Protein AF-F3MJB5-F1 (afdb_monomer)

Secondary structure (DSSP, 8-state):
---EEEEEEE---SS-EEEEEHHHHHHHT-TT-SEEEEEETTEEEEEEEEEE--SSSEEEE-HHHHHHHT---SEEEEEE-SSTTEEEEE-EEEEE----S-TTSTTGGGHHHHHHHHHHHTTTSEEEEE-GGGEETTTTEEEEEEE-TTS-EEEEEEEPPSEEEE----TTTTTSHHHHHHHHHHHTTT-EEES-SPPPHHHHHHHHTT-TTTGGGSPPEEES--HHHHHHHHHHHSEEEEEETT--TTTT-EEEEEETTTEEEEEEEETTEEEEEEESSHHHHHHHHHHHHGGGGGGEEEEEPP---EETTEEEEEEEEEEE-TTS-EEEEEEEEEEPPPPPHHHHHHHHHHHGGG-------S-----

Mean predicted aligned error: 9.73 Å

Sequence (371 aa):
MSLNFGNIHFSQQPEKVVFLSGSLLKSLGLSSKKSIKLRIGTNTVSAALKPIERSGKHIYLSSGVRNSVNVPRQGPVYIHSPREGELELGPVVGVLSDGPPNPSSPFGARTSYIRQLLREGNKKMFVYAFAPRDINWQRETVHAYMLGSGGGFIRKTVPLPDVVYNRLPSRKTDFSPFTNQLRDRFGKRNIKFFNWAFFNKSDVYSQLDGDLQAGKYLPETYNNPSPERIKDMMERHHFVYYKPSAGSLGLGIYRLTYLPKKGYYARYHGNGGNTLLKFPNFNSLMRMLHAKHGAKLKSYVIQQGIRLIEIDGCPIDFRFHMHKNSRNRWAVVGIGAKKSRTRQRHHAYQERRLADDTGTGALPRFWNQIA

Foldseek 3Di:
DDWDKEWEAEDAAQAFEKEWEPVQCVVAVNPPPQWAWEDAFLFIDIGGYHYDHDPDTYMYGYPNRCVRQVPQDTTIFIWHAPDHRYIYTFQAEEEEECADPDQQQRRPPCSVVVLVVLVVCRNYGHYWYAYPVQADLVVQWGQTWHQDPVSGTDTGIGHHGLEYEYDYPDQVCLPPPVVVVSVVSCVVSNRHYPPSHDDFPVVVCVVQCVPPVSNVVFFDKDAQDDLVRVVVLCVVQQWKWKAFRPDDPQPPIWIWGQAVPQAIWTWGQDPVGIDIDGDRYSVRVVVVVCVVQPPSSNRIMITRDDDADDDVNWGKDKDFDWDQDPVRDTDTPDIDIDTDDDDPPPVSVVVVVRVVVVPDDDDDDDDDDDD

Solvent-accessible surface area (backbone atoms only — not comparable to full-atom values): 20726 Å² total; per-residue (Å²): 133,78,80,38,72,33,35,39,43,80,43,79,50,67,57,42,37,38,34,30,9,57,62,40,26,59,75,56,74,44,75,89,47,61,48,34,41,40,32,33,39,73,29,64,46,75,25,40,41,41,79,40,100,47,90,59,43,41,36,35,36,12,37,33,39,34,68,69,32,28,62,84,73,70,43,42,26,28,39,42,50,94,46,92,57,34,39,37,50,28,64,22,38,30,37,35,30,62,51,56,96,43,82,93,38,48,30,51,93,48,32,67,60,51,51,52,52,39,59,60,35,46,68,51,22,47,46,35,33,36,38,83,86,33,53,39,80,89,78,51,28,26,56,22,41,34,72,44,95,87,68,46,78,39,80,46,68,23,37,35,38,42,30,37,44,54,55,62,88,50,74,83,45,48,80,30,72,66,43,48,52,52,50,51,59,34,49,78,66,70,26,44,74,44,67,75,61,74,85,44,56,63,59,54,45,62,70,35,55,84,37,86,80,54,33,83,74,55,63,62,68,42,72,48,60,52,74,66,56,52,50,51,48,24,67,76,57,31,26,26,37,40,29,48,42,86,55,61,97,71,53,70,38,31,43,36,36,40,41,91,99,76,30,31,34,46,34,34,66,55,98,92,42,82,43,79,48,81,25,88,41,68,66,60,48,49,51,51,53,41,75,74,47,48,80,60,52,64,49,22,28,41,30,51,53,77,88,56,59,62,62,98,83,17,46,44,50,78,42,78,40,69,44,67,47,101,83,72,43,80,40,82,76,45,76,47,75,47,70,51,77,78,69,64,70,78,66,53,53,65,53,49,68,58,51,66,77,66,74,78,90,75,89,79,80,81,87,80,90,81,136

Structure (mmCIF, N/CA/C/O backbone):
data_AF-F3MJB5-F1
#
_entry.id   AF-F3MJB5-F1
#
loop_
_atom_site.group_PDB
_atom_site.id
_atom_site.type_symbol
_atom_site.label_atom_id
_atom_site.label_alt_id
_atom_site.label_comp_id
_atom_site.label_asym_id
_atom_site.label_entity_id
_atom_site.label_seq_id
_atom_site.pdbx_PDB_ins_code
_atom_site.Cartn_x
_atom_site.Cartn_y
_atom_site.Cartn_z
_atom_site.occupancy
_atom_site.B_iso_or_equiv
_atom_site.auth_seq_id
_atom_site.auth_comp_id
_atom_site.auth_asym_id
_atom_site.auth_atom_id
_atom_site.pdbx_PDB_model_num
ATOM 1 N N . MET A 1 1 ? -19.263 -16.862 8.964 1.00 52.31 1 MET A N 1
ATOM 2 C CA . MET A 1 1 ? -19.292 -15.730 9.918 1.00 52.31 1 MET A CA 1
ATOM 3 C C . MET A 1 1 ? -19.972 -14.546 9.253 1.00 52.31 1 MET A C 1
ATOM 5 O O . MET A 1 1 ? -19.530 -14.135 8.186 1.00 52.31 1 MET A O 1
ATOM 9 N N . SER A 1 2 ? -21.056 -14.025 9.826 1.00 60.91 2 SER A N 1
ATOM 10 C CA . SER A 1 2 ? -21.720 -12.823 9.311 1.00 60.91 2 SER A CA 1
ATOM 11 C C . SER A 1 2 ? -20.933 -11.575 9.718 1.00 60.91 2 SER A C 1
ATOM 13 O O . SER A 1 2 ? -20.880 -11.229 10.898 1.00 60.91 2 SER A O 1
ATOM 15 N N . LEU A 1 3 ? -20.317 -10.896 8.749 1.00 78.00 3 LEU A N 1
ATOM 16 C CA . LEU A 1 3 ? -19.744 -9.565 8.950 1.00 78.00 3 LEU A CA 1
ATOM 17 C C . LEU A 1 3 ? -20.886 -8.575 9.191 1.00 78.00 3 LEU A C 1
ATOM 19 O O . LEU A 1 3 ? -21.714 -8.346 8.310 1.00 78.00 3 LEU A O 1
ATOM 23 N N . ASN A 1 4 ? -20.945 -7.992 10.387 1.00 90.94 4 ASN A N 1
ATOM 24 C CA . ASN A 1 4 ? -21.907 -6.944 10.690 1.00 90.94 4 ASN A CA 1
ATOM 25 C C . ASN A 1 4 ? -21.316 -5.591 10.308 1.00 90.94 4 ASN A C 1
ATOM 27 O O . ASN A 1 4 ? -20.142 -5.336 10.539 1.00 90.94 4 ASN A O 1
ATOM 31 N N . PHE A 1 5 ? -22.132 -4.713 9.737 1.00 94.50 5 PHE A N 1
ATOM 32 C CA . PHE A 1 5 ? -21.764 -3.326 9.484 1.00 94.50 5 PHE A CA 1
ATOM 33 C C . PHE A 1 5 ? -22.589 -2.433 10.407 1.00 94.50 5 PHE A C 1
ATOM 35 O O . PHE A 1 5 ? -23.813 -2.568 10.455 1.00 94.50 5 PHE A O 1
ATOM 42 N N . GLY A 1 6 ? -21.924 -1.585 11.186 1.00 94.94 6 GLY A N 1
ATOM 43 C CA . GLY A 1 6 ? -22.569 -0.795 12.230 1.00 94.94 6 GLY A CA 1
ATOM 44 C C . GLY A 1 6 ? -21.849 0.516 12.499 1.00 94.94 6 GLY A C 1
ATOM 45 O O . GLY A 1 6 ? -20.816 0.810 11.901 1.00 94.94 6 GLY A O 1
ATOM 46 N N . ASN A 1 7 ? -22.413 1.312 13.406 1.00 96.31 7 ASN A N 1
ATOM 47 C CA . ASN A 1 7 ? -21.886 2.629 13.754 1.00 96.31 7 ASN A CA 1
ATOM 48 C C . ASN A 1 7 ? -21.377 2.666 15.194 1.00 96.31 7 ASN A C 1
ATOM 50 O O . ASN A 1 7 ? -22.111 2.317 16.123 1.00 96.31 7 ASN A O 1
ATOM 54 N N . ILE A 1 8 ? -20.144 3.146 15.354 1.00 96.94 8 ILE A N 1
ATOM 55 C CA . ILE A 1 8 ? -19.527 3.439 16.645 1.00 96.94 8 ILE A CA 1
ATOM 56 C C . ILE A 1 8 ? -19.878 4.846 17.092 1.00 96.94 8 ILE A C 1
ATOM 58 O O . ILE A 1 8 ? -19.713 5.804 16.336 1.00 96.94 8 ILE A O 1
ATOM 62 N N . HIS A 1 9 ? -20.246 4.947 18.360 1.00 97.38 9 HIS A N 1
ATOM 63 C CA . HIS A 1 9 ? -20.489 6.177 19.096 1.00 97.38 9 HIS A CA 1
ATOM 64 C C . HIS A 1 9 ? -19.625 6.217 20.347 1.00 97.38 9 HIS A C 1
ATOM 66 O O . HIS A 1 9 ? -19.189 5.180 20.857 1.00 97.38 9 HIS A O 1
ATOM 72 N N . PHE A 1 10 ? -19.383 7.415 20.862 1.00 97.00 10 PHE A N 1
ATOM 73 C CA . PHE A 1 10 ? -18.589 7.612 22.067 1.00 97.00 10 PHE A CA 1
ATOM 74 C C . PHE A 1 10 ? -19.478 8.029 23.239 1.00 97.00 10 PHE A C 1
ATOM 76 O O . PHE A 1 10 ? -20.381 8.843 23.085 1.00 97.00 10 PHE A O 1
ATOM 83 N N . SER A 1 11 ? -19.195 7.462 24.410 1.00 94.50 11 SER A N 1
ATOM 84 C CA . SER A 1 11 ? -19.746 7.870 25.706 1.00 94.50 11 SER A CA 1
ATOM 85 C C . SER A 1 11 ? -18.617 8.411 26.591 1.00 94.50 11 SER A C 1
ATOM 87 O O . SER A 1 11 ? -17.438 8.099 26.368 1.00 94.50 11 SER A O 1
ATOM 89 N N . GLN A 1 12 ? -18.957 9.244 27.575 1.00 93.50 12 GLN A N 1
ATOM 90 C CA . GLN A 1 12 ? -17.983 9.871 28.476 1.00 93.50 12 GLN A CA 1
ATOM 91 C C . GLN A 1 12 ? -17.655 9.041 29.721 1.00 93.50 12 GLN A C 1
ATOM 93 O O . GLN A 1 12 ? -16.643 9.313 30.360 1.00 93.50 12 GLN A O 1
ATOM 98 N N . GLN A 1 13 ? -18.436 7.997 30.012 1.00 92.88 13 GLN A N 1
ATOM 99 C CA . GLN A 1 13 ? -18.263 7.148 31.199 1.00 92.88 13 GLN A CA 1
ATOM 100 C C . GLN A 1 13 ? -16.809 6.658 31.361 1.00 92.88 13 GLN A C 1
ATOM 102 O O . GLN A 1 13 ? -16.259 6.116 30.393 1.00 92.88 13 GLN A O 1
ATOM 107 N N . PRO A 1 14 ? -16.174 6.864 32.531 1.00 94.38 14 PRO A N 1
ATOM 108 C CA . PRO A 1 14 ? -14.777 6.497 32.761 1.00 94.38 14 PRO A CA 1
ATOM 109 C C . PRO A 1 14 ? -14.569 4.984 32.880 1.00 94.38 14 PRO A C 1
ATOM 111 O O . PRO A 1 14 ? -13.483 4.487 32.582 1.00 94.38 14 PRO A O 1
ATOM 114 N N . GLU A 1 15 ? -15.597 4.228 33.264 1.00 96.50 15 GLU A N 1
ATOM 115 C CA . GLU A 1 15 ? -15.528 2.775 33.388 1.00 96.50 15 GLU A CA 1
ATOM 116 C C . GLU A 1 15 ? -15.389 2.112 32.019 1.00 96.50 15 GLU A C 1
ATOM 118 O O . GLU A 1 15 ? -15.784 2.657 30.989 1.00 96.50 15 GLU A O 1
ATOM 123 N N . LYS A 1 16 ? -14.857 0.889 31.974 1.00 98.12 16 LYS A N 1
ATOM 124 C CA . LYS A 1 16 ? -14.733 0.118 30.730 1.00 98.12 16 LYS A CA 1
ATOM 125 C C . LYS A 1 16 ? -16.056 -0.570 30.398 1.00 98.12 16 LYS A C 1
ATOM 127 O O . LYS A 1 16 ? -16.288 -1.705 30.813 1.00 98.12 16 LYS A O 1
ATOM 132 N N . VAL A 1 17 ? -16.911 0.111 29.636 1.00 98.06 17 VAL A N 1
ATOM 133 C CA . VAL A 1 17 ? -18.232 -0.386 29.236 1.00 98.06 17 VAL A CA 1
ATOM 134 C C . VAL A 1 17 ? -18.413 -0.267 27.726 1.00 98.06 17 VAL A C 1
ATOM 136 O O . VAL A 1 17 ? -18.111 0.763 27.117 1.00 98.06 17 VAL A O 1
ATOM 139 N N . VAL A 1 18 ? -18.931 -1.335 27.129 1.00 98.12 18 VAL A N 1
ATOM 140 C CA . VAL A 1 18 ? -19.389 -1.382 25.744 1.00 98.12 18 VAL A CA 1
ATOM 141 C C . VAL A 1 18 ? -20.899 -1.554 25.754 1.00 98.12 18 VAL A C 1
ATOM 143 O O . VAL A 1 18 ? -21.410 -2.515 26.329 1.00 98.12 18 VAL A O 1
ATOM 146 N N . PHE A 1 19 ? -21.612 -0.641 25.096 1.00 97.94 19 PHE A N 1
ATOM 147 C CA . PHE A 1 19 ? -23.050 -0.788 24.889 1.00 97.94 19 PHE A CA 1
ATOM 148 C C . PHE A 1 19 ? -23.331 -1.273 23.480 1.00 97.94 19 PHE A C 1
ATOM 150 O O . PHE A 1 19 ? -22.797 -0.699 22.532 1.00 97.94 19 PHE A O 1
ATOM 157 N N . LEU A 1 20 ? -24.187 -2.280 23.328 1.00 97.62 20 LEU A N 1
ATOM 158 C CA . LEU A 1 20 ? -24.614 -2.791 22.025 1.00 97.62 20 LEU A CA 1
ATOM 159 C C . LEU A 1 20 ? -26.134 -2.717 21.892 1.00 97.62 20 LEU A C 1
ATOM 161 O O . LEU A 1 20 ? -26.870 -3.105 22.797 1.00 97.62 20 LEU A O 1
ATOM 165 N N . SER A 1 21 ? -26.612 -2.250 20.739 1.00 97.62 21 SER A N 1
ATOM 166 C CA . SER A 1 21 ? -28.034 -2.341 20.381 1.00 97.62 21 SER A CA 1
ATOM 167 C C . SER A 1 21 ? -28.504 -3.799 20.402 1.00 97.62 21 SER A C 1
ATOM 169 O O . SER A 1 21 ? -27.757 -4.677 19.956 1.00 97.62 21 SER A O 1
ATOM 171 N N . GLY A 1 22 ? -29.752 -4.057 20.806 1.00 96.19 22 GLY A N 1
ATOM 172 C CA . GLY A 1 22 ? -30.311 -5.417 20.879 1.00 96.19 22 GLY A CA 1
ATOM 173 C C . GLY A 1 22 ? -30.177 -6.227 19.580 1.00 96.19 22 GLY A C 1
ATOM 174 O O . GLY A 1 22 ? -29.806 -7.401 19.611 1.00 96.19 22 GLY A O 1
ATOM 175 N N . SER A 1 23 ? -30.369 -5.584 18.419 1.00 95.00 23 SER A N 1
ATOM 176 C CA . SER A 1 23 ? -30.203 -6.238 17.110 1.00 95.00 23 SER A CA 1
ATOM 177 C C . SER A 1 23 ? -28.767 -6.736 16.873 1.00 95.00 23 SER A C 1
ATOM 179 O O . SER A 1 23 ? -28.555 -7.828 16.342 1.00 95.00 23 SER A O 1
ATOM 181 N N . LEU A 1 24 ? -27.775 -5.958 17.319 1.00 95.56 24 LEU A N 1
ATOM 182 C CA . LEU A 1 24 ? -26.358 -6.273 17.177 1.00 95.56 24 LEU A CA 1
ATOM 183 C C . LEU A 1 24 ? -25.944 -7.381 18.153 1.00 95.56 24 LEU A C 1
ATOM 185 O O . LEU A 1 24 ? -25.275 -8.315 17.719 1.00 95.56 24 LEU A O 1
ATOM 189 N N . LEU A 1 25 ? -26.410 -7.337 19.410 1.00 95.19 25 LEU A N 1
ATOM 190 C CA . LEU A 1 25 ? -26.204 -8.409 20.399 1.00 95.19 25 LEU A CA 1
ATOM 191 C C . LEU A 1 25 ? -26.651 -9.768 19.864 1.00 95.19 25 LEU A C 1
ATOM 193 O O . LEU A 1 25 ? -25.865 -10.716 19.866 1.00 95.19 25 LEU A O 1
ATOM 197 N N . LYS A 1 26 ? -27.882 -9.833 19.338 1.00 93.44 26 LYS A N 1
ATOM 198 C CA . LYS A 1 26 ? -28.446 -11.059 18.764 1.00 93.44 26 LYS A CA 1
ATOM 199 C C . LYS A 1 26 ? -27.625 -11.542 17.568 1.00 93.44 26 LYS A C 1
ATOM 201 O O . LYS A 1 26 ? -27.268 -12.712 17.506 1.00 93.44 26 LYS A O 1
ATOM 206 N N . SER A 1 27 ? -27.267 -10.637 16.651 1.00 93.31 27 SER A N 1
ATOM 207 C CA . SER A 1 27 ? -26.486 -10.983 15.451 1.00 93.31 27 SER A CA 1
ATOM 208 C C . SER A 1 27 ? -25.054 -11.448 15.736 1.00 93.31 27 SER A C 1
ATOM 210 O O . SER A 1 27 ? -24.437 -12.075 14.879 1.00 93.31 27 SER A O 1
ATOM 212 N N . LEU A 1 28 ? -24.512 -11.107 16.908 1.00 93.44 28 LEU A N 1
ATOM 213 C CA . LEU A 1 28 ? -23.171 -11.490 17.345 1.00 93.44 28 LEU A CA 1
ATOM 214 C C . LEU A 1 28 ? -23.182 -12.677 18.319 1.00 93.44 28 LEU A C 1
ATOM 216 O O . LEU A 1 28 ? -22.111 -13.122 18.710 1.00 93.44 28 LEU A O 1
ATOM 220 N N . GLY A 1 29 ? -24.355 -13.173 18.734 1.00 93.06 29 GLY A N 1
ATOM 221 C CA . GLY A 1 29 ? -24.456 -14.240 19.736 1.00 93.06 29 GLY A CA 1
ATOM 222 C C . GLY A 1 29 ? -23.996 -13.815 21.136 1.00 93.06 29 GLY A C 1
ATOM 223 O O . GLY A 1 29 ? -23.507 -14.639 21.900 1.00 93.06 29 GLY A O 1
ATOM 224 N N . LEU A 1 30 ? -24.122 -12.528 21.480 1.00 93.75 30 LEU A N 1
ATOM 225 C CA . LEU A 1 30 ? -23.608 -11.961 22.737 1.00 93.75 30 LEU A CA 1
ATOM 226 C C . LEU A 1 30 ? -24.704 -11.649 23.771 1.00 93.75 30 LEU A C 1
ATOM 228 O O . LEU A 1 30 ? -24.411 -11.064 24.809 1.00 93.75 30 LEU A O 1
ATOM 232 N N . SER A 1 31 ? -25.959 -12.032 23.517 1.00 92.25 31 SER A N 1
ATOM 233 C CA . SER A 1 31 ? -27.108 -11.655 24.357 1.00 92.25 31 SER A CA 1
ATOM 234 C C . SER A 1 31 ? -27.029 -12.130 25.814 1.00 92.25 31 SER A C 1
ATOM 236 O O . SER A 1 31 ? -27.577 -11.467 26.685 1.00 92.25 31 SER A O 1
ATOM 238 N N . SER A 1 32 ? -26.353 -13.247 26.096 1.00 91.50 32 SER A N 1
ATOM 239 C CA . SER A 1 32 ? -26.192 -13.792 27.454 1.00 91.50 32 SER A CA 1
ATOM 240 C C . SER A 1 32 ? -24.918 -13.317 28.166 1.00 91.50 32 SER A C 1
ATOM 242 O O . SER A 1 32 ? -24.684 -13.668 29.324 1.00 91.50 32 SER A O 1
ATOM 244 N N . LYS A 1 33 ? -24.060 -12.537 27.495 1.00 94.25 33 LYS A N 1
ATOM 245 C CA . LYS A 1 33 ? -22.754 -12.138 28.030 1.00 94.25 33 LYS A CA 1
ATOM 246 C C . LYS A 1 33 ? -22.856 -10.851 28.844 1.00 94.25 33 LYS A C 1
ATOM 248 O O . LYS A 1 33 ? -23.454 -9.870 28.416 1.00 94.25 33 LYS A O 1
ATOM 253 N N . LYS A 1 34 ? -22.199 -10.843 30.007 1.00 96.44 34 LYS A N 1
ATOM 254 C CA . LYS A 1 34 ? -22.053 -9.656 30.873 1.00 96.44 34 LYS A CA 1
ATOM 255 C C . LYS A 1 34 ? -20.755 -8.885 30.618 1.00 96.44 34 LYS A C 1
ATOM 257 O O . LYS A 1 34 ? -20.622 -7.737 31.032 1.00 96.44 34 LYS A O 1
ATOM 262 N N . SER A 1 35 ? -19.792 -9.504 29.944 1.00 97.25 35 SER A N 1
ATOM 263 C CA . SER A 1 35 ? -18.502 -8.913 29.597 1.00 97.25 35 SER A CA 1
ATOM 264 C C . SER A 1 35 ? -17.985 -9.477 28.279 1.00 97.25 35 SER A C 1
ATOM 266 O O . SER A 1 35 ? -18.398 -10.553 27.842 1.00 97.25 35 SER A O 1
ATOM 268 N N . ILE A 1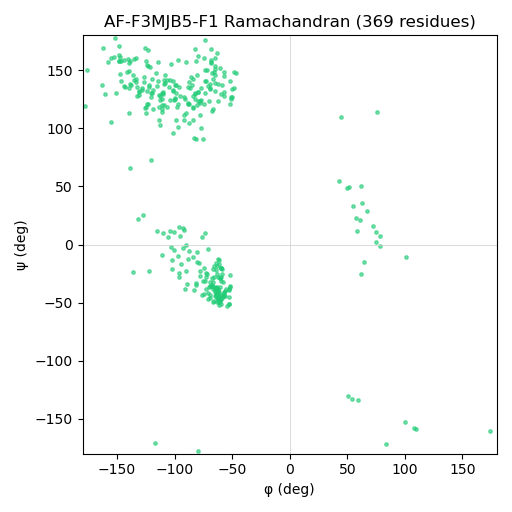 36 ? -17.096 -8.720 27.639 1.00 97.62 36 ILE A N 1
ATOM 269 C CA . ILE A 1 36 ? -16.439 -9.092 26.387 1.00 97.62 36 ILE A CA 1
ATOM 270 C C . ILE A 1 36 ? -14.973 -8.678 26.393 1.00 97.62 36 ILE A C 1
ATOM 272 O O . ILE A 1 36 ? -14.567 -7.752 27.102 1.00 97.62 36 ILE A O 1
ATOM 276 N N . LYS A 1 37 ? -14.198 -9.324 25.527 1.00 98.00 37 LYS A N 1
ATOM 277 C CA . LYS A 1 37 ? -12.858 -8.901 25.132 1.00 98.00 37 LYS A CA 1
ATOM 278 C C . LYS A 1 37 ? -12.952 -8.170 23.792 1.00 98.00 37 LYS A C 1
ATOM 280 O O . LYS A 1 37 ? -13.200 -8.785 22.758 1.00 98.00 37 LYS A O 1
ATOM 285 N N . LEU A 1 38 ? -12.796 -6.848 23.818 1.00 97.75 38 LEU A N 1
ATOM 286 C CA . LEU A 1 38 ? -12.862 -5.984 22.639 1.00 97.75 38 LEU A CA 1
ATOM 287 C C . LEU A 1 38 ? -11.474 -5.804 22.023 1.00 97.75 38 LEU A C 1
ATOM 289 O O . LEU A 1 38 ? -10.574 -5.319 22.707 1.00 97.75 38 LEU A O 1
ATOM 293 N N . ARG A 1 39 ? -11.323 -6.097 20.729 1.00 96.50 39 ARG A N 1
ATOM 294 C CA . ARG A 1 39 ? -10.091 -5.895 19.956 1.00 96.50 39 ARG A CA 1
ATOM 295 C C . ARG A 1 39 ? -10.274 -4.850 18.853 1.00 96.50 39 ARG A C 1
ATOM 297 O O . ARG A 1 39 ? -11.279 -4.850 18.140 1.00 96.50 39 ARG A O 1
ATOM 304 N N . ILE A 1 40 ? -9.284 -3.969 18.706 1.00 96.44 40 ILE A N 1
ATOM 305 C CA . ILE A 1 40 ? -9.180 -2.985 17.618 1.00 96.44 40 ILE A CA 1
ATOM 306 C C . ILE A 1 40 ? -7.719 -2.922 17.178 1.00 96.44 40 ILE A C 1
ATOM 308 O O . ILE A 1 40 ? -6.861 -2.482 17.947 1.00 96.44 40 ILE A O 1
ATOM 312 N N . GLY A 1 41 ? -7.426 -3.355 15.949 1.00 94.50 41 GLY A N 1
ATOM 313 C CA . GLY A 1 41 ? -6.041 -3.563 15.535 1.00 94.50 41 GLY A CA 1
ATOM 314 C C . GLY A 1 41 ? -5.375 -4.588 16.453 1.00 94.50 41 GLY A C 1
ATOM 315 O O . GLY A 1 41 ? -5.978 -5.604 16.800 1.00 94.50 41 GLY A O 1
ATOM 316 N N . THR A 1 42 ? -4.165 -4.318 16.928 1.00 93.56 42 THR A N 1
ATOM 317 C CA . THR A 1 42 ? -3.497 -5.218 17.888 1.00 93.56 42 THR A CA 1
ATOM 318 C C . THR A 1 42 ? -3.951 -5.040 19.337 1.00 93.56 42 THR A C 1
ATOM 320 O O . THR A 1 42 ? -3.693 -5.909 20.168 1.00 93.56 42 THR A O 1
ATOM 323 N N . ASN A 1 43 ? -4.631 -3.940 19.669 1.00 95.06 43 ASN A N 1
ATOM 324 C CA . ASN A 1 43 ? -4.945 -3.611 21.057 1.00 95.06 43 ASN A CA 1
ATOM 325 C C . ASN A 1 43 ? -6.228 -4.305 21.505 1.00 95.06 43 ASN A C 1
ATOM 327 O O . ASN A 1 43 ? -7.192 -4.420 20.747 1.00 95.06 43 ASN A O 1
ATOM 331 N N . THR A 1 44 ? -6.249 -4.723 22.770 1.00 96.06 44 THR A N 1
ATOM 332 C CA . THR A 1 44 ? -7.380 -5.438 23.357 1.00 96.06 44 THR A CA 1
ATOM 333 C C . THR A 1 44 ? -7.724 -4.911 24.746 1.00 96.06 44 THR A C 1
ATOM 335 O O . THR A 1 44 ? -6.836 -4.529 25.504 1.00 96.06 44 THR A O 1
ATOM 338 N N . VAL A 1 45 ? -9.011 -4.910 25.098 1.00 97.56 45 VAL A N 1
ATOM 339 C CA . VAL A 1 45 ? -9.497 -4.536 26.431 1.00 97.56 45 VAL A CA 1
ATOM 340 C C . VAL A 1 45 ? -10.690 -5.389 26.850 1.00 97.56 45 VAL A C 1
ATOM 342 O O . VAL A 1 45 ? -11.611 -5.611 26.067 1.00 97.56 45 VAL A O 1
ATOM 345 N N . SER A 1 46 ? -10.696 -5.840 28.103 1.00 98.19 46 SER A N 1
ATOM 346 C CA . SER A 1 46 ? -11.887 -6.424 28.724 1.00 98.19 46 SER A CA 1
ATOM 347 C C . SER A 1 46 ? -12.830 -5.312 29.180 1.00 98.19 46 SER A C 1
ATOM 349 O O . SER A 1 46 ? -12.398 -4.359 29.833 1.00 98.19 46 SER A O 1
ATOM 351 N N . ALA A 1 47 ? -14.109 -5.427 28.837 1.00 98.00 47 ALA A N 1
ATOM 352 C CA . ALA A 1 47 ? -15.128 -4.437 29.166 1.00 98.00 47 ALA A CA 1
ATOM 353 C C . ALA A 1 47 ? -16.443 -5.107 29.573 1.00 98.00 47 ALA A C 1
ATOM 355 O O . ALA A 1 47 ? -16.785 -6.183 29.077 1.00 98.00 47 ALA A O 1
ATOM 356 N N . ALA A 1 48 ? -17.195 -4.446 30.453 1.00 98.19 48 ALA A N 1
ATOM 357 C CA . ALA A 1 48 ? -18.571 -4.827 30.736 1.00 98.19 48 ALA A CA 1
ATOM 358 C C . ALA A 1 48 ? -19.425 -4.624 29.478 1.00 98.19 48 ALA A C 1
ATOM 360 O O . ALA A 1 48 ? -19.271 -3.627 28.769 1.00 98.19 48 ALA A O 1
ATOM 361 N N . LEU A 1 49 ? -20.325 -5.565 29.211 1.00 98.06 49 LEU A N 1
ATOM 362 C CA . LEU A 1 49 ? -21.255 -5.510 28.094 1.00 98.06 49 LEU A CA 1
ATOM 363 C C . LEU A 1 49 ? -22.639 -5.137 28.619 1.00 98.06 49 LEU A C 1
ATOM 365 O O . LEU A 1 49 ? -23.166 -5.809 29.504 1.00 98.06 49 LEU A O 1
ATOM 369 N N . LYS A 1 50 ? -23.226 -4.073 28.071 1.00 97.38 50 LYS A N 1
ATOM 370 C CA . LYS A 1 50 ? -24.587 -3.646 28.411 1.00 97.38 50 LYS A CA 1
ATOM 371 C C . LYS A 1 50 ? -25.445 -3.510 27.147 1.00 97.38 50 LYS A C 1
ATOM 373 O O . LYS A 1 50 ? -24.955 -3.020 26.128 1.00 97.38 50 LYS A O 1
ATOM 378 N N . PRO A 1 51 ? -26.717 -3.931 27.166 1.00 97.00 51 PRO A N 1
ATOM 379 C CA . PRO A 1 51 ? -27.637 -3.600 26.089 1.00 97.00 51 PRO A CA 1
ATOM 380 C C . PRO A 1 51 ? -27.958 -2.099 26.097 1.00 97.00 51 PRO A C 1
ATOM 382 O O . PRO A 1 51 ? -27.856 -1.432 27.126 1.00 97.00 51 PRO A O 1
ATOM 385 N N . ILE A 1 52 ? -28.354 -1.571 24.942 1.00 96.00 52 ILE A N 1
ATOM 386 C CA . ILE A 1 52 ? -28.970 -0.247 24.818 1.00 96.00 52 ILE A CA 1
ATOM 387 C C . ILE A 1 52 ? -30.206 -0.335 23.926 1.00 96.00 52 ILE A C 1
ATOM 389 O O . ILE A 1 52 ? -30.200 -1.017 22.893 1.00 96.00 52 ILE A O 1
ATOM 393 N N . GLU A 1 53 ? -31.257 0.378 24.314 1.00 94.62 53 GLU A N 1
ATOM 394 C CA . GLU A 1 53 ? -32.478 0.521 23.528 1.00 94.62 53 GLU A CA 1
ATOM 395 C C . GLU A 1 53 ? -32.234 1.481 22.364 1.00 94.62 53 GLU A C 1
ATOM 397 O O . GLU A 1 53 ? -32.342 2.700 22.471 1.00 94.62 53 GLU A O 1
ATOM 402 N N . ARG A 1 54 ? -31.812 0.920 21.229 1.00 94.62 54 ARG A N 1
ATOM 403 C CA . ARG A 1 54 ? -31.613 1.664 19.987 1.00 94.62 54 ARG A CA 1
ATOM 404 C C . ARG A 1 54 ? -31.847 0.756 18.789 1.00 94.62 54 ARG A C 1
ATOM 406 O O . ARG A 1 54 ? -31.263 -0.326 18.704 1.00 94.62 54 ARG A O 1
ATOM 413 N N . SER A 1 55 ? -32.659 1.216 17.844 1.00 94.38 55 SER A N 1
ATOM 414 C CA . SER A 1 55 ? -32.880 0.532 16.568 1.00 94.38 55 SER A CA 1
ATOM 415 C C . SER A 1 55 ? -31.618 0.545 15.702 1.00 94.38 55 SER A C 1
ATOM 417 O O . SER A 1 55 ? -30.864 1.516 15.705 1.00 94.38 55 SER A O 1
ATOM 419 N N . GLY A 1 56 ? -31.409 -0.503 14.905 1.00 95.00 56 GLY A N 1
ATOM 420 C CA . GLY A 1 56 ? -30.229 -0.635 14.043 1.00 95.00 56 GLY A CA 1
ATOM 421 C C . GLY A 1 56 ? -29.008 -1.209 14.768 1.00 95.00 56 GLY A C 1
ATOM 422 O O . GLY A 1 56 ? -29.121 -1.699 15.890 1.00 95.00 56 GLY A O 1
ATOM 423 N N . LYS A 1 57 ? -27.845 -1.194 14.100 1.00 96.25 57 LYS A N 1
ATOM 424 C CA . LYS A 1 57 ? -26.584 -1.785 14.586 1.00 96.25 57 LYS A CA 1
ATOM 425 C C . LYS A 1 57 ? -25.661 -0.704 15.139 1.00 96.25 57 LYS A C 1
ATOM 427 O O . LYS A 1 57 ? -24.929 -0.048 14.391 1.00 96.25 57 LYS A O 1
ATOM 432 N N . HIS A 1 58 ? -25.703 -0.525 16.453 1.00 97.38 58 HIS A N 1
ATOM 433 C CA . HIS A 1 58 ? -24.959 0.515 17.152 1.00 97.38 58 HIS A CA 1
ATOM 434 C C . HIS A 1 58 ? -24.116 -0.043 18.286 1.00 97.38 58 HIS A C 1
ATOM 436 O O . HIS A 1 58 ? -24.535 -0.954 19.002 1.00 97.38 58 HIS A O 1
ATOM 442 N N . ILE A 1 59 ? -22.949 0.567 18.460 1.00 97.50 59 ILE A N 1
ATOM 443 C CA . ILE A 1 59 ? -22.040 0.309 19.566 1.00 97.50 59 ILE A CA 1
ATOM 444 C C . ILE A 1 59 ? -21.622 1.636 20.200 1.00 97.50 59 ILE A C 1
ATOM 446 O O . ILE A 1 59 ? -21.226 2.559 19.491 1.00 97.50 59 ILE A O 1
ATOM 450 N N . TYR A 1 60 ? -21.697 1.736 21.525 1.00 97.94 60 TYR A N 1
ATOM 451 C CA . TYR A 1 60 ? -21.157 2.871 22.274 1.00 97.94 60 TYR A CA 1
ATOM 452 C C . TYR A 1 60 ? -19.944 2.427 23.071 1.00 97.94 60 TYR A C 1
ATOM 454 O O . TYR A 1 60 ? -20.002 1.445 23.810 1.00 97.94 60 TYR A O 1
ATOM 462 N N . LEU A 1 61 ? -18.856 3.175 22.926 1.00 98.19 61 LEU A N 1
ATOM 463 C CA . LEU A 1 61 ? -17.606 2.944 23.633 1.00 98.19 61 LEU A CA 1
ATOM 464 C C . LEU A 1 61 ? -17.406 4.048 24.669 1.00 98.19 61 LEU A C 1
ATOM 466 O O . LEU A 1 61 ? -17.332 5.234 24.324 1.00 98.19 61 LEU A O 1
ATOM 470 N N . SER A 1 62 ? -17.319 3.654 25.935 1.00 98.12 62 SER A N 1
ATOM 471 C CA . SER A 1 62 ? -17.014 4.550 27.050 1.00 98.12 62 SER A CA 1
ATOM 472 C C . SER A 1 62 ? -15.611 5.168 26.926 1.00 98.12 62 SER A C 1
ATOM 474 O O . SER A 1 62 ? -14.780 4.701 26.140 1.00 98.12 62 SER A O 1
ATOM 476 N N . SER A 1 63 ? -15.310 6.219 27.692 1.00 97.62 63 SER A N 1
ATOM 477 C CA . SER A 1 63 ? -13.979 6.840 27.671 1.00 97.62 63 SER A CA 1
ATOM 478 C C . SER A 1 63 ? -12.898 5.876 28.170 1.00 97.62 63 SER A C 1
ATOM 480 O O . SER A 1 63 ? -11.843 5.777 27.539 1.00 97.62 63 SER A O 1
ATOM 482 N N . GLY A 1 64 ? -13.208 5.059 29.183 1.00 97.50 64 GLY A N 1
ATOM 483 C CA . GLY A 1 64 ? -12.331 3.993 29.672 1.00 97.50 64 GLY A CA 1
ATOM 484 C C . GLY A 1 64 ? -11.944 2.979 28.594 1.00 97.50 64 GLY A C 1
ATOM 485 O O . GLY A 1 64 ? -10.767 2.631 28.458 1.00 97.50 64 GLY A O 1
ATOM 486 N N . VAL A 1 65 ? -12.904 2.539 27.769 1.00 97.94 65 VAL A N 1
ATOM 487 C CA . VAL A 1 65 ? -12.621 1.658 26.622 1.00 97.94 65 VAL A CA 1
ATOM 488 C C . VAL A 1 65 ? -11.799 2.395 25.569 1.00 97.94 65 VAL A C 1
ATOM 4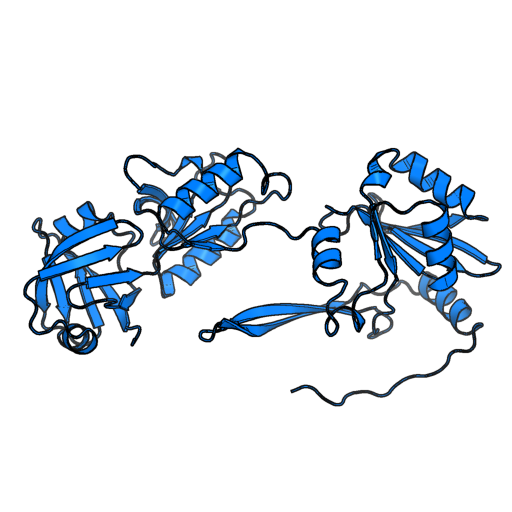90 O O . VAL A 1 65 ? -10.762 1.892 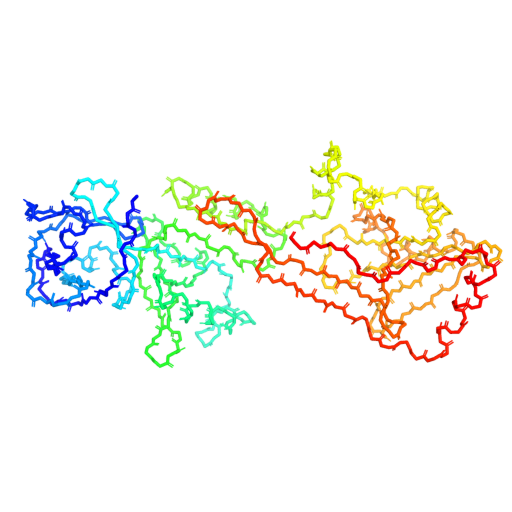25.135 1.00 97.94 65 VAL A O 1
ATOM 493 N N . ARG A 1 66 ? -12.225 3.604 25.179 1.00 96.62 66 ARG A N 1
ATOM 494 C CA . ARG A 1 66 ? -11.588 4.376 24.101 1.00 96.62 66 ARG A CA 1
ATOM 495 C C . ARG A 1 66 ? -10.115 4.646 24.354 1.00 96.62 66 ARG A C 1
ATOM 497 O O . ARG A 1 66 ? -9.316 4.486 23.433 1.00 96.62 66 ARG A O 1
ATOM 504 N N . ASN A 1 67 ? -9.778 5.021 25.582 1.00 95.44 67 ASN A N 1
ATOM 505 C CA . ASN A 1 67 ? -8.414 5.341 25.983 1.00 95.44 67 ASN A CA 1
ATOM 506 C C . ASN A 1 67 ? -7.549 4.079 26.111 1.00 95.44 67 ASN A C 1
ATOM 508 O O . ASN A 1 67 ? -6.365 4.120 25.799 1.00 95.44 67 ASN A O 1
ATOM 512 N N . SER A 1 68 ? -8.139 2.939 26.492 1.00 95.81 68 SER A N 1
ATOM 513 C CA . SER A 1 68 ? -7.400 1.675 26.644 1.00 95.81 68 SER A CA 1
ATOM 514 C C . SER A 1 68 ? -6.937 1.081 25.310 1.00 95.81 68 SER A C 1
ATOM 516 O O . SER A 1 68 ? -5.857 0.505 25.237 1.00 95.81 68 SER A O 1
ATOM 518 N N . VAL A 1 69 ? -7.739 1.213 24.246 1.00 95.38 69 VAL A N 1
ATOM 519 C CA . VAL A 1 69 ? -7.414 0.653 22.914 1.00 95.38 69 VAL A CA 1
ATOM 520 C C . VAL A 1 69 ? -7.199 1.711 21.831 1.00 95.38 69 VAL A C 1
ATOM 522 O O . VAL A 1 69 ? -7.118 1.378 20.653 1.00 95.38 69 VAL A O 1
ATOM 525 N N . ASN A 1 70 ? -7.081 2.984 22.219 1.00 95.75 70 ASN A N 1
ATOM 526 C CA . ASN A 1 70 ? -6.818 4.120 21.329 1.00 95.75 70 ASN A CA 1
ATOM 527 C C . ASN A 1 70 ? -7.779 4.202 20.126 1.00 95.75 70 ASN A C 1
ATOM 529 O O . ASN A 1 70 ? -7.350 4.338 18.979 1.00 95.75 70 ASN A O 1
ATOM 533 N N . VAL A 1 71 ? -9.093 4.118 20.370 1.00 95.62 71 VAL A N 1
ATOM 534 C CA . VAL A 1 71 ? -10.104 4.034 19.296 1.00 95.62 71 VAL A CA 1
ATOM 535 C C . VAL A 1 71 ? -9.912 5.162 18.259 1.00 95.62 71 VAL A C 1
ATOM 537 O O . VAL A 1 71 ? -10.006 6.346 18.622 1.00 95.62 71 VAL A O 1
ATOM 540 N N . PRO A 1 72 ? -9.693 4.842 16.963 1.00 94.81 72 PRO A N 1
ATOM 541 C CA . PRO A 1 72 ? -9.331 5.846 15.962 1.00 94.81 72 PRO A CA 1
ATOM 542 C C . PRO A 1 72 ? -10.385 6.937 15.762 1.00 94.81 72 PRO A C 1
ATOM 544 O O . PRO A 1 72 ? -10.054 8.122 15.771 1.00 94.81 72 PRO A O 1
ATOM 547 N N . ARG A 1 73 ? -11.663 6.569 15.617 1.00 94.38 73 ARG A N 1
ATOM 548 C CA . ARG A 1 73 ? -12.775 7.512 15.409 1.00 94.38 73 ARG A CA 1
ATOM 549 C C . ARG A 1 73 ? -14.131 6.871 15.709 1.00 94.38 73 ARG A C 1
ATOM 551 O O . ARG A 1 73 ? -14.227 5.656 15.839 1.00 94.38 73 ARG A O 1
ATOM 558 N N . GLN A 1 74 ? -15.163 7.702 15.759 1.00 94.94 74 GLN A N 1
ATOM 559 C CA . GLN A 1 74 ? -16.562 7.281 15.675 1.00 94.94 74 GLN A CA 1
ATOM 560 C C . GLN A 1 74 ? -16.997 7.079 14.212 1.00 94.94 74 GLN A C 1
ATOM 562 O O . GLN A 1 74 ? -16.294 7.507 13.288 1.00 94.94 74 GLN A O 1
ATOM 567 N N . GLY A 1 75 ? -18.162 6.465 14.000 1.00 94.44 75 GLY A N 1
ATOM 568 C CA . GLY A 1 75 ? -18.786 6.270 12.688 1.00 94.44 75 GLY A CA 1
ATOM 569 C C . GLY A 1 75 ? -18.779 4.814 12.201 1.00 94.44 75 GLY A C 1
ATOM 570 O O . GLY A 1 75 ? -18.661 3.898 13.017 1.00 94.44 75 GLY A O 1
ATOM 571 N N . PRO A 1 76 ? -18.914 4.586 10.883 1.00 95.19 76 PRO A N 1
ATOM 572 C CA . PRO A 1 76 ? -19.143 3.251 10.343 1.00 95.19 76 PRO A CA 1
ATOM 573 C C . PRO A 1 76 ? -17.895 2.365 10.400 1.00 95.19 76 PRO A C 1
ATOM 575 O O . PRO A 1 76 ? -16.784 2.833 10.108 1.00 95.19 76 PRO A O 1
ATOM 578 N N . VAL A 1 77 ? -18.099 1.087 10.729 1.00 95.75 77 VAL A N 1
ATOM 579 C CA . VAL A 1 77 ? -17.071 0.035 10.754 1.00 95.75 77 VAL A CA 1
ATOM 580 C C . VAL A 1 77 ? -17.699 -1.356 10.579 1.00 95.75 77 VAL A C 1
ATOM 582 O O . VAL A 1 77 ? -18.893 -1.537 10.848 1.00 95.75 77 VAL A O 1
ATOM 585 N N . TYR A 1 78 ? -16.900 -2.358 10.193 1.00 95.56 78 TYR A N 1
ATOM 586 C CA . TYR A 1 78 ? -17.306 -3.751 10.372 1.00 95.56 78 TYR A CA 1
ATOM 587 C C . TYR A 1 78 ? -17.069 -4.233 11.802 1.00 95.56 78 TYR A C 1
ATOM 589 O O . TYR A 1 78 ? -16.125 -3.844 12.491 1.00 95.56 78 TYR A O 1
ATOM 597 N N . ILE A 1 79 ? -17.969 -5.104 12.229 1.00 95.12 79 ILE A N 1
ATOM 598 C CA . ILE A 1 79 ? -18.065 -5.657 13.566 1.00 95.12 79 ILE A CA 1
ATOM 599 C C . ILE A 1 79 ? -18.228 -7.160 13.401 1.00 95.12 79 ILE A C 1
ATOM 601 O O . ILE A 1 79 ? -19.103 -7.624 12.663 1.00 95.12 79 ILE A O 1
ATOM 605 N N . HIS A 1 80 ? -17.399 -7.934 14.082 1.00 92.94 80 HIS A N 1
ATOM 606 C CA . HIS A 1 80 ? -17.573 -9.378 14.109 1.00 92.94 80 HIS A CA 1
ATOM 607 C C . HIS A 1 80 ? -17.107 -9.966 15.434 1.00 92.94 80 HIS A C 1
ATOM 609 O O . HIS A 1 80 ? -16.335 -9.350 16.164 1.00 92.94 80 HIS A O 1
ATOM 615 N N . SER A 1 81 ? -17.626 -11.148 15.747 1.00 93.12 81 SER A N 1
ATOM 616 C CA . SER A 1 81 ? -17.243 -11.929 16.915 1.00 93.12 81 SER A CA 1
ATOM 617 C C . SER A 1 81 ? -16.535 -13.186 16.402 1.00 93.12 81 SER A C 1
ATOM 619 O O . SER A 1 81 ? -17.197 -14.050 15.823 1.00 93.12 81 SER A O 1
ATOM 621 N N . PRO A 1 82 ? -15.193 -13.253 16.476 1.00 90.06 82 PRO A N 1
ATOM 622 C CA . PRO A 1 82 ? -14.432 -14.387 15.951 1.00 90.06 82 PRO A CA 1
ATOM 623 C C . PRO A 1 82 ? -14.592 -15.631 16.831 1.00 90.06 82 PRO A C 1
ATOM 625 O O . PRO A 1 82 ? -14.472 -16.755 16.346 1.00 90.06 82 PRO A O 1
ATOM 628 N N . ARG A 1 83 ? -14.841 -15.419 18.126 1.00 90.38 83 ARG A N 1
ATOM 629 C CA . ARG A 1 83 ? -15.020 -16.425 19.169 1.00 90.38 83 ARG A CA 1
ATOM 630 C C . ARG A 1 83 ? -16.033 -15.909 20.173 1.00 90.38 83 ARG A C 1
ATOM 632 O O . ARG A 1 83 ? -16.228 -14.701 20.310 1.00 90.38 83 ARG A O 1
ATOM 639 N N . GLU A 1 84 ? -16.640 -16.827 20.906 1.00 87.44 84 GLU A N 1
ATOM 640 C CA . GLU A 1 84 ? -17.602 -16.481 21.941 1.00 87.44 84 GLU A CA 1
ATOM 641 C C . GLU A 1 84 ? -16.981 -15.535 22.988 1.00 87.44 84 GLU A C 1
ATOM 643 O O . GLU A 1 84 ? -15.911 -15.800 23.531 1.00 87.44 84 GLU A O 1
ATOM 648 N N . GLY A 1 85 ? -17.640 -14.404 23.259 1.00 90.69 85 GLY A N 1
ATOM 649 C CA . GLY A 1 85 ? -17.144 -13.390 24.199 1.00 90.69 85 GLY A CA 1
ATOM 650 C C . GLY A 1 85 ? -16.049 -12.463 23.648 1.00 90.69 85 GLY A C 1
ATOM 651 O O . GLY A 1 85 ? -15.640 -11.535 24.349 1.00 90.69 85 GLY A O 1
ATOM 652 N N . GLU A 1 86 ? -15.607 -12.647 22.402 1.00 94.69 86 GLU A N 1
ATOM 653 C CA . GLU A 1 86 ? -14.693 -11.731 21.716 1.00 94.69 86 GLU A CA 1
ATOM 654 C C . GLU A 1 86 ? -15.453 -10.836 20.735 1.00 94.69 86 GLU A C 1
ATOM 656 O O . GLU A 1 86 ? -16.368 -11.276 20.036 1.00 94.69 86 GLU A O 1
ATOM 661 N N . LEU A 1 87 ? -15.067 -9.564 20.668 1.00 95.88 87 LEU A N 1
ATOM 662 C CA . LEU A 1 87 ? -15.632 -8.585 19.747 1.00 95.88 87 LEU A CA 1
ATOM 663 C C . LEU A 1 87 ? -14.505 -7.849 19.036 1.00 95.88 87 LEU A C 1
ATOM 665 O O . LEU A 1 87 ? -13.625 -7.289 19.681 1.00 95.88 87 LEU A O 1
ATOM 669 N N . GLU A 1 88 ? -14.558 -7.787 17.714 1.00 95.88 88 GLU A N 1
ATOM 670 C CA . GLU A 1 88 ? -13.559 -7.100 16.905 1.00 95.88 88 GLU A CA 1
ATOM 671 C C . GLU A 1 88 ? -14.194 -5.975 16.093 1.00 95.88 88 GLU A C 1
ATOM 673 O O . GLU A 1 88 ? -15.190 -6.181 15.388 1.00 95.88 88 GLU A O 1
ATOM 678 N N . LEU A 1 89 ? -13.587 -4.788 16.167 1.00 96.25 89 LEU A N 1
ATOM 679 C CA . LEU A 1 89 ? -13.967 -3.626 15.366 1.00 96.25 89 LEU A CA 1
ATOM 680 C C . LEU A 1 89 ? -12.865 -3.338 14.356 1.00 96.25 89 LEU A C 1
ATOM 682 O O . LEU A 1 89 ? -11.742 -2.992 14.728 1.00 96.25 89 LEU A O 1
ATOM 686 N N . GLY A 1 90 ? -13.183 -3.451 13.072 1.00 93.56 90 GLY A N 1
ATOM 687 C CA . GLY A 1 90 ? -12.169 -3.307 12.043 1.00 93.56 90 GLY A CA 1
ATOM 688 C C . GLY A 1 90 ? -12.659 -3.616 10.629 1.00 93.56 90 GLY A C 1
ATOM 689 O O . GLY A 1 90 ? -13.856 -3.550 10.366 1.00 93.56 90 GLY A O 1
ATOM 690 N N . PRO A 1 91 ? -11.739 -3.904 9.697 1.00 93.88 91 PRO A N 1
ATOM 691 C CA . PRO A 1 91 ? -10.295 -3.898 9.918 1.00 93.88 91 PRO A CA 1
ATOM 692 C C . PRO A 1 91 ? -9.769 -2.491 10.239 1.00 93.88 91 PRO A C 1
ATOM 694 O O . PRO A 1 91 ? -10.339 -1.479 9.821 1.00 93.88 91 PRO A O 1
ATOM 697 N N . VAL A 1 92 ? -8.660 -2.433 10.967 1.00 97.25 92 VAL A N 1
ATOM 698 C CA . VAL A 1 92 ? -7.790 -1.265 11.065 1.00 97.25 92 VAL A CA 1
ATOM 699 C C . VAL A 1 92 ? -6.744 -1.363 9.964 1.00 97.25 92 VAL A C 1
ATOM 701 O O . VAL A 1 92 ? -5.889 -2.247 9.974 1.00 97.25 92 VAL A O 1
ATOM 704 N N . VAL A 1 93 ? -6.817 -0.447 9.002 1.00 97.62 93 VAL A N 1
ATOM 705 C CA . VAL A 1 93 ? -5.922 -0.387 7.847 1.00 97.62 93 VAL A CA 1
ATOM 706 C C . VAL A 1 93 ? -4.945 0.771 8.003 1.00 97.62 93 VAL A C 1
ATOM 708 O O . VAL A 1 93 ? -5.332 1.938 8.025 1.00 97.62 93 VAL A O 1
ATOM 711 N N . GLY A 1 94 ? -3.658 0.450 8.056 1.00 97.56 94 GLY A N 1
ATOM 712 C CA . GLY A 1 94 ? -2.590 1.437 8.072 1.00 97.56 94 GLY A CA 1
ATOM 713 C C . GLY A 1 94 ? -1.991 1.641 6.679 1.00 97.56 94 GLY A C 1
ATOM 714 O O . GLY A 1 94 ? -1.419 0.717 6.112 1.00 97.56 94 GLY A O 1
ATOM 715 N N . VAL A 1 95 ? -2.069 2.849 6.124 1.00 96.62 95 VAL A N 1
ATOM 716 C CA . VAL A 1 95 ? -1.421 3.217 4.855 1.00 96.62 95 VAL A CA 1
ATOM 717 C C . VAL A 1 95 ? 0.005 3.687 5.135 1.00 96.62 95 VAL A C 1
ATOM 719 O O . VAL A 1 95 ? 0.219 4.800 5.616 1.00 96.62 95 VAL A O 1
ATOM 722 N N . LEU A 1 96 ? 0.985 2.840 4.827 1.00 93.88 96 LEU A N 1
ATOM 723 C CA . LEU A 1 96 ? 2.400 3.135 5.038 1.00 93.88 96 LEU A CA 1
ATOM 724 C C . LEU A 1 96 ? 2.955 3.933 3.858 1.00 93.88 96 LEU A C 1
ATOM 726 O O . LEU A 1 96 ? 3.001 3.428 2.741 1.00 93.88 96 LEU A O 1
ATOM 730 N N . SER A 1 97 ? 3.415 5.157 4.089 1.00 91.19 97 SER A N 1
ATOM 731 C CA . SER A 1 97 ? 4.073 5.987 3.073 1.00 91.19 97 SER A CA 1
ATOM 732 C C . SER A 1 97 ? 5.262 6.710 3.691 1.00 91.19 97 SER A C 1
ATOM 734 O O . SER A 1 97 ? 5.311 6.926 4.896 1.00 91.19 97 SER A O 1
ATOM 736 N N . ASP A 1 98 ? 6.219 7.134 2.875 1.00 84.44 98 ASP A N 1
ATOM 737 C CA . ASP A 1 98 ? 7.189 8.136 3.299 1.00 84.44 98 ASP A CA 1
ATOM 738 C C . ASP A 1 98 ? 6.559 9.525 3.167 1.00 84.44 98 ASP A C 1
ATOM 740 O O . ASP A 1 98 ? 5.573 9.741 2.444 1.00 84.44 98 ASP A O 1
ATOM 744 N N . GLY A 1 99 ? 7.117 10.463 3.912 1.00 67.81 99 GLY A N 1
ATOM 745 C CA . GLY A 1 99 ? 6.563 11.791 4.026 1.00 67.81 99 GLY A CA 1
ATOM 746 C C . GLY A 1 99 ? 7.597 12.786 4.529 1.00 67.81 99 GLY A C 1
ATOM 747 O O . GLY A 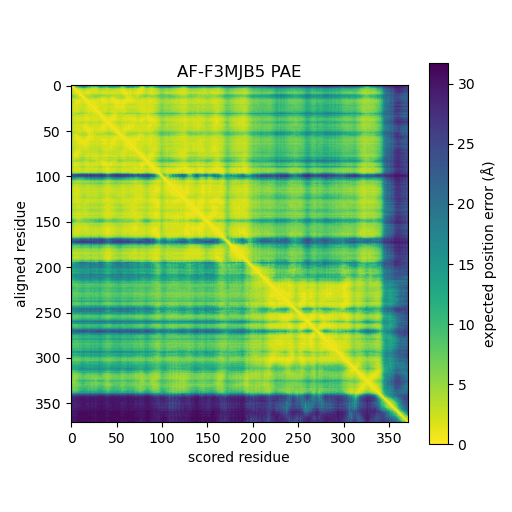1 99 ? 8.252 12.473 5.530 1.00 67.81 99 GLY A O 1
ATOM 748 N N . PRO A 1 100 ? 7.782 13.942 3.870 1.00 63.88 100 PRO A N 1
ATOM 749 C CA . PRO A 1 100 ? 8.607 15.029 4.394 1.00 63.88 100 PRO A CA 1
ATOM 750 C C . PRO A 1 100 ? 7.948 15.670 5.638 1.00 63.88 100 PRO A C 1
ATOM 752 O O . PRO A 1 100 ? 6.781 15.395 5.921 1.00 63.88 100 PRO A O 1
ATOM 755 N N . PRO A 1 101 ? 8.655 16.526 6.398 1.00 61.25 101 PRO A N 1
ATOM 756 C CA . PRO A 1 101 ? 8.174 17.086 7.670 1.00 61.25 101 PRO A CA 1
ATOM 757 C C . PRO A 1 101 ? 7.078 18.171 7.557 1.00 61.25 101 PRO A C 1
ATOM 759 O O . PRO A 1 101 ? 6.772 18.801 8.562 1.00 61.25 101 PRO A O 1
ATOM 762 N N . ASN A 1 102 ? 6.469 18.413 6.383 1.00 77.38 102 ASN A N 1
ATOM 763 C CA . ASN A 1 102 ? 5.465 19.478 6.219 1.00 77.38 102 ASN A CA 1
ATOM 764 C C . ASN A 1 102 ? 4.050 19.010 6.640 1.00 77.38 102 ASN A C 1
ATOM 766 O O . ASN A 1 102 ? 3.493 18.128 5.977 1.00 77.38 102 ASN A O 1
ATOM 770 N N . PRO A 1 103 ? 3.413 19.631 7.654 1.00 76.00 103 PRO A N 1
ATOM 771 C CA . PRO A 1 103 ? 2.061 19.277 8.100 1.00 76.00 103 PRO A CA 1
ATOM 772 C C . PRO A 1 103 ? 0.960 19.419 7.034 1.00 76.00 103 PRO A C 1
ATOM 774 O O . PRO A 1 103 ? 0.010 18.637 7.033 1.00 76.00 103 PRO A O 1
ATOM 777 N N . SER A 1 104 ? 1.086 20.369 6.102 1.00 79.44 104 SER A N 1
ATOM 778 C CA . SER A 1 104 ? 0.104 20.620 5.031 1.00 79.44 104 SER A CA 1
ATOM 779 C C . SER A 1 104 ? 0.209 19.618 3.877 1.00 79.44 104 SER A C 1
ATOM 781 O O . SER A 1 104 ? -0.747 19.409 3.128 1.00 79.44 104 SER A O 1
ATOM 783 N N . SER A 1 105 ? 1.375 18.989 3.717 1.00 87.56 105 SER A N 1
ATOM 784 C CA . SER A 1 105 ? 1.653 17.975 2.693 1.00 87.56 105 SER A CA 1
ATOM 785 C C . SER A 1 105 ? 2.468 16.820 3.274 1.00 87.56 105 SER A C 1
ATOM 787 O O . SER A 1 105 ? 3.611 16.593 2.859 1.00 87.56 105 SER A O 1
ATOM 789 N N . PRO A 1 106 ? 1.878 16.056 4.213 1.00 89.19 106 PRO A N 1
ATOM 790 C CA . PRO A 1 106 ? 2.605 15.089 5.029 1.00 89.19 106 PRO A CA 1
ATOM 791 C C . PRO A 1 106 ? 3.221 13.948 4.227 1.00 89.19 106 PRO A C 1
ATOM 793 O O . PRO A 1 106 ? 4.097 13.262 4.732 1.00 89.19 106 PRO A O 1
ATOM 796 N N . PHE A 1 107 ? 2.799 13.748 2.976 1.00 91.44 107 PHE A N 1
ATOM 797 C CA . PHE A 1 107 ? 3.296 12.694 2.093 1.00 91.44 107 PHE A CA 1
ATOM 798 C C . PHE A 1 107 ? 3.758 13.235 0.730 1.00 91.44 107 PHE A C 1
ATOM 800 O O . PHE A 1 107 ? 3.711 12.522 -0.277 1.00 91.44 107 PHE A O 1
ATOM 807 N N . GLY A 1 108 ? 4.151 14.514 0.668 1.00 89.31 108 GLY A N 1
ATOM 808 C CA . GLY A 1 108 ? 4.614 15.171 -0.558 1.00 89.31 108 GLY A CA 1
ATOM 809 C C . GLY A 1 108 ? 3.602 15.042 -1.703 1.00 89.31 108 GLY A C 1
ATOM 810 O O . GLY A 1 108 ? 2.397 15.198 -1.491 1.00 89.31 108 GLY A O 1
ATOM 811 N N . ALA A 1 109 ? 4.072 14.670 -2.898 1.00 88.25 109 ALA A N 1
ATOM 812 C CA . ALA A 1 109 ? 3.237 14.496 -4.094 1.00 88.25 109 ALA A CA 1
ATOM 813 C C . ALA A 1 109 ? 2.122 13.435 -3.950 1.00 88.25 109 ALA A C 1
ATOM 815 O O . ALA A 1 109 ? 1.137 13.467 -4.685 1.00 88.25 109 ALA A O 1
ATOM 816 N N . ARG A 1 110 ? 2.229 12.501 -2.991 1.00 89.88 110 ARG A N 1
ATOM 817 C CA . ARG A 1 110 ? 1.196 11.478 -2.735 1.00 89.88 110 ARG A CA 1
ATOM 818 C C . ARG A 1 110 ? 0.116 11.937 -1.760 1.00 89.88 110 ARG A C 1
ATOM 820 O O . ARG A 1 110 ? -0.855 11.209 -1.569 1.00 89.88 110 ARG A O 1
ATOM 827 N N . THR A 1 111 ? 0.249 13.120 -1.159 1.00 92.75 111 THR A N 1
ATOM 828 C CA . THR A 1 111 ? -0.694 13.636 -0.154 1.00 92.75 111 THR A CA 1
ATOM 829 C C . THR A 1 111 ? -2.142 13.602 -0.647 1.00 92.75 111 THR A C 1
ATOM 831 O O . THR A 1 111 ? -3.020 13.138 0.077 1.00 92.75 111 THR A O 1
ATOM 834 N N . SER A 1 112 ? -2.398 14.041 -1.885 1.00 93.44 112 SER A N 1
ATOM 835 C CA . SER A 1 112 ? -3.747 14.030 -2.474 1.00 93.44 112 SER A CA 1
ATOM 836 C C . SER A 1 112 ? -4.305 12.607 -2.611 1.00 93.44 112 SER A C 1
ATOM 838 O O . SER A 1 112 ? -5.415 12.317 -2.164 1.00 93.44 112 SER A O 1
ATOM 840 N N . TYR A 1 113 ? -3.491 11.684 -3.125 1.00 93.69 113 TYR A N 1
ATOM 841 C CA . TYR A 1 113 ? -3.863 10.278 -3.264 1.00 93.69 113 TYR A CA 1
ATOM 842 C C . TYR A 1 113 ? -4.151 9.611 -1.908 1.00 93.69 113 TYR A C 1
ATOM 844 O O . TYR A 1 113 ? -5.159 8.926 -1.743 1.00 93.69 113 TYR A O 1
ATOM 852 N N . ILE A 1 114 ? -3.303 9.844 -0.902 1.00 94.94 114 ILE A N 1
ATOM 853 C CA . ILE A 1 114 ? -3.513 9.306 0.449 1.00 94.94 114 ILE A CA 1
ATOM 854 C C . ILE A 1 114 ? -4.775 9.898 1.073 1.00 94.94 114 ILE A C 1
ATOM 856 O O . ILE A 1 114 ? -5.562 9.159 1.657 1.00 94.94 114 ILE A O 1
ATOM 860 N N . ARG A 1 115 ? -5.033 11.199 0.895 1.00 95.56 115 ARG A N 1
ATOM 861 C CA . ARG A 1 115 ? -6.284 11.828 1.340 1.00 95.56 115 ARG A CA 1
ATOM 862 C C . ARG A 1 115 ? -7.504 11.128 0.740 1.00 95.56 115 ARG A C 1
ATOM 864 O O . ARG A 1 115 ? -8.453 10.850 1.467 1.00 95.56 115 ARG A O 1
ATOM 871 N N . GLN A 1 116 ? -7.473 10.801 -0.552 1.00 96.06 116 GLN A N 1
ATOM 872 C CA . GLN A 1 116 ? -8.552 10.059 -1.206 1.00 96.06 116 GLN A CA 1
ATOM 873 C C . GLN A 1 116 ? -8.735 8.661 -0.598 1.00 96.06 116 GLN A C 1
ATOM 875 O O . GLN A 1 116 ? -9.862 8.286 -0.278 1.00 96.06 116 GLN A O 1
ATOM 880 N N . LEU A 1 117 ? -7.644 7.923 -0.359 1.00 95.56 117 LEU A N 1
ATOM 881 C CA . LEU A 1 117 ? -7.703 6.615 0.305 1.00 95.56 117 LEU A CA 1
ATOM 882 C C . LEU A 1 117 ? -8.332 6.697 1.699 1.00 95.56 117 LEU A C 1
ATOM 884 O O . LEU A 1 117 ? -9.196 5.885 2.026 1.00 95.56 117 LEU A O 1
ATOM 888 N N . LEU A 1 118 ? -7.919 7.674 2.512 1.00 96.44 118 LEU A N 1
ATOM 889 C CA . LEU A 1 118 ? -8.469 7.852 3.855 1.00 96.44 118 LEU A CA 1
ATOM 890 C C . LEU A 1 118 ? -9.957 8.216 3.805 1.00 96.44 118 LEU A C 1
ATOM 892 O O . LEU A 1 118 ? -10.746 7.687 4.586 1.00 96.44 118 LEU A O 1
ATOM 896 N N . ARG A 1 119 ? -10.356 9.087 2.870 1.00 95.88 119 ARG A N 1
ATOM 897 C CA . ARG A 1 119 ? -11.754 9.494 2.681 1.00 95.88 119 ARG A CA 1
ATOM 898 C C . ARG A 1 119 ? -12.642 8.305 2.322 1.00 95.88 119 ARG A C 1
ATOM 900 O O . ARG A 1 119 ? -13.685 8.125 2.943 1.00 95.88 119 ARG A O 1
ATOM 907 N N . GLU A 1 120 ? -12.229 7.492 1.353 1.00 95.31 120 GLU A N 1
ATOM 908 C CA . GLU A 1 120 ? -13.007 6.328 0.921 1.00 95.31 120 GLU A CA 1
ATOM 909 C C . GLU A 1 120 ? -13.006 5.213 1.970 1.00 95.31 120 GLU A C 1
ATOM 911 O O . GLU A 1 120 ? -14.056 4.642 2.268 1.00 95.31 120 GLU A O 1
ATOM 916 N N . GLY A 1 121 ? -11.861 4.942 2.602 1.00 94.50 121 GLY A N 1
ATOM 917 C CA . GLY A 1 121 ? -11.774 3.935 3.657 1.00 94.50 121 GLY A CA 1
ATOM 918 C C . GLY A 1 121 ? -12.619 4.289 4.884 1.00 94.50 121 GLY A C 1
ATOM 919 O O . GLY A 1 121 ? -13.300 3.418 5.423 1.00 94.50 121 GLY A O 1
ATOM 920 N N . ASN A 1 122 ? -12.687 5.568 5.269 1.00 93.44 122 ASN A N 1
ATOM 921 C CA . ASN A 1 122 ? -13.505 6.029 6.397 1.00 93.44 122 ASN A CA 1
ATOM 922 C C . ASN A 1 122 ? -15.014 5.793 6.228 1.00 93.44 122 ASN A C 1
ATOM 924 O O . ASN A 1 122 ? -15.752 5.883 7.207 1.00 93.44 122 ASN A O 1
ATOM 928 N N . LYS A 1 123 ? -15.491 5.448 5.029 1.00 93.44 123 LYS A N 1
ATOM 929 C CA . LYS A 1 123 ? -16.886 5.039 4.823 1.00 93.44 123 LYS A CA 1
ATOM 930 C C . LYS A 1 123 ? -17.176 3.630 5.343 1.00 93.44 123 LYS A C 1
ATOM 932 O O . LYS A 1 123 ? -18.342 3.303 5.527 1.00 93.44 123 LYS A O 1
ATOM 937 N N . LYS A 1 124 ? -16.157 2.781 5.534 1.00 92.12 124 LYS A N 1
ATOM 938 C CA . LYS A 1 124 ? -16.348 1.346 5.827 1.00 92.12 124 LYS A CA 1
ATOM 939 C C . LYS A 1 124 ? -15.459 0.774 6.931 1.00 92.12 124 LYS A C 1
ATOM 941 O O . LYS A 1 124 ? -15.804 -0.252 7.507 1.00 92.12 124 LYS A O 1
ATOM 946 N N . MET A 1 125 ? -14.312 1.386 7.201 1.00 93.69 125 MET A N 1
ATOM 947 C CA . MET A 1 125 ? -13.283 0.822 8.073 1.00 93.69 125 MET A CA 1
ATOM 948 C C . MET A 1 125 ? -12.505 1.909 8.812 1.00 93.69 125 MET A C 1
ATOM 950 O O . MET A 1 125 ? -12.630 3.106 8.523 1.00 93.69 125 MET A O 1
ATOM 954 N N . PHE A 1 126 ? -11.676 1.493 9.765 1.00 96.44 126 PHE A N 1
ATOM 955 C CA . PHE A 1 126 ? -10.675 2.379 10.333 1.00 96.44 126 PHE A CA 1
ATOM 956 C C . PHE A 1 126 ? -9.492 2.459 9.386 1.00 96.44 126 PHE A C 1
ATOM 958 O O . PHE A 1 126 ? -8.901 1.440 9.041 1.00 96.44 126 PHE A O 1
ATOM 965 N N . VAL A 1 127 ? -9.150 3.669 8.959 1.00 97.38 127 VAL A N 1
ATOM 966 C CA . VAL A 1 127 ? -8.009 3.887 8.081 1.00 97.38 127 VAL A CA 1
ATOM 967 C C . VAL A 1 127 ? -7.232 5.115 8.530 1.00 97.38 127 VAL A C 1
ATOM 969 O O . VAL A 1 127 ? -7.809 6.145 8.882 1.00 97.38 127 VAL A O 1
ATOM 972 N N . TYR A 1 128 ? -5.912 5.000 8.527 1.00 97.62 128 TYR A N 1
ATOM 973 C CA . TYR A 1 128 ? -5.000 6.101 8.807 1.00 97.62 128 TYR A CA 1
ATOM 974 C C . TYR A 1 128 ? -3.723 5.935 7.989 1.00 97.62 128 TYR A C 1
ATOM 976 O O . TYR A 1 128 ? -3.434 4.848 7.492 1.00 97.62 128 TYR A O 1
ATOM 984 N N . ALA A 1 129 ? -2.956 7.008 7.832 1.00 96.88 129 ALA A N 1
ATOM 985 C CA . ALA A 1 129 ? -1.681 6.986 7.128 1.00 96.88 129 ALA A CA 1
ATOM 986 C C . ALA A 1 129 ? -0.531 7.325 8.075 1.00 96.88 129 ALA A C 1
ATOM 988 O O . ALA A 1 129 ? -0.707 8.098 9.014 1.00 96.88 129 ALA A O 1
ATOM 989 N N . PHE A 1 130 ? 0.646 6.755 7.846 1.00 95.44 130 PHE A N 1
ATOM 990 C CA . PHE A 1 130 ? 1.792 6.948 8.730 1.00 95.44 130 PHE A CA 1
ATOM 991 C C . PHE A 1 130 ? 3.111 6.663 8.011 1.00 95.44 130 PHE A C 1
ATOM 993 O O . PHE A 1 130 ? 3.150 5.934 7.016 1.00 95.44 130 PHE A O 1
ATOM 1000 N N . ALA A 1 131 ? 4.188 7.246 8.531 1.00 92.44 131 ALA A N 1
ATOM 1001 C CA . ALA A 1 1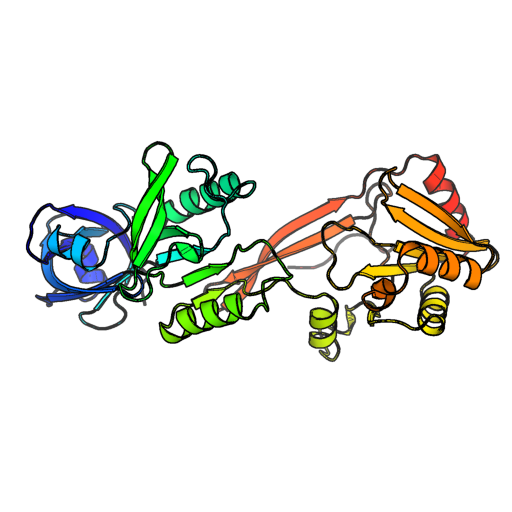31 ? 5.557 6.925 8.151 1.00 92.44 131 ALA A CA 1
ATOM 1002 C C . ALA A 1 131 ? 6.178 5.924 9.141 1.00 92.44 131 ALA A C 1
ATOM 1004 O O . ALA A 1 131 ? 5.747 5.861 10.290 1.00 92.44 131 ALA A O 1
ATOM 1005 N N . PRO A 1 132 ? 7.233 5.175 8.766 1.00 91.69 132 PRO A N 1
ATOM 1006 C CA . PRO A 1 132 ? 7.893 4.240 9.684 1.00 91.69 132 PRO A CA 1
ATOM 1007 C C . PRO A 1 132 ? 8.309 4.852 11.034 1.00 91.69 132 PRO A C 1
ATOM 1009 O O . PRO A 1 132 ? 8.204 4.203 12.070 1.00 91.69 132 PRO A O 1
ATOM 1012 N N . ARG A 1 133 ? 8.735 6.122 11.023 1.00 91.19 133 ARG A N 1
ATOM 1013 C CA . ARG A 1 133 ? 9.119 6.897 12.217 1.00 91.19 133 ARG A CA 1
ATOM 1014 C C . ARG A 1 133 ? 7.964 7.192 13.181 1.00 91.19 133 ARG A C 1
ATOM 1016 O O . ARG A 1 133 ? 8.209 7.534 14.327 1.00 91.19 133 ARG A O 1
ATOM 1023 N N . ASP A 1 134 ? 6.721 7.086 12.718 1.00 94.38 134 ASP A N 1
ATOM 1024 C CA . ASP A 1 134 ? 5.526 7.374 13.515 1.00 94.38 134 ASP A CA 1
ATOM 1025 C C . ASP A 1 134 ? 5.133 6.206 14.434 1.00 94.38 134 ASP A C 1
ATOM 1027 O O . ASP A 1 134 ? 4.190 6.319 15.221 1.00 94.38 134 ASP A O 1
ATOM 1031 N N . ILE A 1 135 ? 5.814 5.063 14.304 1.00 96.12 135 ILE A N 1
ATOM 1032 C CA . ILE A 1 135 ? 5.497 3.839 15.031 1.00 96.12 135 ILE A CA 1
ATOM 1033 C C . ILE A 1 135 ? 6.227 3.832 16.372 1.00 96.12 135 ILE A C 1
ATOM 1035 O O . ILE A 1 135 ? 7.458 3.814 16.428 1.00 96.12 135 ILE A O 1
ATOM 1039 N N . ASN A 1 136 ? 5.466 3.736 17.457 1.00 96.75 136 ASN A N 1
ATOM 1040 C CA . ASN A 1 136 ? 5.995 3.419 18.772 1.00 96.75 136 ASN A CA 1
ATOM 1041 C C . ASN A 1 136 ? 5.833 1.917 19.039 1.00 96.75 136 ASN A C 1
ATOM 1043 O O . ASN A 1 136 ? 4.758 1.438 19.399 1.00 96.75 136 ASN A O 1
ATOM 1047 N N . TRP A 1 137 ? 6.925 1.174 18.869 1.00 95.12 137 TRP A N 1
ATOM 1048 C CA . TRP A 1 137 ? 6.942 -0.282 19.032 1.00 95.12 137 TRP A CA 1
ATOM 1049 C C . TRP A 1 137 ? 6.825 -0.759 20.478 1.00 95.12 137 TRP A C 1
ATOM 1051 O O . TRP A 1 137 ? 6.389 -1.886 20.689 1.00 95.12 137 TRP A O 1
ATOM 1061 N N . GLN A 1 138 ? 7.226 0.065 21.451 1.00 94.62 138 GLN A N 1
ATOM 1062 C CA . GLN A 1 138 ? 7.135 -0.272 22.875 1.00 94.62 138 GLN A CA 1
ATOM 1063 C C . GLN A 1 138 ? 5.694 -0.144 23.371 1.00 94.62 138 GLN A C 1
ATOM 1065 O O . GLN A 1 138 ? 5.203 -1.010 24.081 1.00 94.62 138 GLN A O 1
ATOM 1070 N N . ARG A 1 139 ? 5.005 0.928 22.964 1.00 94.25 139 ARG A N 1
ATOM 1071 C CA . ARG A 1 139 ? 3.613 1.204 23.354 1.00 94.25 139 ARG A CA 1
ATOM 1072 C C . ARG A 1 139 ? 2.586 0.601 22.398 1.00 94.25 139 ARG A C 1
ATOM 1074 O O . ARG A 1 139 ? 1.400 0.833 22.585 1.00 94.25 139 ARG A O 1
ATOM 1081 N N . GLU A 1 140 ? 3.038 -0.082 21.348 1.00 94.81 140 GLU A N 1
ATOM 1082 C CA . GLU A 1 140 ? 2.202 -0.662 20.288 1.00 94.81 140 GLU A CA 1
ATOM 1083 C C . GLU A 1 140 ? 1.182 0.329 19.708 1.00 94.81 140 GLU A C 1
ATOM 1085 O O . GLU A 1 140 ? -0.007 0.054 19.554 1.00 94.81 140 GLU A O 1
ATOM 1090 N N . THR A 1 141 ? 1.666 1.523 19.372 1.00 97.06 141 THR A N 1
ATOM 1091 C CA . THR A 1 141 ? 0.837 2.602 18.826 1.00 97.06 141 THR A CA 1
ATOM 1092 C C . THR A 1 141 ? 1.484 3.249 17.615 1.00 97.06 141 THR A C 1
ATOM 1094 O O . THR A 1 141 ? 2.693 3.158 17.394 1.00 97.06 141 THR A O 1
ATOM 1097 N N . VAL A 1 142 ? 0.662 3.935 16.829 1.00 97.69 142 VAL A N 1
ATOM 1098 C CA . VAL A 1 142 ? 1.096 4.795 15.731 1.00 97.69 142 VAL A CA 1
ATOM 1099 C C . VAL A 1 142 ? 0.605 6.203 16.016 1.00 97.69 142 VAL A C 1
ATOM 1101 O O . VAL A 1 142 ? -0.578 6.403 16.291 1.00 97.69 142 VAL A O 1
ATOM 1104 N N . HIS A 1 143 ? 1.485 7.193 15.922 1.00 96.69 143 HIS A N 1
ATOM 1105 C CA . HIS A 1 143 ? 1.052 8.580 15.845 1.00 96.69 143 HIS A CA 1
ATOM 1106 C C . HIS A 1 143 ? 0.693 8.867 14.384 1.00 96.69 143 HIS A C 1
ATOM 1108 O O . HIS A 1 143 ? 1.562 9.140 13.571 1.00 96.69 143 HIS A O 1
ATOM 1114 N N . ALA A 1 144 ? -0.569 8.690 14.006 1.00 96.56 144 ALA A N 1
ATOM 1115 C CA . ALA A 1 144 ? -0.974 8.597 12.609 1.00 96.56 144 ALA A CA 1
ATOM 1116 C C . ALA A 1 144 ? -1.633 9.877 12.085 1.00 96.56 144 ALA A C 1
ATOM 1118 O O . ALA A 1 144 ? -2.237 10.647 12.831 1.00 96.56 144 ALA A O 1
ATOM 1119 N N . TYR A 1 145 ? -1.562 10.064 10.768 1.00 96.00 145 TYR A N 1
ATOM 1120 C CA . TYR A 1 145 ? -2.353 11.036 10.025 1.00 96.00 145 TYR A CA 1
ATOM 1121 C C . TYR A 1 145 ? -3.749 10.476 9.725 1.00 96.00 145 TYR A C 1
ATOM 1123 O O . TYR A 1 145 ? -3.900 9.424 9.099 1.00 96.00 145 TYR A O 1
ATOM 1131 N N . MET A 1 146 ? -4.776 11.217 10.124 1.00 95.31 146 MET A N 1
ATOM 1132 C CA . MET A 1 146 ? -6.188 10.940 9.858 1.00 95.31 146 MET A CA 1
ATOM 1133 C C . MET A 1 146 ? -6.844 12.151 9.192 1.00 95.31 146 MET A C 1
ATOM 1135 O O . MET A 1 146 ? -6.254 13.227 9.157 1.00 95.31 146 MET A O 1
ATOM 1139 N N . LEU A 1 147 ? -8.063 11.996 8.672 1.00 94.19 147 LEU A N 1
ATOM 1140 C CA . LEU A 1 147 ? -8.852 13.137 8.201 1.00 94.19 147 LEU A CA 1
ATOM 1141 C C . LEU A 1 147 ? -9.751 13.657 9.322 1.00 94.19 147 LEU A C 1
ATOM 1143 O O . LEU A 1 147 ? -10.517 12.887 9.901 1.00 94.19 147 LEU A O 1
ATOM 1147 N N . GLY A 1 148 ? -9.657 14.956 9.602 1.00 91.19 148 GLY A N 1
ATOM 1148 C CA . GLY A 1 148 ? -10.618 15.670 10.439 1.00 91.19 148 GLY A CA 1
ATOM 1149 C C . GLY A 1 148 ? -11.946 15.908 9.713 1.00 91.19 148 GLY A C 1
ATOM 1150 O O . GLY A 1 148 ? -12.078 15.621 8.521 1.00 91.19 148 GLY A O 1
ATOM 1151 N N . SER A 1 149 ? -12.925 16.479 10.420 1.00 86.88 149 SER A N 1
ATOM 1152 C CA . SER A 1 149 ? -14.257 16.803 9.879 1.00 86.88 149 SER A CA 1
ATOM 1153 C C . SER A 1 149 ? -14.197 17.714 8.647 1.00 86.88 149 SER A C 1
ATOM 1155 O O . SER A 1 149 ? -14.890 17.459 7.669 1.00 86.88 149 SER A O 1
ATOM 1157 N N . GLY A 1 150 ? -13.302 18.707 8.644 1.00 86.31 150 GLY A N 1
ATOM 1158 C CA . GLY A 1 150 ? -13.053 19.594 7.498 1.00 86.31 150 GLY A CA 1
ATOM 1159 C C . GLY A 1 150 ? -12.228 18.971 6.361 1.00 86.31 150 GLY A C 1
ATOM 1160 O O . GLY A 1 150 ? -11.810 19.668 5.442 1.00 86.31 150 GLY A O 1
ATOM 1161 N N . GLY A 1 151 ? -11.908 17.674 6.424 1.00 87.56 151 GLY A N 1
ATOM 1162 C CA . GLY A 1 151 ? -11.137 16.966 5.396 1.00 87.56 151 GLY A CA 1
ATOM 1163 C C . GLY A 1 151 ? -9.633 17.269 5.373 1.00 87.56 151 GLY A C 1
ATOM 1164 O O . GLY A 1 151 ? -8.924 16.734 4.513 1.00 87.56 151 GLY A O 1
ATOM 1165 N N . GLY A 1 152 ? -9.142 18.106 6.292 1.00 91.62 152 GLY A N 1
ATOM 1166 C CA . GLY A 1 152 ? -7.720 18.328 6.566 1.00 91.62 152 GLY A CA 1
ATOM 1167 C C . GLY A 1 152 ? -7.079 17.162 7.321 1.00 91.62 152 GLY A C 1
ATOM 1168 O O . GLY A 1 152 ? -7.775 16.349 7.931 1.00 91.62 152 GLY A O 1
ATOM 1169 N N . PHE A 1 153 ? -5.750 17.074 7.274 1.00 93.44 153 PHE A N 1
ATOM 1170 C CA . PHE A 1 153 ? -5.016 16.074 8.043 1.00 93.44 153 PHE A CA 1
ATOM 1171 C C . PHE A 1 153 ? -4.923 16.482 9.514 1.00 93.44 153 PHE A C 1
ATOM 1173 O O . PHE A 1 153 ? -4.574 17.616 9.825 1.00 93.44 153 PHE A O 1
ATOM 1180 N N . ILE A 1 154 ? -5.188 15.535 10.408 1.00 93.75 154 ILE A N 1
ATOM 1181 C CA . ILE A 1 154 ? -4.978 15.658 11.852 1.00 93.75 154 ILE A CA 1
ATOM 1182 C C . ILE A 1 154 ? -4.065 14.532 12.328 1.00 93.75 154 ILE A C 1
ATOM 1184 O O . ILE A 1 154 ? -4.021 13.463 11.713 1.00 93.75 154 ILE A O 1
ATOM 1188 N N . ARG A 1 155 ? -3.349 14.757 13.430 1.00 94.12 155 ARG A N 1
ATOM 1189 C CA . ARG A 1 155 ? -2.502 13.741 14.061 1.00 94.12 155 ARG A CA 1
ATOM 1190 C C . ARG A 1 155 ? -3.200 13.142 15.272 1.00 94.12 155 ARG A C 1
ATOM 1192 O O . ARG A 1 155 ? -3.717 13.875 16.109 1.00 94.12 155 ARG A O 1
ATOM 1199 N N . LYS A 1 156 ? -3.209 11.813 15.373 1.00 95.44 156 LYS A N 1
ATOM 1200 C CA . LYS A 1 156 ? -3.810 11.092 16.500 1.00 95.44 156 LYS A CA 1
ATOM 1201 C C . LYS A 1 156 ? -3.034 9.818 16.808 1.00 95.44 156 LYS A C 1
ATOM 1203 O O . LYS A 1 156 ? -2.607 9.115 15.898 1.00 95.44 156 LYS A O 1
ATOM 1208 N N . THR A 1 157 ? -2.874 9.511 18.090 1.00 97.31 157 THR A N 1
ATOM 1209 C CA . THR A 1 157 ? -2.336 8.220 18.533 1.00 97.31 157 THR A CA 1
ATOM 1210 C C . THR A 1 157 ? -3.416 7.146 18.426 1.00 97.31 157 THR A C 1
ATOM 1212 O O . THR A 1 157 ? -4.514 7.305 18.957 1.00 97.31 157 THR A O 1
ATOM 1215 N N . VAL A 1 158 ? -3.109 6.075 17.700 1.00 97.62 158 VAL A N 1
ATOM 1216 C CA . VAL A 1 158 ? -4.016 4.971 17.342 1.00 97.62 158 VAL A CA 1
ATOM 1217 C C . VAL A 1 158 ? -3.306 3.624 17.557 1.00 97.62 158 VAL A C 1
ATOM 1219 O O . VAL A 1 158 ? -2.072 3.613 17.627 1.00 97.62 158 VAL A O 1
ATOM 1222 N N . PRO A 1 159 ? -4.023 2.489 17.689 1.00 97.44 159 PRO A N 1
ATOM 1223 C CA . PRO A 1 159 ? -3.381 1.179 17.812 1.00 97.44 159 PRO A CA 1
ATOM 1224 C C . PRO A 1 159 ? -2.628 0.817 16.529 1.00 97.44 159 PRO A C 1
ATOM 1226 O O . PRO A 1 159 ? -2.942 1.345 15.455 1.00 97.44 159 PRO A O 1
ATOM 1229 N N . LEU A 1 160 ? -1.678 -0.121 16.613 1.00 97.88 160 LEU A N 1
ATOM 1230 C CA . LEU A 1 160 ? -1.132 -0.750 15.405 1.00 97.88 160 LEU A CA 1
ATOM 1231 C C . LEU A 1 160 ? -2.264 -1.401 14.581 1.00 97.88 160 LEU A C 1
ATOM 1233 O O . LEU A 1 160 ? -3.268 -1.842 15.149 1.00 97.88 160 LEU A O 1
ATOM 1237 N N . PRO A 1 161 ? -2.138 -1.441 13.244 1.00 97.75 161 PRO A N 1
ATOM 1238 C CA . PRO A 1 161 ? -3.230 -1.866 12.379 1.00 97.75 161 PRO A CA 1
ATOM 1239 C C . PRO A 1 161 ? -3.349 -3.392 12.322 1.00 97.75 161 PRO A C 1
ATOM 1241 O O . PRO A 1 161 ? -2.390 -4.100 12.599 1.00 97.75 161 PRO A O 1
ATOM 1244 N N . ASP A 1 162 ? -4.497 -3.902 11.873 1.00 96.25 162 ASP A N 1
ATOM 1245 C CA . ASP A 1 162 ? -4.647 -5.314 11.486 1.00 96.25 162 ASP A CA 1
ATOM 1246 C C . ASP A 1 162 ? -3.867 -5.617 10.200 1.00 96.25 162 ASP A C 1
ATOM 1248 O O . ASP A 1 162 ? -3.316 -6.704 10.001 1.00 96.25 162 ASP A O 1
ATOM 1252 N N . VAL A 1 163 ? -3.839 -4.630 9.302 1.00 96.25 163 VAL A N 1
ATOM 1253 C CA . VAL A 1 163 ? -3.214 -4.741 7.991 1.00 96.25 163 VAL A CA 1
ATOM 1254 C C . VAL A 1 163 ? -2.533 -3.439 7.588 1.00 96.25 163 VAL A C 1
ATOM 1256 O O . VAL A 1 163 ? -3.086 -2.346 7.712 1.00 96.25 163 VAL A O 1
ATOM 1259 N N . VAL A 1 164 ? -1.324 -3.562 7.056 1.00 96.12 164 VAL A N 1
ATOM 1260 C CA . VAL A 1 164 ? -0.561 -2.474 6.459 1.00 96.12 164 VAL A CA 1
ATOM 1261 C C . VAL A 1 164 ? -0.673 -2.544 4.943 1.00 96.12 164 VAL A C 1
ATOM 1263 O O . VAL A 1 164 ? -0.320 -3.546 4.315 1.00 96.12 164 VAL A O 1
ATOM 1266 N N . TYR A 1 165 ? -1.132 -1.442 4.358 1.00 94.31 165 TYR A N 1
ATOM 1267 C CA . TYR A 1 165 ? -1.077 -1.194 2.929 1.00 94.31 165 TYR A CA 1
ATOM 1268 C C . TYR A 1 165 ? 0.214 -0.443 2.587 1.00 94.31 165 TYR A C 1
ATOM 1270 O O . TYR A 1 165 ? 0.340 0.749 2.881 1.00 94.31 165 TYR A O 1
ATOM 1278 N N . ASN A 1 166 ? 1.172 -1.130 1.961 1.00 89.81 166 ASN A N 1
ATOM 1279 C CA . ASN A 1 166 ? 2.455 -0.534 1.605 1.00 89.81 166 ASN A CA 1
ATOM 1280 C C . ASN A 1 166 ? 2.336 0.420 0.407 1.00 89.81 166 ASN A C 1
ATOM 1282 O O . ASN A 1 166 ? 1.932 0.025 -0.688 1.00 89.81 166 ASN A O 1
ATOM 1286 N N . ARG A 1 167 ? 2.715 1.683 0.618 1.00 88.94 167 ARG A N 1
ATOM 1287 C CA . ARG A 1 167 ? 2.770 2.769 -0.373 1.00 88.94 167 ARG A CA 1
ATOM 1288 C C . ARG A 1 167 ? 4.091 3.536 -0.331 1.00 88.94 167 ARG A C 1
ATOM 1290 O O . ARG A 1 167 ? 4.144 4.671 -0.815 1.00 88.94 167 ARG A O 1
ATOM 1297 N N . LEU A 1 168 ? 5.151 2.928 0.205 1.00 84.00 168 LEU A N 1
ATOM 1298 C CA . LEU A 1 168 ? 6.503 3.467 0.088 1.00 84.00 168 LEU A CA 1
ATOM 1299 C C . LEU A 1 168 ? 6.885 3.597 -1.405 1.00 84.00 168 LEU A C 1
ATOM 1301 O O . LEU A 1 168 ? 6.556 2.727 -2.211 1.00 84.00 168 LEU A O 1
ATOM 1305 N N . PRO A 1 169 ? 7.530 4.698 -1.825 1.00 70.06 169 PRO A N 1
ATOM 1306 C CA . PRO A 1 169 ? 7.669 5.042 -3.239 1.00 70.06 169 PRO A CA 1
ATOM 1307 C C . PRO A 1 169 ? 8.837 4.367 -3.953 1.00 70.06 169 PRO A C 1
ATOM 1309 O O . PRO A 1 169 ? 8.945 4.496 -5.173 1.00 70.06 169 PRO A O 1
ATOM 1312 N N . SER A 1 170 ? 9.746 3.713 -3.234 1.00 64.31 170 SER A N 1
ATOM 1313 C CA . SER A 1 170 ? 11.045 3.345 -3.790 1.00 64.31 170 SER A CA 1
ATOM 1314 C C . SER A 1 170 ? 11.229 1.834 -3.936 1.00 64.31 170 SER A C 1
ATOM 1316 O O . SER A 1 170 ? 11.334 1.094 -2.965 1.00 64.31 170 SER A O 1
ATOM 1318 N N . ARG A 1 171 ? 11.423 1.413 -5.193 1.00 57.50 171 ARG A N 1
ATOM 1319 C CA . ARG A 1 171 ? 11.855 0.056 -5.580 1.00 57.50 171 ARG A CA 1
ATOM 1320 C C . ARG A 1 171 ? 13.217 -0.331 -5.005 1.00 57.50 171 ARG A C 1
ATOM 1322 O O . ARG A 1 171 ? 13.492 -1.504 -4.809 1.00 57.50 171 ARG A O 1
ATOM 1329 N N . LYS A 1 172 ? 14.091 0.656 -4.766 1.00 52.81 172 LYS A N 1
ATOM 1330 C CA . LYS A 1 172 ? 15.441 0.438 -4.219 1.00 52.81 172 LYS A CA 1
ATOM 1331 C C . LYS A 1 172 ? 15.429 0.204 -2.706 1.00 52.81 172 LYS A C 1
ATOM 1333 O O . LYS A 1 172 ? 16.419 -0.265 -2.164 1.00 52.81 172 LYS A O 1
ATOM 1338 N N . THR A 1 173 ? 14.330 0.540 -2.027 1.00 52.66 173 THR A N 1
ATOM 1339 C CA . THR A 1 173 ? 14.203 0.420 -0.567 1.00 52.66 173 THR A CA 1
ATOM 1340 C C . THR A 1 173 ? 13.388 -0.787 -0.130 1.00 52.66 173 THR A C 1
ATOM 1342 O O . THR A 1 173 ? 13.462 -1.131 1.047 1.00 52.66 173 THR A O 1
ATOM 1345 N N . ASP A 1 174 ? 12.658 -1.451 -1.031 1.00 57.53 174 ASP A N 1
ATOM 1346 C CA . ASP A 1 174 ? 11.837 -2.625 -0.692 1.00 57.53 174 ASP A CA 1
ATOM 1347 C C . ASP A 1 174 ? 12.669 -3.762 -0.073 1.00 57.53 174 ASP A C 1
ATOM 1349 O O . ASP A 1 174 ? 12.199 -4.442 0.833 1.00 57.53 174 ASP A O 1
ATOM 1353 N N . PHE A 1 175 ? 13.936 -3.897 -0.485 1.00 61.88 175 PHE A N 1
ATOM 1354 C CA . PHE A 1 175 ? 14.890 -4.887 0.038 1.00 61.88 175 PHE A CA 1
ATOM 1355 C C . PHE A 1 175 ? 15.941 -4.300 0.987 1.00 61.88 175 PHE A C 1
ATOM 1357 O O . PHE A 1 175 ? 16.923 -4.966 1.310 1.00 61.88 175 PHE A O 1
ATOM 1364 N N . SER A 1 176 ? 15.779 -3.052 1.435 1.00 73.56 176 SER A N 1
ATOM 1365 C CA . SER A 1 176 ? 16.719 -2.497 2.411 1.00 73.56 176 SER A CA 1
ATOM 1366 C C . SER A 1 176 ? 16.603 -3.249 3.748 1.00 73.56 176 SER A C 1
ATOM 1368 O O . SER A 1 176 ? 15.497 -3.672 4.110 1.00 73.56 176 SER A O 1
ATOM 1370 N N . PRO A 1 177 ? 17.697 -3.382 4.525 1.00 79.50 177 PRO A N 1
ATOM 1371 C CA . PRO A 1 177 ? 17.650 -3.984 5.860 1.00 79.50 177 PRO A CA 1
ATOM 1372 C C . PRO A 1 177 ? 16.572 -3.357 6.751 1.00 79.50 177 PRO A C 1
ATOM 1374 O O . PRO A 1 177 ? 15.873 -4.059 7.475 1.00 79.50 177 PRO A O 1
ATOM 1377 N N . PHE A 1 178 ? 16.370 -2.043 6.620 1.00 82.12 178 PHE A N 1
ATOM 1378 C CA . PHE A 1 178 ? 15.334 -1.302 7.329 1.00 82.12 178 PHE A CA 1
ATOM 1379 C C . PHE A 1 178 ? 13.915 -1.780 6.987 1.00 82.12 178 PHE A C 1
ATOM 1381 O O . PHE A 1 178 ? 13.122 -2.061 7.885 1.00 82.12 178 PHE A O 1
ATOM 1388 N N . THR A 1 179 ? 13.581 -1.908 5.699 1.00 79.19 179 THR A N 1
ATOM 1389 C CA . THR A 1 179 ? 12.246 -2.361 5.272 1.00 79.19 179 THR A CA 1
ATOM 1390 C C . THR A 1 179 ? 11.995 -3.818 5.659 1.00 79.19 179 THR A C 1
ATOM 1392 O O . THR A 1 179 ? 10.896 -4.149 6.107 1.00 79.19 179 THR A O 1
ATOM 1395 N N . ASN A 1 180 ? 13.015 -4.679 5.565 1.00 83.19 180 ASN A N 1
ATOM 1396 C CA . ASN A 1 180 ? 12.925 -6.065 6.029 1.00 83.19 180 ASN A CA 1
ATOM 1397 C C . ASN A 1 180 ? 12.675 -6.133 7.543 1.00 83.19 180 ASN A C 1
ATOM 1399 O O . ASN A 1 180 ? 11.744 -6.804 7.980 1.00 83.19 180 ASN A O 1
ATOM 1403 N N . GLN A 1 181 ? 13.417 -5.362 8.341 1.00 88.62 181 GLN A N 1
ATOM 1404 C CA . GLN A 1 181 ? 13.208 -5.293 9.788 1.00 88.62 181 GLN A CA 1
ATOM 1405 C C . GLN A 1 181 ? 11.808 -4.770 10.144 1.00 88.62 181 GLN A C 1
ATOM 1407 O O . GLN A 1 181 ? 11.157 -5.286 11.056 1.00 88.62 181 GLN A O 1
ATOM 1412 N N . LEU A 1 182 ? 11.327 -3.755 9.421 1.00 89.50 182 LEU A N 1
ATOM 1413 C CA . LEU A 1 182 ? 9.982 -3.208 9.582 1.00 89.50 182 LEU A CA 1
ATOM 1414 C C . LEU A 1 182 ? 8.913 -4.280 9.324 1.00 89.50 182 LEU A C 1
ATOM 1416 O O . LEU A 1 182 ? 7.995 -4.449 10.129 1.00 89.50 182 LEU A O 1
ATOM 1420 N N . ARG A 1 183 ? 9.060 -5.043 8.236 1.00 86.69 183 ARG A N 1
ATOM 1421 C CA . ARG A 1 183 ? 8.178 -6.165 7.898 1.00 86.69 183 ARG A CA 1
ATOM 1422 C C . ARG A 1 183 ? 8.193 -7.231 8.985 1.00 86.69 183 ARG A C 1
ATOM 1424 O O . ARG A 1 183 ? 7.127 -7.649 9.428 1.00 86.69 183 ARG A O 1
ATOM 1431 N N . ASP A 1 184 ? 9.368 -7.643 9.438 1.00 91.06 184 ASP A N 1
ATOM 1432 C CA . ASP A 1 184 ? 9.492 -8.698 10.443 1.00 91.06 184 ASP A CA 1
ATOM 1433 C C . ASP A 1 184 ? 8.849 -8.268 11.769 1.00 91.06 184 ASP A C 1
ATOM 1435 O O . ASP A 1 184 ? 8.185 -9.063 12.436 1.00 91.06 184 ASP A O 1
ATOM 1439 N N . ARG A 1 185 ? 8.957 -6.982 12.131 1.00 94.38 185 ARG A N 1
ATOM 1440 C CA . ARG A 1 185 ? 8.271 -6.418 13.303 1.00 94.38 185 ARG A CA 1
ATOM 1441 C C . ARG A 1 185 ? 6.748 -6.430 13.185 1.00 94.38 185 ARG A C 1
ATOM 1443 O O . ARG A 1 185 ? 6.089 -6.672 14.199 1.00 94.38 185 ARG A O 1
ATOM 1450 N N . PHE A 1 186 ? 6.200 -6.191 11.993 1.00 94.81 186 PHE A N 1
ATOM 1451 C CA . PHE A 1 186 ? 4.768 -6.357 11.726 1.00 94.81 186 PHE A CA 1
ATOM 1452 C C . PHE A 1 186 ? 4.358 -7.836 11.758 1.00 94.81 186 PHE A C 1
ATOM 1454 O O . PHE A 1 186 ? 3.390 -8.189 12.431 1.00 94.81 186 PHE A O 1
ATOM 1461 N N . GLY A 1 187 ? 5.133 -8.713 11.114 1.00 94.00 187 GLY A N 1
ATOM 1462 C CA . GLY A 1 187 ? 4.881 -10.154 11.059 1.00 94.00 187 GLY A CA 1
ATOM 1463 C C . GLY A 1 187 ? 4.848 -10.810 12.440 1.00 94.00 187 GLY A C 1
ATOM 1464 O O . GLY A 1 187 ? 3.912 -11.546 12.740 1.00 94.00 187 GLY A O 1
ATOM 1465 N N . LYS A 1 188 ? 5.790 -10.457 13.328 1.00 95.00 188 LYS A N 1
ATOM 1466 C CA . LYS A 1 188 ? 5.817 -10.914 14.734 1.00 95.00 188 LYS A CA 1
ATOM 1467 C C . LYS A 1 188 ? 4.574 -10.512 15.539 1.00 95.00 188 LYS A C 1
ATOM 1469 O O . LYS A 1 188 ? 4.286 -11.134 16.551 1.00 95.00 188 LYS A O 1
ATOM 1474 N N . ARG A 1 189 ? 3.834 -9.494 15.090 1.00 94.44 189 ARG A N 1
ATOM 1475 C CA . ARG A 1 189 ? 2.567 -9.032 15.687 1.00 94.44 189 ARG A CA 1
ATOM 1476 C C . ARG A 1 189 ? 1.335 -9.534 14.937 1.00 94.44 189 ARG A C 1
ATOM 1478 O O . ARG A 1 189 ? 0.233 -9.055 15.174 1.00 94.44 189 ARG A O 1
ATOM 1485 N N . ASN A 1 190 ? 1.522 -10.471 14.005 1.00 93.81 190 ASN A N 1
ATOM 1486 C CA . ASN A 1 190 ? 0.483 -10.986 13.114 1.00 93.81 190 ASN A CA 1
ATOM 1487 C C . ASN A 1 190 ? -0.209 -9.896 12.264 1.00 93.81 190 ASN A C 1
ATOM 1489 O O . ASN A 1 190 ? -1.318 -10.093 11.767 1.00 93.81 190 ASN A O 1
ATOM 1493 N N . ILE A 1 191 ? 0.459 -8.759 12.054 1.00 95.75 191 ILE A N 1
ATOM 1494 C CA . ILE A 1 191 ? -0.044 -7.666 11.222 1.00 95.75 191 ILE A CA 1
ATOM 1495 C C . ILE A 1 191 ? 0.227 -8.026 9.766 1.00 95.75 191 ILE A C 1
ATOM 1497 O O . ILE A 1 191 ? 1.376 -8.232 9.362 1.00 95.75 191 ILE A O 1
ATOM 1501 N N . LYS A 1 192 ? -0.833 -8.118 8.959 1.00 92.88 192 LYS A N 1
ATOM 1502 C CA . LYS A 1 192 ? -0.696 -8.491 7.546 1.00 92.88 192 LYS A CA 1
ATOM 1503 C C . LYS A 1 192 ? -0.101 -7.329 6.759 1.00 92.88 192 LYS A C 1
ATOM 1505 O O . LYS A 1 192 ? -0.463 -6.180 6.972 1.00 92.88 192 LYS A O 1
ATOM 1510 N N . PHE A 1 193 ? 0.791 -7.616 5.821 1.00 87.88 193 PHE A N 1
ATOM 1511 C CA . PHE A 1 193 ? 1.460 -6.603 5.007 1.00 87.88 193 PHE A CA 1
ATOM 1512 C C . PHE A 1 193 ? 1.231 -6.937 3.533 1.00 87.88 193 PHE A C 1
ATOM 1514 O O . PHE A 1 193 ? 1.629 -8.014 3.091 1.00 87.88 193 PHE A O 1
ATOM 1521 N N . PHE A 1 194 ? 0.564 -6.062 2.773 1.00 85.88 194 PHE A N 1
ATOM 1522 C CA . PHE A 1 194 ? 0.268 -6.321 1.356 1.00 85.88 194 PHE A CA 1
ATOM 1523 C C . PHE A 1 194 ? 0.790 -5.218 0.428 1.00 85.88 194 PHE A C 1
ATOM 1525 O O . PHE A 1 194 ? 0.970 -4.069 0.837 1.00 85.88 194 PHE A O 1
ATOM 1532 N N . ASN A 1 195 ? 1.039 -5.603 -0.830 1.00 78.94 195 ASN A N 1
ATOM 1533 C CA . ASN A 1 195 ? 1.813 -4.864 -1.840 1.00 78.94 195 ASN A CA 1
ATOM 1534 C C . ASN A 1 195 ? 3.276 -4.638 -1.425 1.00 78.94 195 ASN A C 1
ATOM 1536 O O . ASN A 1 195 ? 3.788 -3.523 -1.432 1.00 78.94 195 ASN A O 1
ATOM 1540 N N . TRP A 1 196 ? 3.935 -5.727 -1.021 1.00 67.88 196 TRP A N 1
ATOM 1541 C CA . TRP A 1 196 ? 5.207 -5.683 -0.302 1.00 67.88 196 TRP A CA 1
ATOM 1542 C C . TRP A 1 196 ? 6.395 -5.166 -1.119 1.00 67.88 196 TRP A C 1
ATOM 1544 O O . TRP A 1 196 ? 7.227 -4.469 -0.553 1.00 67.88 196 TRP A O 1
ATOM 1554 N N . ALA A 1 197 ? 6.456 -5.454 -2.417 1.00 67.44 197 ALA A N 1
ATOM 1555 C CA . ALA A 1 197 ? 7.486 -4.911 -3.287 1.00 67.44 197 ALA A CA 1
ATOM 1556 C C . ALA A 1 197 ? 6.951 -4.604 -4.673 1.00 67.44 197 ALA A C 1
ATOM 1558 O O . ALA A 1 197 ? 5.948 -5.156 -5.138 1.00 67.44 197 ALA A O 1
ATOM 1559 N N . PHE A 1 198 ? 7.676 -3.732 -5.356 1.00 66.56 198 PHE A N 1
ATOM 1560 C CA . PHE A 1 198 ? 7.547 -3.607 -6.790 1.00 66.56 198 PHE A CA 1
ATOM 1561 C C . PHE A 1 198 ? 8.099 -4.849 -7.483 1.00 66.56 198 PHE A C 1
ATOM 1563 O O . PHE A 1 198 ? 9.214 -5.291 -7.220 1.00 66.56 198 PHE A O 1
ATOM 1570 N N . PHE A 1 199 ? 7.338 -5.356 -8.446 1.00 68.31 199 PHE A N 1
ATOM 1571 C CA . PHE A 1 199 ? 7.809 -6.411 -9.326 1.00 68.31 199 PHE A CA 1
ATOM 1572 C C . PHE A 1 199 ? 9.047 -5.966 -10.114 1.00 68.31 199 PHE A C 1
ATOM 1574 O O . PHE A 1 199 ? 9.042 -4.916 -10.773 1.00 68.31 199 PHE A O 1
ATOM 1581 N N . ASN A 1 200 ? 10.087 -6.793 -10.084 1.00 67.50 200 ASN A N 1
ATOM 1582 C CA . ASN A 1 200 ? 11.174 -6.734 -11.048 1.00 67.50 200 ASN A CA 1
ATOM 1583 C C . ASN A 1 200 ? 10.775 -7.536 -12.295 1.00 67.50 200 ASN A C 1
ATOM 1585 O O . ASN A 1 200 ? 10.189 -8.611 -12.195 1.00 67.50 200 ASN A O 1
ATOM 1589 N N . LYS A 1 201 ? 11.064 -6.995 -13.483 1.00 71.19 201 LYS A N 1
ATOM 1590 C CA . LYS A 1 201 ? 10.649 -7.608 -14.752 1.00 71.19 201 LYS A CA 1
ATOM 1591 C C . LYS A 1 201 ? 11.320 -8.962 -14.979 1.00 71.19 201 LYS A C 1
ATOM 1593 O O . LYS A 1 201 ? 10.659 -9.854 -15.493 1.00 71.19 201 LYS A O 1
ATOM 1598 N N . SER A 1 202 ? 12.597 -9.092 -14.609 1.00 69.75 202 SER A N 1
ATOM 1599 C CA . SER A 1 202 ? 13.337 -10.355 -14.709 1.00 69.75 202 SER A CA 1
ATOM 1600 C C . SER A 1 202 ? 12.711 -11.428 -13.828 1.00 69.75 202 SER A C 1
ATOM 1602 O O . SER A 1 202 ? 12.507 -12.541 -14.288 1.00 69.75 202 SER A O 1
ATOM 1604 N N . ASP A 1 203 ? 12.353 -11.057 -12.600 1.00 73.81 203 ASP A N 1
ATOM 1605 C CA . ASP A 1 203 ? 11.880 -11.992 -11.579 1.00 73.81 203 ASP A CA 1
ATOM 1606 C C . ASP A 1 203 ? 10.463 -12.471 -11.901 1.00 73.81 203 ASP A C 1
ATOM 1608 O O . ASP A 1 203 ? 10.146 -13.643 -11.735 1.00 73.81 203 ASP A O 1
ATOM 1612 N N . VAL A 1 204 ? 9.608 -11.578 -12.419 1.00 77.75 204 VAL A N 1
ATOM 1613 C CA . VAL A 1 204 ? 8.285 -11.974 -12.925 1.00 77.75 204 VAL A CA 1
ATOM 1614 C C . VAL A 1 204 ? 8.425 -12.906 -14.118 1.00 77.75 204 VAL A C 1
ATOM 1616 O O . VAL A 1 204 ? 7.704 -13.892 -14.185 1.00 77.75 204 VAL A O 1
ATOM 1619 N N . TYR A 1 205 ? 9.339 -12.613 -15.049 1.00 79.31 205 TYR A N 1
ATOM 1620 C CA . TYR A 1 205 ? 9.562 -13.502 -16.182 1.00 79.31 205 TYR A CA 1
ATOM 1621 C C . TYR A 1 205 ? 10.024 -14.875 -15.699 1.00 79.31 205 TYR A C 1
ATOM 1623 O O . TYR A 1 205 ? 9.359 -15.847 -16.007 1.00 79.31 205 TYR A O 1
ATOM 1631 N N . SER A 1 206 ? 11.064 -14.963 -14.864 1.00 77.50 206 SER A N 1
ATOM 1632 C CA . SER A 1 206 ? 11.590 -16.248 -14.386 1.00 77.50 206 SER A CA 1
ATOM 1633 C C . SER A 1 206 ? 10.599 -17.055 -13.542 1.00 77.50 206 SER A C 1
ATOM 1635 O O . SER A 1 206 ? 10.739 -18.263 -13.444 1.00 77.50 206 SER A O 1
ATOM 1637 N N . GLN A 1 207 ? 9.632 -16.402 -12.888 1.00 81.00 207 GLN A N 1
ATOM 1638 C CA . GLN A 1 207 ? 8.570 -17.093 -12.145 1.00 81.00 207 GLN A CA 1
ATOM 1639 C C . GLN A 1 207 ? 7.467 -17.649 -13.050 1.00 81.00 207 GLN A C 1
ATOM 1641 O O . GLN A 1 207 ? 6.774 -18.579 -12.652 1.00 81.00 207 GLN A O 1
ATOM 1646 N N . LEU A 1 208 ? 7.258 -17.043 -14.220 1.00 84.69 208 LEU A N 1
ATOM 1647 C CA . LEU A 1 208 ? 6.248 -17.473 -15.189 1.00 84.69 208 LEU A CA 1
ATOM 1648 C C . LEU A 1 208 ? 6.847 -18.376 -16.277 1.00 84.69 208 LEU A C 1
ATOM 1650 O O . LEU A 1 208 ? 6.129 -19.158 -16.895 1.00 84.69 208 LEU A O 1
ATOM 1654 N N . ASP A 1 209 ? 8.149 -18.252 -16.518 1.00 77.81 209 ASP A N 1
ATOM 1655 C CA . ASP A 1 209 ? 8.927 -19.089 -17.418 1.00 77.81 209 ASP A CA 1
ATOM 1656 C C . ASP A 1 209 ? 8.984 -20.508 -16.838 1.00 77.81 209 ASP A C 1
ATOM 1658 O O . ASP A 1 209 ? 9.449 -20.719 -15.719 1.00 77.81 209 ASP A O 1
ATOM 1662 N N . GLY A 1 210 ? 8.420 -21.472 -17.565 1.00 75.88 210 GLY A N 1
ATOM 1663 C CA . GLY A 1 210 ? 8.215 -22.846 -17.090 1.00 75.88 210 GLY A CA 1
ATOM 1664 C C . GLY A 1 210 ? 6.792 -23.171 -16.619 1.00 75.88 210 GLY A C 1
ATOM 1665 O O . GLY A 1 210 ? 6.465 -24.348 -16.478 1.00 75.88 210 GLY A O 1
ATOM 1666 N N . ASP A 1 211 ? 5.906 -22.182 -16.449 1.00 87.75 211 ASP A N 1
ATOM 1667 C CA . ASP A 1 211 ? 4.474 -22.458 -16.288 1.00 87.75 211 ASP A CA 1
ATOM 1668 C C . ASP A 1 211 ? 3.848 -22.775 -17.657 1.00 87.75 211 ASP A C 1
ATOM 1670 O O . ASP A 1 211 ? 3.885 -21.961 -18.582 1.00 87.75 211 ASP A O 1
ATOM 1674 N N . LEU A 1 212 ? 3.248 -23.961 -17.796 1.00 82.81 212 LEU A N 1
ATOM 1675 C CA . LEU A 1 212 ? 2.710 -24.445 -19.075 1.00 82.81 212 LEU A CA 1
ATOM 1676 C C . LEU A 1 212 ? 1.580 -23.567 -19.641 1.00 82.81 212 LEU A C 1
ATOM 1678 O O . LEU A 1 212 ? 1.378 -23.522 -20.855 1.00 82.81 212 LEU A O 1
ATOM 1682 N N . GLN A 1 213 ? 0.821 -22.875 -18.787 1.00 86.44 213 GLN A N 1
ATOM 1683 C CA . GLN A 1 213 ? -0.303 -22.042 -19.217 1.00 86.44 213 GLN A CA 1
ATOM 1684 C C . GLN A 1 213 ? 0.119 -20.599 -19.484 1.00 86.44 213 GLN A C 1
ATOM 1686 O O . GLN A 1 213 ? -0.381 -19.994 -20.434 1.00 86.44 213 GLN A O 1
ATOM 1691 N N . ALA A 1 214 ? 1.021 -20.043 -18.676 1.00 85.25 214 ALA A N 1
ATOM 1692 C CA . ALA A 1 214 ? 1.499 -18.673 -18.819 1.00 85.25 214 ALA A CA 1
ATOM 1693 C C . ALA A 1 214 ? 2.617 -18.552 -19.862 1.00 85.25 214 ALA A C 1
ATOM 1695 O O . ALA A 1 214 ? 2.607 -17.601 -20.644 1.00 85.25 214 ALA A O 1
ATOM 1696 N N . GLY A 1 215 ? 3.537 -19.521 -19.915 1.00 82.69 215 GLY A N 1
ATOM 1697 C CA . GLY A 1 215 ? 4.742 -19.490 -20.747 1.00 82.69 215 GLY A CA 1
ATOM 1698 C C . GLY A 1 215 ? 4.456 -19.274 -22.232 1.00 82.69 215 GLY A C 1
ATOM 1699 O O . GLY A 1 215 ? 5.129 -18.477 -22.877 1.00 82.69 215 GLY A O 1
ATOM 1700 N N . LYS A 1 216 ? 3.377 -19.868 -22.759 1.00 86.06 216 LYS A N 1
ATOM 1701 C CA . LYS A 1 216 ? 2.951 -19.687 -24.162 1.00 86.06 216 LYS A CA 1
ATOM 1702 C C . LYS A 1 216 ? 2.562 -18.248 -24.529 1.00 86.06 216 LYS A C 1
ATOM 1704 O O . LYS A 1 216 ? 2.501 -17.916 -25.708 1.00 86.06 216 LYS A O 1
ATOM 1709 N N . TYR A 1 217 ? 2.271 -17.406 -23.537 1.00 88.00 217 TYR A N 1
ATOM 1710 C CA . TYR A 1 217 ? 1.927 -15.996 -23.726 1.00 88.00 217 TYR A CA 1
ATOM 1711 C C . TYR A 1 217 ? 3.080 -15.049 -23.374 1.00 88.00 217 TYR A C 1
ATOM 1713 O O . TYR A 1 217 ? 2.934 -13.830 -23.508 1.00 88.00 217 TYR A O 1
ATOM 1721 N N . LEU A 1 218 ? 4.217 -15.575 -22.907 1.00 88.88 218 LEU A N 1
ATOM 1722 C CA . LEU A 1 218 ? 5.375 -14.759 -22.580 1.00 88.88 218 LEU A CA 1
ATOM 1723 C C . LEU A 1 218 ? 6.190 -14.456 -23.844 1.00 88.88 218 LEU A C 1
ATOM 1725 O O . LEU A 1 218 ? 6.537 -15.369 -24.589 1.00 88.88 218 LEU A O 1
ATOM 1729 N N . PRO A 1 219 ? 6.548 -13.184 -24.089 1.00 91.62 219 PRO A N 1
ATOM 1730 C CA . PRO A 1 219 ? 7.491 -12.854 -25.149 1.00 91.62 219 PRO A CA 1
ATOM 1731 C C . PRO A 1 219 ? 8.889 -13.349 -24.774 1.00 91.62 219 PRO A C 1
ATOM 1733 O O . PRO A 1 219 ? 9.332 -13.117 -23.646 1.00 91.62 219 PRO A O 1
ATOM 1736 N N . GLU A 1 220 ? 9.619 -13.927 -25.730 1.00 92.38 220 GLU A N 1
ATOM 1737 C CA . GLU A 1 220 ? 10.996 -14.387 -25.509 1.00 92.38 220 GLU A CA 1
ATOM 1738 C C . GLU A 1 220 ? 11.841 -13.262 -24.889 1.00 92.38 220 GLU A C 1
ATOM 1740 O O . GLU A 1 220 ? 11.870 -12.136 -25.399 1.00 92.38 220 GLU A O 1
ATOM 1745 N N . THR A 1 221 ? 12.485 -13.529 -23.751 1.00 91.94 221 THR A N 1
ATOM 1746 C CA . THR A 1 221 ? 13.165 -12.508 -22.944 1.00 91.94 221 THR A CA 1
ATOM 1747 C C . THR A 1 221 ? 14.489 -13.037 -22.394 1.00 91.94 221 THR A C 1
ATOM 1749 O O . THR A 1 221 ? 14.523 -14.116 -21.817 1.00 91.94 221 THR A O 1
ATOM 1752 N N . TYR A 1 222 ? 15.566 -12.248 -22.489 1.00 91.88 222 TYR A N 1
ATOM 1753 C CA . TYR A 1 222 ? 16.859 -12.569 -21.866 1.00 91.88 222 TYR A CA 1
ATOM 1754 C C . TYR A 1 222 ? 17.381 -11.407 -21.024 1.00 91.88 222 TYR A C 1
ATOM 1756 O O . TYR A 1 222 ? 17.415 -10.251 -21.463 1.00 91.88 222 TYR A O 1
ATOM 1764 N N . ASN A 1 223 ? 17.830 -11.731 -19.812 1.00 90.88 223 ASN A N 1
ATOM 1765 C CA . ASN A 1 223 ? 18.484 -10.797 -18.900 1.00 90.88 223 ASN A CA 1
ATOM 1766 C C . ASN A 1 223 ? 19.972 -10.682 -19.237 1.00 90.88 223 ASN A C 1
ATOM 1768 O O . ASN A 1 223 ? 20.591 -11.688 -19.570 1.00 90.88 223 ASN A O 1
ATOM 1772 N N . ASN A 1 224 ? 20.540 -9.476 -19.116 1.00 92.06 224 ASN A N 1
ATOM 1773 C CA . ASN A 1 224 ? 21.952 -9.194 -19.401 1.00 92.06 224 ASN A CA 1
ATOM 1774 C C . ASN A 1 224 ? 22.448 -9.885 -20.696 1.00 92.06 224 ASN A C 1
ATOM 1776 O O . ASN A 1 224 ? 23.385 -10.685 -20.654 1.00 92.06 224 ASN A O 1
ATOM 1780 N N . PRO A 1 225 ? 21.771 -9.658 -21.837 1.00 94.25 225 PRO A N 1
ATOM 1781 C CA . PRO A 1 225 ? 22.071 -10.385 -23.062 1.00 94.25 225 PRO A CA 1
ATOM 1782 C C . PRO A 1 225 ? 23.459 -10.019 -23.595 1.00 94.25 225 PRO A C 1
ATOM 1784 O O . PRO A 1 225 ? 23.857 -8.851 -23.569 1.00 94.25 225 PRO A O 1
ATOM 1787 N N . SER A 1 226 ? 24.171 -11.005 -24.144 1.00 95.88 226 SER A N 1
ATOM 1788 C CA . SER A 1 226 ? 25.392 -10.739 -24.906 1.00 95.88 226 SER A CA 1
ATOM 1789 C C . SER A 1 226 ? 25.066 -10.009 -26.221 1.00 95.88 226 SER A C 1
ATOM 1791 O O . SER A 1 226 ? 23.930 -10.097 -26.705 1.00 95.88 226 SER A O 1
ATOM 1793 N N . PRO A 1 227 ? 26.027 -9.299 -26.839 1.00 95.81 227 PRO A N 1
ATOM 1794 C CA . PRO A 1 227 ? 25.826 -8.684 -28.152 1.00 95.81 227 PRO A CA 1
ATOM 1795 C C . PRO A 1 227 ? 25.323 -9.674 -29.214 1.00 95.81 227 PRO A C 1
ATOM 1797 O O . PRO A 1 227 ? 24.437 -9.340 -29.996 1.00 95.81 227 PRO A O 1
ATOM 1800 N N . GLU A 1 228 ? 25.816 -10.910 -29.200 1.00 97.06 228 GLU A N 1
ATOM 1801 C CA . GLU A 1 228 ? 25.416 -11.978 -30.123 1.00 97.06 228 GLU A CA 1
ATOM 1802 C C . GLU A 1 228 ? 23.944 -12.339 -29.921 1.00 97.06 228 GLU A C 1
ATOM 1804 O O . GLU A 1 228 ? 23.192 -12.423 -30.890 1.00 97.06 228 GLU A O 1
ATOM 1809 N N . ARG A 1 229 ? 23.501 -12.455 -28.660 1.00 97.31 229 ARG A N 1
ATOM 1810 C CA . ARG A 1 229 ? 22.091 -12.699 -28.328 1.00 97.31 229 ARG A CA 1
ATOM 1811 C C . ARG A 1 229 ? 21.197 -11.548 -28.777 1.00 97.31 229 ARG A C 1
ATOM 1813 O O . ARG A 1 229 ? 20.100 -11.783 -29.275 1.00 97.31 229 ARG A O 1
ATOM 1820 N N . ILE A 1 230 ? 21.651 -10.304 -28.607 1.00 97.25 230 ILE A N 1
ATOM 1821 C CA . ILE A 1 230 ? 20.907 -9.129 -29.077 1.00 97.25 230 ILE A CA 1
ATOM 1822 C C . ILE A 1 230 ? 20.729 -9.199 -30.594 1.00 97.25 230 ILE A C 1
ATOM 1824 O O . ILE A 1 230 ? 19.613 -9.015 -31.082 1.00 97.25 230 ILE A O 1
ATOM 1828 N N . LYS A 1 231 ? 21.810 -9.479 -31.329 1.00 97.19 231 LYS A N 1
ATOM 1829 C CA . LYS A 1 231 ? 21.789 -9.593 -32.789 1.00 97.19 231 LYS A CA 1
ATOM 1830 C C . LYS A 1 231 ? 20.840 -10.701 -33.254 1.00 97.19 231 LYS A C 1
ATOM 1832 O O . LYS A 1 231 ? 19.947 -10.417 -34.046 1.00 97.19 231 LYS A O 1
ATOM 1837 N N . ASP A 1 232 ? 20.979 -11.902 -32.696 1.00 97.75 232 ASP A N 1
ATOM 1838 C CA . ASP A 1 232 ? 20.124 -13.064 -32.972 1.00 97.75 232 ASP A CA 1
ATOM 1839 C C . ASP A 1 232 ? 18.633 -12.732 -32.797 1.00 97.75 232 ASP A C 1
ATOM 1841 O O . ASP A 1 232 ? 17.825 -12.914 -33.708 1.00 97.75 232 ASP A O 1
ATOM 1845 N N . MET A 1 233 ? 18.255 -12.147 -31.657 1.00 97.69 233 MET A N 1
ATOM 1846 C CA . MET A 1 233 ? 16.859 -11.780 -31.421 1.00 97.69 233 MET A CA 1
ATOM 1847 C C . MET A 1 233 ? 16.349 -10.703 -32.381 1.00 97.69 233 MET A C 1
ATOM 1849 O O . MET A 1 233 ? 15.182 -10.736 -32.771 1.00 97.69 233 MET A O 1
ATOM 1853 N N . MET A 1 234 ? 17.185 -9.728 -32.746 1.00 96.94 234 MET A N 1
ATOM 1854 C CA . MET A 1 234 ? 16.809 -8.717 -33.734 1.00 96.94 234 MET A CA 1
ATOM 1855 C C . MET A 1 234 ? 16.579 -9.336 -35.113 1.00 96.94 234 MET A C 1
ATOM 1857 O O . MET A 1 234 ? 15.665 -8.911 -35.815 1.00 96.94 234 MET A O 1
ATOM 1861 N N . GLU A 1 235 ? 17.380 -10.326 -35.495 1.00 94.50 235 GLU A N 1
ATOM 1862 C CA . GLU A 1 235 ? 17.272 -11.005 -36.784 1.00 94.50 235 GLU A CA 1
ATOM 1863 C C . GLU A 1 235 ? 16.030 -11.897 -36.844 1.00 94.50 235 GLU A C 1
ATOM 1865 O O . GLU A 1 235 ? 15.249 -11.761 -37.785 1.00 94.50 235 GLU A O 1
ATOM 1870 N N . ARG A 1 236 ? 15.777 -12.703 -35.804 1.00 96.12 236 ARG A N 1
ATOM 1871 C CA . ARG A 1 236 ? 14.608 -13.597 -35.729 1.00 96.12 236 ARG A CA 1
ATOM 1872 C C . ARG A 1 236 ? 13.277 -12.865 -35.571 1.00 96.12 236 ARG A C 1
ATOM 1874 O O . ARG A 1 236 ? 12.301 -13.225 -36.217 1.00 96.12 236 ARG A O 1
ATOM 1881 N N . HIS A 1 237 ? 13.219 -11.841 -34.714 1.00 96.06 237 HIS A N 1
ATOM 1882 C CA . HIS A 1 237 ? 11.958 -11.152 -34.387 1.00 96.06 237 HIS A CA 1
ATOM 1883 C C . HIS A 1 237 ? 11.726 -9.866 -35.181 1.00 96.06 237 HIS A C 1
ATOM 1885 O O . HIS A 1 237 ? 10.648 -9.274 -35.096 1.00 96.06 237 HIS A O 1
ATOM 1891 N N . HIS A 1 238 ? 12.738 -9.391 -35.913 1.00 94.00 238 HIS A N 1
ATOM 1892 C CA . HIS A 1 238 ? 12.789 -8.122 -36.659 1.00 94.00 238 HIS A CA 1
ATOM 1893 C C . HIS A 1 238 ? 12.646 -6.848 -35.815 1.00 94.00 238 HIS A C 1
ATOM 1895 O O . HIS A 1 238 ? 13.159 -5.792 -36.190 1.00 94.00 238 HIS A O 1
ATOM 1901 N N . PHE A 1 239 ? 12.005 -6.901 -34.648 1.00 94.94 239 PHE A N 1
ATOM 1902 C CA . PHE A 1 239 ? 12.091 -5.852 -33.648 1.00 94.94 239 PHE A CA 1
ATOM 1903 C C . PHE A 1 239 ? 12.000 -6.398 -32.225 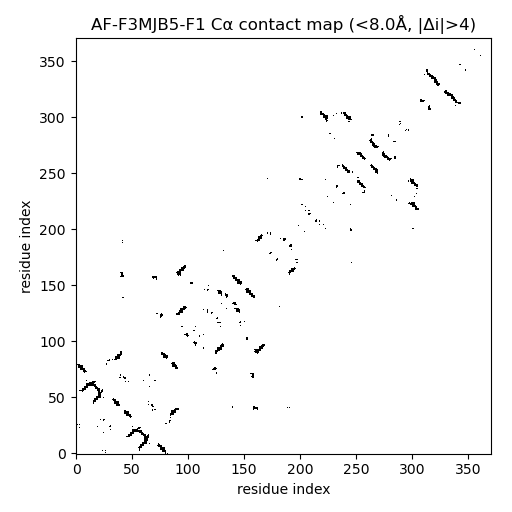1.00 94.94 239 PHE A C 1
ATOM 1905 O O . PHE A 1 239 ? 11.284 -7.351 -31.925 1.00 94.94 239 PHE A O 1
ATOM 1912 N N . VAL A 1 240 ? 12.718 -5.731 -31.331 1.00 97.19 240 VAL A N 1
ATOM 1913 C CA . VAL A 1 240 ? 12.853 -6.093 -29.921 1.00 97.19 240 VAL A CA 1
ATOM 1914 C C . VAL A 1 240 ? 12.813 -4.837 -29.064 1.00 97.19 240 VAL A C 1
ATOM 1916 O O . VAL A 1 240 ? 13.141 -3.734 -29.515 1.00 97.19 240 VAL A O 1
ATOM 1919 N N . TYR A 1 241 ? 12.432 -4.999 -27.804 1.00 95.69 241 TYR A N 1
ATOM 1920 C CA . TYR A 1 241 ? 12.597 -3.975 -26.787 1.00 95.69 241 TYR A CA 1
ATOM 1921 C C . TYR A 1 241 ? 13.829 -4.269 -25.945 1.00 95.69 241 TYR A C 1
ATOM 1923 O O . TYR A 1 241 ? 13.937 -5.331 -25.341 1.00 95.69 241 TYR A O 1
ATOM 1931 N N . TYR A 1 242 ? 14.720 -3.290 -25.851 1.00 95.06 242 TYR A N 1
ATOM 1932 C CA . TYR A 1 242 ? 15.874 -3.318 -24.969 1.00 95.06 242 TYR A CA 1
ATOM 1933 C C . TYR A 1 242 ? 15.678 -2.286 -23.858 1.00 95.06 242 TYR A C 1
ATOM 1935 O O . TYR A 1 242 ? 15.549 -1.088 -24.119 1.00 95.06 242 TYR A O 1
ATOM 1943 N N . LYS A 1 243 ? 15.544 -2.755 -22.616 1.00 92.38 243 LYS A N 1
ATOM 1944 C CA . LYS A 1 243 ? 15.025 -1.955 -21.496 1.00 92.38 243 LYS A CA 1
ATOM 1945 C C . LYS A 1 243 ? 15.767 -2.249 -20.187 1.00 92.38 243 LYS A C 1
ATOM 1947 O O . LYS A 1 243 ? 16.115 -3.401 -19.950 1.00 92.38 243 LYS A O 1
ATOM 1952 N N . PRO A 1 244 ? 15.925 -1.271 -19.276 1.00 88.94 244 PRO A N 1
ATOM 1953 C CA . PRO A 1 244 ? 16.448 -1.535 -17.940 1.00 88.94 244 PRO A CA 1
ATOM 1954 C C . PRO A 1 244 ? 15.536 -2.491 -17.156 1.00 88.94 244 PRO A C 1
ATOM 1956 O O . PRO A 1 244 ? 14.306 -2.302 -17.132 1.00 88.94 244 PRO A O 1
ATOM 1959 N N . SER A 1 245 ? 16.130 -3.449 -16.438 1.00 81.12 245 SER A N 1
ATOM 1960 C CA . SER A 1 245 ? 15.416 -4.405 -15.573 1.00 81.12 245 SER A CA 1
ATOM 1961 C C . SER A 1 245 ? 14.535 -3.662 -14.559 1.00 81.12 245 SER A C 1
ATOM 1963 O O . SER A 1 245 ? 13.306 -3.791 -14.560 1.00 81.12 245 SER A O 1
ATOM 1965 N N . ALA A 1 246 ? 15.133 -2.722 -13.817 1.00 71.06 246 ALA A N 1
ATOM 1966 C CA . ALA A 1 246 ? 14.481 -1.976 -12.735 1.00 71.06 246 ALA A CA 1
ATOM 1967 C C . ALA A 1 246 ? 13.847 -0.620 -13.144 1.00 71.06 246 ALA A C 1
ATOM 1969 O O . ALA A 1 246 ? 13.495 0.186 -12.282 1.00 71.06 246 ALA A O 1
ATOM 1970 N N . GLY A 1 247 ? 13.661 -0.340 -14.441 1.00 67.81 247 GLY A N 1
ATOM 1971 C CA . GLY A 1 247 ? 13.158 0.963 -14.918 1.00 67.81 247 GLY A CA 1
ATOM 1972 C C . GLY A 1 247 ? 11.657 1.218 -14.688 1.00 67.81 247 GLY A C 1
ATOM 1973 O O . GLY A 1 247 ? 10.846 0.282 -14.706 1.00 67.81 247 GLY A O 1
ATOM 1974 N N . SER A 1 248 ? 11.277 2.490 -14.520 1.00 64.25 248 SER A N 1
ATOM 1975 C CA . SER A 1 248 ? 9.895 2.997 -14.441 1.00 64.25 248 SER A CA 1
ATOM 1976 C C . SER A 1 248 ? 9.633 4.071 -15.514 1.00 64.25 248 SER A C 1
ATOM 1978 O O . SER A 1 248 ? 10.558 4.533 -16.177 1.00 64.25 248 SER A O 1
ATOM 1980 N N . LEU A 1 249 ? 8.359 4.433 -15.726 1.00 68.00 249 LEU A 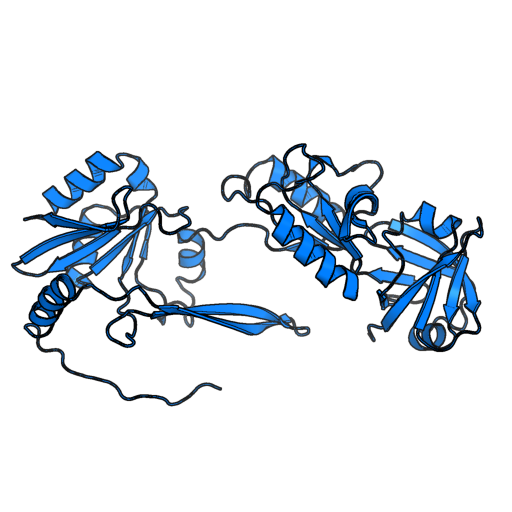N 1
ATOM 1981 C CA . LEU A 1 249 ? 7.924 5.534 -16.610 1.00 68.00 249 LEU A CA 1
ATOM 1982 C C . LEU A 1 249 ? 8.344 5.435 -18.092 1.00 68.00 249 LEU A C 1
ATOM 1984 O O . LEU A 1 249 ? 8.178 6.387 -18.843 1.00 68.00 249 LEU A O 1
ATOM 1988 N N . GLY A 1 250 ? 8.850 4.284 -18.539 1.00 72.12 250 GLY A N 1
ATOM 1989 C CA . GLY A 1 250 ? 9.319 4.102 -19.916 1.00 72.12 250 GLY A CA 1
ATOM 1990 C C . GLY A 1 250 ? 10.703 4.694 -20.201 1.00 72.12 250 GLY A C 1
ATOM 1991 O O . GLY A 1 250 ? 11.141 4.689 -21.349 1.00 72.12 250 GLY A O 1
ATOM 1992 N N . LEU A 1 251 ? 11.406 5.177 -19.174 1.00 78.81 251 LEU A N 1
ATOM 1993 C CA . LEU A 1 251 ? 12.731 5.770 -19.323 1.00 78.81 251 LEU A CA 1
ATOM 1994 C C . LEU A 1 251 ? 13.781 4.704 -19.661 1.00 78.81 251 LEU A C 1
ATOM 1996 O O . LEU A 1 251 ? 13.810 3.625 -19.066 1.00 78.81 251 LEU A O 1
ATOM 2000 N N . GLY A 1 252 ? 14.653 5.028 -20.619 1.00 86.19 252 GLY A N 1
ATOM 2001 C CA . GLY A 1 252 ? 15.740 4.150 -21.061 1.00 86.19 252 GLY A CA 1
ATOM 2002 C C . GLY A 1 252 ? 15.304 2.974 -21.940 1.00 86.19 252 GLY A C 1
ATOM 2003 O O . GLY A 1 252 ? 16.109 2.083 -22.180 1.00 86.19 252 GLY A O 1
ATOM 2004 N N . ILE A 1 253 ? 14.053 2.943 -22.415 1.00 91.56 253 ILE A N 1
ATOM 2005 C CA . ILE A 1 253 ? 13.576 1.893 -23.323 1.00 91.56 253 ILE A CA 1
ATOM 2006 C C . ILE A 1 253 ? 13.982 2.217 -24.762 1.00 91.56 253 ILE A C 1
ATOM 2008 O O . ILE A 1 253 ? 13.685 3.295 -25.279 1.00 91.56 253 ILE A O 1
ATOM 2012 N N . TYR A 1 254 ? 14.585 1.232 -25.418 1.00 95.00 254 TYR A N 1
ATOM 2013 C CA . TYR A 1 254 ? 14.887 1.230 -26.840 1.00 95.00 254 TYR A CA 1
ATOM 2014 C C . TYR A 1 254 ? 13.992 0.224 -27.552 1.00 95.00 254 TYR A C 1
ATOM 2016 O O . TYR A 1 254 ? 13.901 -0.929 -27.140 1.00 95.00 254 TYR A O 1
ATOM 2024 N N . ARG A 1 255 ? 13.365 0.637 -28.651 1.00 95.44 255 ARG A N 1
ATOM 2025 C CA . ARG A 1 255 ? 12.874 -0.281 -29.679 1.00 95.44 255 ARG A CA 1
ATOM 2026 C C . ARG A 1 255 ? 13.982 -0.427 -30.710 1.00 95.44 255 ARG A C 1
ATOM 2028 O O . ARG A 1 255 ? 14.292 0.540 -31.408 1.00 95.44 255 ARG A O 1
ATOM 2035 N N . LEU A 1 256 ? 14.580 -1.607 -30.773 1.00 97.38 256 LEU A N 1
ATOM 2036 C CA . LEU A 1 256 ? 15.581 -1.940 -31.773 1.00 97.38 256 LEU A CA 1
ATOM 2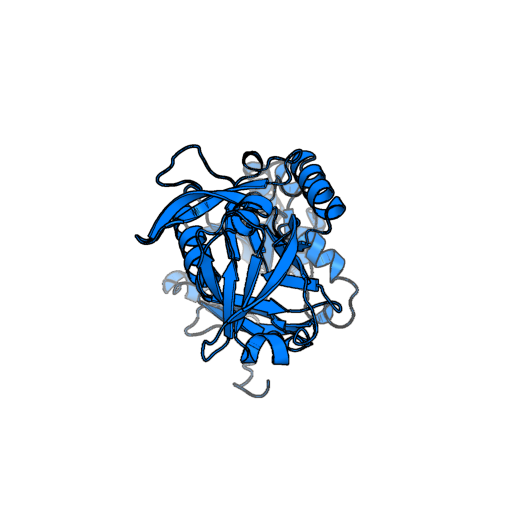037 C C . LEU A 1 256 ? 14.886 -2.673 -32.917 1.00 97.38 256 LEU A C 1
ATOM 2039 O O . LEU A 1 256 ? 14.029 -3.522 -32.680 1.00 97.38 256 LEU A O 1
ATOM 2043 N N . THR A 1 257 ? 15.204 -2.321 -34.154 1.00 97.38 257 THR A N 1
ATOM 2044 C CA . THR A 1 257 ? 14.607 -2.938 -35.345 1.00 97.38 257 THR A CA 1
ATOM 2045 C C . THR A 1 257 ? 15.709 -3.301 -36.321 1.00 97.38 257 THR A C 1
ATOM 2047 O O . THR A 1 257 ? 16.619 -2.503 -36.545 1.00 97.38 257 THR A O 1
ATOM 2050 N N . TYR A 1 258 ? 15.627 -4.497 -36.886 1.00 96.81 258 TYR A N 1
ATOM 2051 C CA . TYR A 1 258 ? 16.455 -4.927 -37.998 1.00 96.81 258 TYR A CA 1
ATOM 2052 C C . TYR A 1 258 ? 15.568 -5.106 -39.223 1.00 96.81 258 TYR A C 1
ATOM 2054 O O . TYR A 1 258 ? 14.536 -5.772 -39.163 1.00 96.81 258 TYR A O 1
ATOM 2062 N N . LEU A 1 259 ? 15.967 -4.476 -40.323 1.00 93.88 259 LEU A N 1
ATOM 2063 C CA . LEU A 1 259 ? 15.326 -4.636 -41.618 1.00 93.88 259 LEU A CA 1
ATOM 2064 C C . LEU A 1 259 ? 16.368 -5.202 -42.584 1.00 93.88 259 LEU A C 1
ATOM 2066 O O . LEU A 1 259 ? 17.360 -4.506 -42.854 1.00 93.88 259 LEU A O 1
ATOM 2070 N N . PRO A 1 260 ? 16.160 -6.418 -43.123 1.00 91.12 260 PRO A N 1
ATOM 2071 C CA . PRO A 1 260 ? 17.052 -6.991 -44.120 1.00 91.12 260 PRO A CA 1
ATOM 2072 C C . PRO A 1 260 ? 17.338 -5.982 -45.236 1.00 91.12 260 PRO A C 1
ATOM 2074 O O . PRO A 1 260 ? 16.437 -5.285 -45.706 1.00 91.12 260 PRO A O 1
ATOM 2077 N N . LYS A 1 261 ? 18.612 -5.852 -45.621 1.00 88.44 261 LYS A N 1
ATOM 2078 C CA . LYS A 1 261 ? 19.121 -4.901 -46.633 1.00 88.44 261 LYS A CA 1
ATOM 2079 C C . LYS A 1 261 ? 18.993 -3.403 -46.299 1.00 88.44 261 LYS A C 1
ATOM 2081 O O . LYS A 1 261 ? 19.663 -2.601 -46.941 1.00 88.44 261 LYS A O 1
ATOM 2086 N N . LYS A 1 262 ? 18.193 -2.989 -45.303 1.00 91.38 262 LYS A N 1
ATOM 2087 C CA . LYS A 1 262 ? 18.038 -1.563 -44.926 1.00 91.38 262 LYS A CA 1
ATOM 2088 C C . LYS A 1 262 ? 18.820 -1.165 -43.673 1.00 91.38 262 LYS A C 1
ATOM 2090 O O . LYS A 1 262 ? 19.134 0.017 -43.518 1.00 91.38 262 LYS A O 1
ATOM 2095 N N . GLY A 1 263 ? 19.183 -2.132 -42.831 1.00 94.19 263 GLY A N 1
ATOM 2096 C CA . GLY A 1 263 ? 20.085 -1.953 -41.692 1.00 94.19 263 GLY A CA 1
ATOM 2097 C C . GLY A 1 263 ? 19.385 -2.014 -40.335 1.00 94.19 263 GLY A C 1
ATOM 2098 O O . GLY A 1 263 ? 18.305 -2.592 -40.190 1.00 94.19 263 GLY A O 1
ATOM 2099 N N . TYR A 1 264 ? 20.030 -1.423 -39.330 1.00 97.19 264 TYR A N 1
ATOM 2100 C CA . TYR A 1 264 ? 19.607 -1.467 -37.932 1.00 97.19 264 TYR A CA 1
ATOM 2101 C C . TYR A 1 264 ? 19.076 -0.106 -37.487 1.00 97.19 264 TYR A C 1
ATOM 2103 O O . TYR A 1 264 ? 19.574 0.940 -37.897 1.00 97.19 264 TYR A O 1
ATOM 2111 N N . TYR A 1 265 ? 18.077 -0.107 -36.612 1.00 97.38 265 TYR A N 1
ATOM 2112 C CA . TYR A 1 265 ? 17.424 1.106 -36.136 1.00 97.38 265 TYR A CA 1
ATOM 2113 C C . TYR A 1 265 ? 17.275 1.075 -34.622 1.00 97.38 265 TYR A C 1
ATOM 2115 O O . TYR A 1 265 ? 16.957 0.035 -34.047 1.00 97.38 265 TYR A O 1
ATOM 2123 N N . ALA A 1 266 ? 17.441 2.233 -33.984 1.00 96.62 266 ALA A N 1
ATOM 2124 C CA . ALA A 1 266 ? 17.114 2.427 -32.577 1.00 96.62 266 ALA A CA 1
ATOM 2125 C C . ALA A 1 266 ? 16.129 3.583 -32.427 1.00 96.62 266 ALA A C 1
ATOM 2127 O O . ALA A 1 266 ? 16.432 4.720 -32.793 1.00 96.62 266 ALA A O 1
ATOM 2128 N N . ARG A 1 267 ? 14.962 3.296 -31.848 1.00 93.81 267 ARG A N 1
ATOM 2129 C CA . ARG A 1 267 ? 13.977 4.305 -31.451 1.00 93.81 267 ARG A CA 1
ATOM 2130 C C . ARG A 1 267 ? 13.895 4.379 -29.932 1.00 93.81 267 ARG A C 1
ATOM 2132 O O . ARG A 1 267 ? 13.732 3.351 -29.282 1.00 93.81 267 ARG A O 1
ATOM 2139 N N . TYR A 1 268 ? 13.978 5.576 -29.367 1.00 91.44 268 TYR A N 1
ATOM 2140 C CA . TYR A 1 268 ? 13.858 5.799 -27.923 1.00 91.44 268 TYR A CA 1
ATOM 2141 C C . TYR A 1 268 ? 13.330 7.207 -27.637 1.00 91.44 268 TYR A C 1
ATOM 2143 O O . TYR A 1 268 ? 13.414 8.092 -28.487 1.00 91.44 268 TYR A O 1
ATOM 2151 N N . HIS A 1 269 ? 12.806 7.425 -26.432 1.00 85.44 269 HIS A N 1
ATOM 2152 C CA . HIS A 1 269 ? 12.424 8.756 -25.962 1.00 85.44 269 HIS A CA 1
ATOM 2153 C C . HIS A 1 269 ? 13.549 9.335 -25.096 1.00 85.44 269 HIS A C 1
ATOM 2155 O O . HIS A 1 269 ? 13.939 8.734 -24.094 1.00 85.44 269 HIS A O 1
ATOM 2161 N N . GLY A 1 270 ? 14.096 10.482 -25.502 1.00 79.31 270 GLY A N 1
ATOM 2162 C CA . GLY A 1 270 ? 15.070 11.264 -24.734 1.00 79.31 270 GLY A CA 1
ATOM 2163 C C . GLY A 1 270 ? 14.544 12.653 -24.366 1.00 79.31 270 GLY A C 1
ATOM 2164 O O . GLY A 1 270 ? 13.377 12.957 -24.606 1.00 79.31 270 GLY A O 1
ATOM 2165 N N . ASN A 1 271 ? 15.419 13.507 -23.825 1.00 74.44 271 ASN A N 1
ATOM 2166 C CA . ASN A 1 271 ? 15.068 14.862 -23.370 1.00 74.44 271 ASN A CA 1
ATOM 2167 C C . ASN A 1 271 ? 14.493 15.756 -24.488 1.00 74.44 271 ASN A C 1
ATOM 2169 O O . ASN A 1 271 ? 13.671 16.615 -24.205 1.00 74.44 271 ASN A O 1
ATOM 2173 N N . GLY A 1 272 ? 14.872 15.521 -25.749 1.00 74.75 272 GLY A N 1
ATOM 2174 C CA . GLY A 1 272 ? 14.345 16.232 -26.924 1.00 74.75 272 GLY A CA 1
ATOM 2175 C C . GLY A 1 272 ? 13.135 15.568 -27.596 1.00 74.75 272 GLY A C 1
ATOM 2176 O O . GLY A 1 272 ? 12.812 15.910 -28.727 1.00 74.75 272 GLY A O 1
ATOM 2177 N N . GLY A 1 273 ? 12.493 14.581 -26.956 1.00 82.25 273 GLY A N 1
ATOM 2178 C CA . GLY A 1 273 ? 11.366 13.838 -27.532 1.00 82.25 273 GLY A CA 1
ATOM 2179 C C . GLY A 1 273 ? 11.749 12.470 -28.107 1.00 82.25 273 GLY A C 1
ATOM 2180 O O . GLY A 1 273 ? 12.683 11.815 -27.635 1.00 82.25 273 GLY A O 1
ATOM 2181 N N . ASN A 1 274 ? 10.979 12.003 -29.093 1.00 85.50 274 ASN A N 1
ATOM 2182 C CA . ASN A 1 274 ? 11.207 10.717 -29.754 1.00 85.50 274 ASN A CA 1
ATOM 2183 C C . ASN A 1 274 ? 12.350 10.827 -30.767 1.00 85.50 274 ASN A C 1
ATOM 2185 O O . ASN A 1 274 ? 12.276 11.607 -31.710 1.00 85.50 274 ASN A O 1
ATOM 2189 N N . THR A 1 275 ? 13.373 9.994 -30.610 1.00 90.69 275 THR A N 1
ATOM 2190 C CA . THR A 1 275 ? 14.513 9.907 -31.526 1.00 90.69 275 THR A CA 1
ATOM 2191 C C . THR A 1 275 ? 14.452 8.598 -32.306 1.00 90.69 275 THR A C 1
ATOM 2193 O O . THR A 1 275 ? 14.167 7.548 -31.727 1.00 90.69 275 THR A O 1
ATOM 2196 N N . LEU A 1 276 ? 14.751 8.648 -33.607 1.00 93.94 276 LEU A N 1
ATOM 2197 C CA . LEU A 1 276 ? 14.986 7.483 -34.459 1.00 93.94 276 LEU A CA 1
ATOM 2198 C C . LEU A 1 276 ? 16.374 7.609 -35.089 1.00 93.94 276 LEU A C 1
ATOM 2200 O O . LEU A 1 276 ? 16.636 8.569 -35.803 1.00 93.94 276 LEU A O 1
ATOM 2204 N N . LEU A 1 277 ? 17.238 6.632 -34.835 1.00 94.81 277 LEU A N 1
ATOM 2205 C CA . LEU A 1 277 ? 18.577 6.554 -35.416 1.00 94.81 277 LEU A CA 1
ATOM 2206 C C . LEU A 1 277 ? 18.674 5.339 -36.335 1.00 94.81 277 LEU A C 1
ATOM 2208 O O . LEU A 1 277 ? 18.143 4.276 -36.001 1.00 94.81 277 LEU A O 1
ATOM 2212 N N . LYS A 1 278 ? 19.366 5.501 -37.465 1.00 96.44 278 LYS A N 1
ATOM 2213 C CA . LYS A 1 278 ? 19.709 4.431 -38.408 1.00 96.44 278 LYS A CA 1
ATOM 2214 C C . LYS A 1 278 ? 21.195 4.104 -38.287 1.00 96.44 278 LYS A C 1
ATOM 2216 O O . LYS A 1 278 ? 22.022 5.000 -38.152 1.00 96.44 278 LYS A O 1
ATOM 2221 N N . PHE A 1 279 ? 21.513 2.824 -38.394 1.00 96.50 279 PHE A N 1
ATOM 2222 C CA . PHE A 1 279 ? 22.853 2.273 -38.303 1.00 96.50 279 PHE A CA 1
ATOM 2223 C C . PHE A 1 279 ? 23.095 1.326 -39.484 1.00 96.50 279 PHE A C 1
ATOM 2225 O O . PHE A 1 279 ? 22.252 0.464 -39.755 1.00 96.50 279 PHE A O 1
ATOM 2232 N N . PRO A 1 280 ? 24.229 1.453 -40.194 1.00 92.19 280 PRO A N 1
ATOM 2233 C CA . PRO A 1 280 ? 24.535 0.592 -41.335 1.00 92.19 280 PRO A CA 1
ATOM 2234 C C . PRO A 1 280 ? 24.792 -0.863 -40.920 1.00 92.19 280 PRO A C 1
ATOM 2236 O O . PRO A 1 280 ? 24.521 -1.776 -41.690 1.00 92.19 280 PRO A O 1
ATOM 2239 N N . ASN A 1 281 ? 25.281 -1.099 -39.698 1.00 94.81 281 ASN A N 1
ATOM 2240 C CA . ASN A 1 281 ? 25.565 -2.437 -39.181 1.00 94.81 281 ASN A CA 1
ATOM 2241 C C . ASN A 1 281 ? 25.351 -2.533 -37.663 1.00 94.81 281 ASN A C 1
ATOM 2243 O O . ASN A 1 281 ? 25.318 -1.520 -36.956 1.00 94.81 281 ASN A O 1
ATOM 2247 N N . PHE A 1 282 ? 25.252 -3.765 -37.163 1.00 96.31 282 PHE A N 1
ATOM 2248 C CA . PHE A 1 282 ? 25.011 -4.063 -35.752 1.00 96.31 282 PHE A CA 1
ATOM 2249 C C . PHE A 1 282 ? 26.071 -3.457 -34.816 1.00 96.31 282 PHE A C 1
ATOM 2251 O O . PHE A 1 282 ? 25.734 -2.868 -33.789 1.00 96.31 282 PHE A O 1
ATOM 2258 N N . ASN A 1 283 ? 27.348 -3.512 -35.203 1.00 96.81 283 ASN A N 1
ATOM 2259 C CA . ASN A 1 283 ? 28.451 -3.010 -34.380 1.00 96.81 283 ASN A CA 1
ATOM 2260 C C . ASN A 1 283 ? 28.337 -1.500 -34.123 1.00 96.81 283 ASN A C 1
ATOM 2262 O O . ASN A 1 283 ? 28.581 -1.034 -33.011 1.00 96.81 283 ASN A O 1
ATOM 2266 N N . SER A 1 284 ? 27.909 -0.724 -35.123 1.00 97.12 284 SER A N 1
ATOM 2267 C CA . SER A 1 284 ? 27.688 0.718 -34.965 1.00 97.12 284 SER A CA 1
ATOM 2268 C C . SER A 1 284 ? 26.516 1.051 -34.029 1.00 97.12 284 SER A C 1
ATOM 2270 O O . SER A 1 284 ? 26.624 1.990 -33.236 1.00 97.12 284 SER A O 1
ATOM 2272 N N . LEU A 1 285 ? 25.444 0.247 -34.047 1.00 97.00 285 LEU A N 1
ATOM 2273 C CA . LEU A 1 285 ? 24.341 0.343 -33.084 1.00 97.00 285 LEU A CA 1
ATOM 2274 C C . LEU A 1 285 ? 24.835 0.055 -31.659 1.00 97.00 285 LEU A C 1
ATOM 2276 O O . LEU A 1 285 ? 24.575 0.839 -30.743 1.00 97.00 285 LEU A O 1
ATOM 2280 N N . MET A 1 286 ? 25.575 -1.041 -31.473 1.00 96.88 286 MET A N 1
ATOM 2281 C CA . MET A 1 286 ? 26.100 -1.428 -30.161 1.00 96.88 286 MET A CA 1
ATOM 2282 C C . MET A 1 286 ? 27.071 -0.389 -29.606 1.00 96.88 286 MET A C 1
ATOM 2284 O O . MET A 1 286 ? 26.962 -0.027 -28.436 1.00 96.88 286 MET A O 1
ATOM 2288 N N . ARG A 1 287 ? 27.951 0.176 -30.439 1.00 96.44 287 ARG A N 1
ATOM 2289 C CA . ARG A 1 287 ? 28.857 1.259 -30.030 1.00 96.44 287 ARG A CA 1
ATOM 2290 C C . ARG A 1 287 ? 28.098 2.470 -29.481 1.00 96.44 287 ARG A C 1
ATOM 2292 O O . ARG A 1 287 ? 28.499 3.006 -28.454 1.00 96.44 287 ARG A O 1
ATOM 2299 N N . MET A 1 288 ? 26.980 2.865 -30.100 1.00 95.31 288 MET A N 1
ATOM 2300 C CA . MET A 1 288 ? 26.129 3.945 -29.578 1.00 95.31 288 MET A CA 1
ATOM 2301 C C . MET A 1 288 ? 25.525 3.587 -28.213 1.00 95.31 288 MET A C 1
ATOM 2303 O O . MET A 1 288 ? 25.568 4.401 -27.288 1.00 95.31 288 MET A O 1
ATOM 2307 N N . LEU A 1 289 ? 24.992 2.369 -28.061 1.00 94.75 289 LEU A N 1
ATOM 2308 C CA . LEU A 1 289 ? 24.417 1.916 -26.790 1.00 94.75 289 LEU A CA 1
ATOM 2309 C C . LEU A 1 289 ? 25.473 1.888 -25.674 1.00 94.75 289 LEU A C 1
ATOM 2311 O O . LEU A 1 289 ? 25.207 2.377 -24.573 1.00 94.75 289 LEU A O 1
ATOM 2315 N N . HIS A 1 290 ? 26.671 1.374 -25.965 1.00 94.06 290 HIS A N 1
ATOM 2316 C CA . HIS A 1 290 ? 27.795 1.345 -25.030 1.00 94.06 290 HIS A CA 1
ATOM 2317 C C . HIS A 1 290 ? 28.289 2.748 -24.676 1.00 94.06 290 HIS A C 1
ATOM 2319 O O . HIS A 1 290 ? 28.469 3.026 -23.495 1.00 94.06 290 HIS A O 1
ATOM 2325 N N . ALA A 1 291 ? 28.431 3.654 -25.645 1.00 93.44 291 ALA A N 1
ATOM 2326 C CA . ALA A 1 291 ? 28.828 5.036 -25.375 1.00 93.44 291 ALA A CA 1
ATOM 2327 C C . ALA A 1 291 ? 27.825 5.758 -24.458 1.00 93.44 291 ALA A C 1
ATOM 2329 O O . ALA A 1 291 ? 28.211 6.536 -23.592 1.00 93.44 291 ALA A O 1
ATOM 2330 N N . LYS A 1 292 ? 26.526 5.475 -24.614 1.00 90.25 292 LYS A N 1
ATOM 2331 C CA . LYS A 1 292 ? 25.466 6.147 -23.853 1.00 90.25 292 LYS A CA 1
ATOM 2332 C C . LYS A 1 292 ? 25.250 5.589 -22.445 1.00 90.25 292 LYS A C 1
ATOM 2334 O O . LYS A 1 292 ? 24.856 6.338 -21.552 1.00 90.25 292 LYS A O 1
ATOM 2339 N N . HIS A 1 293 ? 25.454 4.288 -22.240 1.00 90.50 293 HIS A N 1
ATOM 2340 C CA . HIS A 1 293 ? 25.103 3.614 -20.977 1.00 90.50 293 HIS A CA 1
ATOM 2341 C C . HIS A 1 293 ? 26.272 2.918 -20.282 1.00 90.50 293 HIS A C 1
ATOM 2343 O O . HIS A 1 293 ? 26.202 2.690 -19.072 1.00 90.50 293 HIS A O 1
ATOM 2349 N N . GLY A 1 294 ? 27.331 2.571 -21.012 1.00 91.25 294 GLY A N 1
ATOM 2350 C CA . GLY A 1 294 ? 28.505 1.870 -20.497 1.00 91.25 294 GLY A CA 1
ATOM 2351 C C . GLY A 1 294 ? 28.135 0.614 -19.709 1.00 91.25 294 GLY A C 1
ATOM 2352 O O . GLY A 1 294 ? 27.310 -0.198 -20.133 1.00 91.25 294 GLY A O 1
ATOM 2353 N N . ALA A 1 295 ? 28.700 0.490 -18.507 1.00 88.62 295 ALA A N 1
ATOM 2354 C CA . ALA A 1 295 ? 28.457 -0.634 -17.605 1.00 88.62 295 ALA A CA 1
ATOM 2355 C C . ALA A 1 295 ? 26.980 -0.809 -17.195 1.00 88.62 295 ALA A C 1
ATOM 2357 O O . ALA A 1 295 ? 26.586 -1.910 -16.811 1.00 88.62 295 ALA A O 1
ATOM 2358 N N . LYS A 1 296 ? 26.132 0.229 -17.311 1.00 87.25 296 LYS A N 1
ATOM 2359 C CA . LYS A 1 296 ? 24.702 0.131 -16.961 1.00 87.25 296 LYS A CA 1
ATOM 2360 C C . LYS A 1 296 ? 23.946 -0.853 -17.855 1.00 87.25 296 LYS A C 1
ATOM 2362 O O . LYS A 1 296 ? 22.916 -1.369 -17.420 1.00 87.25 296 LYS A O 1
ATOM 2367 N N . LEU A 1 297 ? 24.455 -1.155 -19.054 1.00 88.88 297 LEU A N 1
ATOM 2368 C CA . LEU A 1 297 ? 23.868 -2.156 -19.950 1.00 88.88 297 LEU A CA 1
ATOM 2369 C C . LEU A 1 297 ? 23.793 -3.553 -19.326 1.00 88.88 297 LEU A C 1
ATOM 2371 O O . LEU A 1 297 ? 22.868 -4.288 -19.644 1.00 88.88 297 LEU A O 1
ATOM 2375 N N . LYS A 1 298 ? 24.659 -3.880 -18.355 1.00 88.06 298 LYS A N 1
ATOM 2376 C CA . LYS A 1 298 ? 24.587 -5.158 -17.623 1.00 88.06 298 LYS A CA 1
ATOM 2377 C C . LYS A 1 298 ? 23.257 -5.375 -16.891 1.00 88.06 298 LYS A C 1
ATOM 2379 O O . LYS A 1 298 ? 22.894 -6.494 -16.558 1.00 88.06 298 LYS A O 1
ATOM 2384 N N . SER A 1 299 ? 22.523 -4.292 -16.628 1.00 88.62 299 SER A N 1
ATOM 2385 C CA . SER A 1 299 ? 21.206 -4.322 -15.986 1.00 88.62 299 SER A CA 1
ATOM 2386 C C . SER A 1 299 ? 20.038 -4.306 -16.977 1.00 88.62 299 SER A C 1
ATOM 2388 O O . SER A 1 299 ? 18.888 -4.147 -16.558 1.00 88.62 299 SER A O 1
ATOM 2390 N N . TYR A 1 300 ? 20.294 -4.409 -18.281 1.00 91.94 300 TYR A N 1
ATOM 2391 C CA . TYR A 1 300 ? 19.248 -4.405 -19.297 1.00 91.94 300 TYR A CA 1
ATOM 2392 C C . TYR A 1 300 ? 18.739 -5.813 -19.603 1.00 91.94 300 TYR A C 1
ATOM 2394 O O . TYR A 1 300 ? 19.409 -6.822 -19.396 1.00 91.94 300 TYR A O 1
ATOM 2402 N N . VAL A 1 301 ? 17.522 -5.839 -20.126 1.00 92.31 301 VAL A N 1
ATOM 2403 C CA . VAL A 1 301 ? 16.820 -7.014 -20.622 1.00 92.31 301 VAL A CA 1
ATOM 2404 C C . VAL A 1 301 ? 16.465 -6.753 -22.076 1.00 92.31 301 VAL A C 1
ATOM 2406 O O . VAL A 1 301 ? 15.995 -5.657 -22.411 1.00 92.31 301 VAL A O 1
ATOM 2409 N N . ILE A 1 302 ? 16.659 -7.755 -22.924 1.00 95.19 302 ILE A N 1
ATOM 2410 C CA . ILE A 1 302 ? 16.106 -7.783 -24.277 1.00 95.19 302 ILE A CA 1
ATOM 2411 C C . ILE A 1 302 ? 14.843 -8.639 -24.286 1.00 95.19 302 ILE A C 1
ATOM 2413 O O . ILE A 1 302 ? 14.791 -9.687 -23.650 1.00 95.19 302 ILE A O 1
ATOM 2417 N N . GLN A 1 303 ? 13.811 -8.167 -24.973 1.00 94.56 303 GLN A N 1
ATOM 2418 C CA . GLN A 1 303 ? 12.526 -8.842 -25.066 1.00 94.56 303 GLN A CA 1
ATOM 2419 C C . GLN A 1 303 ? 11.987 -8.756 -26.491 1.00 94.56 303 GLN A C 1
ATOM 2421 O O . GLN A 1 303 ? 12.048 -7.689 -27.109 1.00 94.56 303 GLN A O 1
ATOM 2426 N N . GLN A 1 304 ? 11.424 -9.856 -26.983 1.00 95.56 304 GLN A N 1
ATOM 2427 C CA . GLN A 1 304 ? 10.694 -9.920 -28.241 1.00 95.56 304 GLN A CA 1
ATOM 2428 C C . GLN A 1 304 ? 9.647 -8.804 -28.321 1.00 95.56 304 GLN A C 1
ATOM 2430 O O . GLN A 1 304 ? 8.894 -8.532 -27.381 1.00 95.56 304 GLN A O 1
ATOM 2435 N N . GLY A 1 305 ? 9.610 -8.129 -29.465 1.00 93.06 305 GLY A N 1
ATOM 2436 C CA . GLY A 1 305 ? 8.594 -7.140 -29.750 1.00 93.06 305 GLY A CA 1
ATOM 2437 C C . GLY A 1 305 ? 7.242 -7.783 -30.055 1.00 93.06 305 GLY A C 1
ATOM 2438 O O . GLY A 1 305 ? 7.149 -8.659 -30.908 1.00 93.06 305 GLY A O 1
ATOM 2439 N N . ILE A 1 306 ? 6.178 -7.312 -29.403 1.00 90.81 306 ILE A N 1
ATOM 2440 C CA . ILE A 1 306 ? 4.805 -7.755 -29.687 1.00 90.81 306 ILE A CA 1
ATOM 2441 C C . ILE A 1 306 ? 4.160 -6.768 -30.659 1.00 90.81 306 ILE A C 1
ATOM 2443 O O . ILE A 1 306 ? 4.170 -5.555 -30.425 1.00 90.81 306 ILE A O 1
ATOM 2447 N N . ARG A 1 307 ? 3.603 -7.279 -31.761 1.00 88.19 307 ARG A N 1
ATOM 2448 C CA . ARG A 1 307 ? 2.805 -6.478 -32.696 1.00 88.19 307 ARG A CA 1
ATOM 2449 C C . ARG A 1 307 ? 1.427 -6.268 -32.084 1.00 88.19 307 ARG A C 1
ATOM 2451 O O . ARG A 1 307 ? 0.601 -7.171 -32.068 1.00 88.19 307 ARG A O 1
ATOM 2458 N N . LEU A 1 308 ? 1.230 -5.087 -31.513 1.00 88.31 308 LEU A N 1
ATOM 2459 C CA . LEU A 1 308 ? -0.038 -4.712 -30.903 1.00 88.31 308 LEU A CA 1
ATOM 2460 C C . LEU A 1 308 ? -1.093 -4.464 -31.979 1.00 88.31 308 LEU A C 1
ATOM 2462 O O . LEU A 1 308 ? -0.771 -3.994 -33.071 1.00 88.31 308 LEU A O 1
ATOM 2466 N N . ILE A 1 309 ? -2.351 -4.716 -31.627 1.00 88.69 309 ILE A N 1
ATOM 2467 C CA . ILE A 1 309 ? -3.482 -4.273 -32.437 1.00 88.69 309 ILE A CA 1
ATOM 2468 C C . ILE A 1 309 ? -3.482 -2.745 -32.549 1.00 88.69 309 ILE A C 1
ATOM 2470 O O . ILE A 1 309 ? -3.018 -2.033 -31.648 1.00 88.69 309 ILE A O 1
ATOM 2474 N N . GLU A 1 310 ? -4.029 -2.240 -33.649 1.00 88.06 310 GLU A N 1
ATOM 2475 C CA . GLU A 1 310 ? -4.114 -0.810 -33.922 1.00 88.06 310 GLU A CA 1
ATOM 2476 C C . GLU A 1 310 ? -5.574 -0.372 -34.071 1.00 88.06 310 GLU A C 1
ATOM 2478 O O . GLU A 1 310 ? -6.383 -1.073 -34.672 1.00 88.06 310 GLU A O 1
ATOM 2483 N N . ILE A 1 311 ? -5.898 0.818 -33.563 1.00 85.12 311 ILE A N 1
ATOM 2484 C CA . ILE A 1 311 ? -7.131 1.542 -33.906 1.00 85.12 311 ILE A CA 1
ATOM 2485 C C . ILE A 1 311 ? -6.706 2.882 -34.498 1.00 85.12 311 ILE A C 1
ATOM 2487 O O . ILE A 1 311 ? -5.896 3.593 -33.899 1.00 85.12 311 ILE A O 1
ATOM 2491 N N . ASP A 1 312 ? -7.211 3.208 -35.687 1.00 86.69 312 ASP A N 1
ATOM 2492 C CA . ASP A 1 312 ? -6.813 4.381 -36.484 1.00 86.69 312 ASP A CA 1
ATOM 2493 C C . ASP A 1 312 ? -5.298 4.454 -36.764 1.00 86.69 312 ASP A C 1
ATOM 2495 O O . ASP A 1 312 ? -4.698 5.529 -36.802 1.00 86.69 312 ASP A O 1
ATOM 2499 N N . GLY A 1 313 ? -4.643 3.297 -36.914 1.00 83.25 313 GLY A N 1
ATOM 2500 C CA . GLY A 1 313 ? -3.191 3.212 -37.117 1.00 83.25 313 GLY A CA 1
ATOM 2501 C C . GLY A 1 313 ? -2.351 3.533 -35.872 1.00 83.25 313 GLY A C 1
ATOM 2502 O O . GLY A 1 313 ? -1.154 3.823 -35.982 1.00 83.25 313 GLY A O 1
ATOM 2503 N N . CYS A 1 314 ? -2.967 3.529 -34.686 1.00 82.31 314 CYS A N 1
ATOM 2504 C CA . CYS A 1 314 ? -2.290 3.712 -33.407 1.00 82.31 314 CYS A CA 1
ATOM 2505 C C . CYS A 1 314 ? -2.298 2.408 -32.606 1.00 82.31 314 CYS A C 1
ATOM 2507 O O . CYS A 1 314 ? -3.380 1.950 -32.232 1.00 82.31 314 CYS A O 1
ATOM 2509 N N . PRO A 1 315 ? -1.120 1.858 -32.259 1.00 86.19 315 PRO A N 1
ATOM 2510 C CA . PRO A 1 315 ? -1.006 0.739 -31.331 1.00 86.19 315 PRO A CA 1
ATOM 2511 C C . PRO A 1 315 ? -1.738 0.976 -30.011 1.00 86.19 315 PRO A C 1
ATOM 2513 O O . PRO A 1 315 ? -1.667 2.086 -29.457 1.00 86.19 315 PRO A O 1
ATOM 2516 N N . ILE A 1 316 ? -2.376 -0.082 -29.506 1.00 89.56 316 ILE A N 1
ATOM 2517 C CA . ILE A 1 316 ? -3.090 -0.103 -28.226 1.00 89.56 316 ILE A CA 1
ATOM 2518 C C . ILE A 1 316 ? -2.559 -1.219 -27.323 1.00 89.56 316 ILE A C 1
ATOM 2520 O O . ILE A 1 316 ? -2.450 -2.366 -27.749 1.00 89.56 316 ILE A O 1
ATOM 2524 N N . ASP A 1 317 ? -2.271 -0.883 -26.060 1.00 89.88 317 ASP A N 1
ATOM 2525 C CA . ASP A 1 317 ? -2.061 -1.859 -24.981 1.00 89.88 317 ASP A CA 1
ATOM 2526 C C . ASP A 1 317 ? -3.219 -1.849 -23.974 1.00 89.88 317 ASP A C 1
ATOM 2528 O O . ASP A 1 317 ? -3.745 -0.786 -23.634 1.00 89.88 317 ASP A O 1
ATOM 2532 N N . PHE A 1 318 ? -3.603 -3.032 -23.484 1.00 90.19 318 PHE A N 1
ATOM 2533 C CA . PHE A 1 318 ? -4.598 -3.192 -22.423 1.00 90.19 318 PHE A CA 1
ATOM 2534 C C . PHE A 1 318 ? -3.931 -3.532 -21.095 1.00 90.19 318 PHE A C 1
ATOM 2536 O O . PHE A 1 318 ? -2.982 -4.314 -21.025 1.00 90.19 318 PHE A O 1
ATOM 2543 N N . ARG A 1 319 ? -4.467 -2.965 -20.016 1.00 90.69 319 ARG A N 1
ATOM 2544 C CA . ARG A 1 319 ? -4.025 -3.198 -18.644 1.00 90.69 319 ARG A CA 1
ATOM 2545 C C . ARG A 1 319 ? -5.199 -3.644 -17.806 1.00 90.69 319 ARG A C 1
ATOM 2547 O O . ARG A 1 319 ? -6.116 -2.869 -17.545 1.00 90.69 319 ARG A O 1
ATOM 2554 N N . PHE A 1 320 ? -5.134 -4.888 -17.366 1.00 92.19 320 PHE A N 1
ATOM 2555 C CA . PHE A 1 320 ? -6.138 -5.478 -16.503 1.00 92.19 320 PHE A CA 1
ATOM 2556 C C . PHE A 1 320 ? -5.769 -5.200 -15.049 1.00 92.19 320 PHE A C 1
ATOM 2558 O O . PHE A 1 320 ? -4.695 -5.569 -14.574 1.00 92.19 320 PHE A O 1
ATOM 2565 N N . HIS A 1 321 ? -6.666 -4.533 -14.336 1.00 91.94 321 HIS A N 1
ATOM 2566 C CA . HIS A 1 321 ? -6.613 -4.414 -12.891 1.00 91.94 321 HIS A CA 1
ATOM 2567 C C . HIS A 1 321 ? -7.344 -5.609 -12.296 1.00 91.94 321 HIS A C 1
ATOM 2569 O O . HIS A 1 321 ? -8.529 -5.812 -12.562 1.00 91.94 321 HIS A O 1
ATOM 2575 N N . MET A 1 322 ? -6.635 -6.401 -11.496 1.00 91.31 322 MET A N 1
ATOM 2576 C CA . MET A 1 322 ? -7.177 -7.609 -10.884 1.00 91.31 322 MET A CA 1
ATOM 2577 C C . MET A 1 322 ? -7.146 -7.495 -9.366 1.00 91.31 322 MET A C 1
ATOM 2579 O O . MET A 1 322 ? -6.115 -7.141 -8.796 1.00 91.31 322 MET A O 1
ATOM 2583 N N . HIS A 1 323 ? -8.251 -7.837 -8.708 1.00 90.69 323 HIS A N 1
ATOM 2584 C CA . HIS A 1 323 ? -8.325 -7.980 -7.254 1.00 90.69 323 HIS A CA 1
ATOM 2585 C C . HIS A 1 323 ? -8.766 -9.391 -6.890 1.00 90.69 323 HIS A C 1
ATOM 2587 O O . HIS A 1 323 ? -9.493 -10.042 -7.638 1.00 90.69 323 HIS A O 1
ATOM 2593 N N . LYS A 1 324 ? -8.363 -9.859 -5.710 1.00 89.44 324 LYS A N 1
ATOM 2594 C CA . LYS A 1 324 ? -8.923 -11.085 -5.148 1.00 89.44 324 LYS A CA 1
ATOM 2595 C C . LYS A 1 324 ? -10.282 -10.798 -4.518 1.00 89.44 324 LYS A C 1
ATOM 2597 O O . LYS A 1 324 ? -10.419 -9.853 -3.745 1.00 89.44 324 LYS A O 1
ATOM 2602 N N . ASN A 1 325 ? -11.279 -11.611 -4.848 1.00 88.88 325 ASN A N 1
ATOM 2603 C CA . ASN A 1 325 ? -12.599 -11.542 -4.224 1.00 88.88 325 ASN A CA 1
ATOM 2604 C C . ASN A 1 325 ? -12.615 -12.230 -2.845 1.00 88.88 325 ASN A C 1
ATOM 2606 O O . ASN A 1 325 ? -11.604 -12.755 -2.376 1.00 88.88 325 ASN A O 1
ATOM 2610 N N . SER A 1 326 ? -13.786 -12.271 -2.205 1.00 83.19 326 SER A N 1
ATOM 2611 C CA . SER A 1 326 ? -13.985 -12.910 -0.894 1.00 83.19 326 SER A CA 1
ATOM 2612 C C . SER A 1 326 ? -13.689 -14.415 -0.869 1.00 83.19 326 SER A C 1
ATOM 2614 O O . SER A 1 326 ? -13.490 -14.972 0.204 1.00 83.19 326 SER A O 1
ATOM 2616 N N . ARG A 1 327 ? -13.621 -15.072 -2.036 1.00 89.62 327 ARG A N 1
ATOM 2617 C CA . ARG A 1 327 ? -13.225 -16.481 -2.195 1.00 89.62 327 ARG A CA 1
ATOM 2618 C C . ARG A 1 327 ? -11.746 -16.636 -2.563 1.00 89.62 327 ARG A C 1
ATOM 2620 O O . ARG A 1 327 ? -11.351 -17.692 -3.040 1.00 89.62 327 ARG A O 1
ATOM 2627 N N . ASN A 1 328 ? -10.939 -15.584 -2.394 1.00 88.25 328 ASN A N 1
ATOM 2628 C CA . ASN A 1 328 ? -9.508 -15.562 -2.715 1.00 88.25 328 ASN A CA 1
ATOM 2629 C C . ASN A 1 328 ? -9.198 -15.815 -4.210 1.00 88.25 328 ASN A C 1
ATOM 2631 O O . ASN A 1 328 ? -8.073 -16.175 -4.554 1.00 88.25 328 ASN A O 1
ATOM 2635 N N . ARG A 1 329 ? -10.172 -15.599 -5.110 1.00 93.75 329 ARG A N 1
ATOM 2636 C CA . ARG A 1 329 ? -10.002 -15.755 -6.566 1.00 93.75 329 ARG A CA 1
ATOM 2637 C C . ARG A 1 329 ? -9.770 -14.407 -7.234 1.00 93.75 329 ARG A C 1
ATOM 2639 O O . ARG A 1 329 ? -10.458 -13.442 -6.899 1.00 93.75 329 ARG A O 1
ATOM 2646 N N . TRP A 1 330 ? -8.834 -14.351 -8.177 1.00 92.50 330 TRP A N 1
ATOM 2647 C CA . TRP A 1 330 ? -8.590 -13.160 -8.987 1.00 92.50 330 TRP A CA 1
ATOM 2648 C C . TRP A 1 330 ? -9.800 -12.844 -9.871 1.00 92.50 330 TRP A C 1
ATOM 2650 O O . TRP A 1 330 ? -10.344 -13.728 -10.525 1.00 92.50 330 TRP A O 1
ATOM 2660 N N . ALA A 1 331 ? -10.216 -11.583 -9.875 1.00 94.69 331 ALA A N 1
ATOM 2661 C CA . ALA A 1 331 ? -11.295 -11.055 -10.693 1.00 94.69 331 ALA A CA 1
ATOM 2662 C C . ALA A 1 331 ? -10.860 -9.728 -11.319 1.00 94.69 331 ALA A C 1
ATOM 2664 O O . ALA A 1 331 ? -10.185 -8.921 -10.669 1.00 94.69 331 ALA A O 1
ATOM 2665 N N . VAL A 1 332 ? -11.252 -9.504 -12.572 1.00 94.75 332 VAL A N 1
ATOM 2666 C CA . VAL A 1 332 ? -11.026 -8.233 -13.264 1.00 94.75 332 VAL A CA 1
ATOM 2667 C C . VAL A 1 332 ? -11.927 -7.171 -12.638 1.00 94.75 332 VAL A C 1
ATOM 2669 O O . VAL A 1 332 ? -13.140 -7.336 -12.571 1.00 94.75 332 VAL A O 1
ATOM 2672 N N . VAL A 1 333 ? -11.323 -6.084 -12.163 1.00 93.50 333 VAL A N 1
ATOM 2673 C CA . VAL A 1 333 ? -12.032 -4.931 -11.579 1.00 93.50 333 VAL A CA 1
ATOM 2674 C C . VAL A 1 333 ? -11.953 -3.685 -12.456 1.00 93.50 333 VAL A C 1
ATOM 2676 O O . VAL A 1 333 ? -12.620 -2.694 -12.184 1.00 93.50 333 VAL A O 1
ATOM 2679 N N . GLY A 1 334 ? -11.132 -3.721 -13.504 1.00 94.50 334 GLY A N 1
ATOM 2680 C CA . GLY A 1 334 ? -11.032 -2.647 -14.479 1.00 94.50 334 GLY A CA 1
ATOM 2681 C C . GLY A 1 334 ? -10.089 -3.008 -15.615 1.00 94.50 334 GLY A C 1
ATOM 2682 O O . GLY A 1 334 ? -9.128 -3.753 -15.422 1.00 94.50 334 GLY A O 1
ATOM 2683 N N . ILE A 1 335 ? -10.358 -2.457 -16.793 1.00 93.62 335 ILE A N 1
ATOM 2684 C CA . ILE A 1 335 ? -9.523 -2.610 -17.984 1.00 93.62 335 ILE A CA 1
ATOM 2685 C C . ILE A 1 335 ? -9.188 -1.206 -18.477 1.00 93.62 335 ILE A C 1
ATOM 2687 O O . ILE A 1 335 ? -10.076 -0.431 -18.819 1.00 93.62 335 ILE A O 1
ATOM 2691 N N . GLY A 1 336 ? -7.905 -0.860 -18.480 1.00 92.62 336 GLY A N 1
ATOM 2692 C CA . GLY A 1 336 ? -7.413 0.384 -19.061 1.00 92.62 336 GLY A CA 1
ATOM 2693 C C . GLY A 1 336 ? -6.844 0.130 -20.448 1.00 92.62 336 GLY A C 1
ATOM 2694 O O . GLY A 1 336 ? -5.937 -0.685 -20.584 1.00 92.62 336 GLY A O 1
ATOM 2695 N N . ALA A 1 337 ? -7.328 0.842 -21.463 1.00 89.94 337 ALA A N 1
ATOM 2696 C CA . ALA A 1 337 ? -6.732 0.839 -22.796 1.00 89.94 337 ALA A CA 1
ATOM 2697 C C . ALA A 1 337 ? -5.850 2.079 -22.970 1.00 89.94 337 ALA A C 1
ATOM 2699 O O . ALA A 1 337 ? -6.279 3.204 -22.702 1.00 89.94 337 ALA A O 1
ATOM 2700 N N . LYS A 1 338 ? -4.614 1.893 -23.431 1.00 86.25 338 LYS A N 1
ATOM 2701 C CA . LYS A 1 338 ? -3.699 2.988 -23.743 1.00 86.25 338 LYS A CA 1
ATOM 2702 C C . LYS A 1 338 ? -3.441 3.024 -25.243 1.00 86.25 338 LYS A C 1
ATOM 2704 O O . LYS A 1 338 ? -2.709 2.198 -25.777 1.00 86.25 338 LYS A O 1
ATOM 2709 N N . LYS A 1 339 ? -4.015 4.028 -25.906 1.00 85.81 339 LYS A N 1
ATOM 2710 C CA . LYS A 1 339 ? -3.749 4.340 -27.313 1.00 85.81 339 LYS A CA 1
ATOM 2711 C C . LYS A 1 339 ? -2.500 5.212 -27.415 1.00 85.81 339 LYS A C 1
ATOM 2713 O O . LYS A 1 339 ? -2.373 6.228 -26.727 1.00 85.81 339 LYS A O 1
ATOM 2718 N N . SER A 1 340 ? -1.551 4.806 -28.252 1.00 78.31 340 SER A N 1
ATOM 2719 C CA . SER A 1 340 ? -0.410 5.658 -28.605 1.00 78.31 340 SER A CA 1
ATOM 2720 C C . SER A 1 340 ? -0.876 6.912 -29.371 1.00 78.31 340 SER A C 1
ATOM 2722 O O . SER A 1 340 ? -1.912 6.891 -30.030 1.00 78.31 340 SER A O 1
ATOM 2724 N N . ARG A 1 341 ? -0.150 8.036 -29.264 1.00 70.75 341 ARG A N 1
ATOM 2725 C CA . ARG A 1 341 ? -0.511 9.269 -29.992 1.00 70.75 341 ARG A CA 1
ATOM 2726 C C . ARG A 1 341 ? -0.383 9.063 -31.506 1.00 70.75 341 ARG A C 1
ATOM 2728 O O . ARG A 1 341 ? 0.530 8.371 -31.957 1.00 70.75 341 ARG A O 1
ATOM 2735 N N . THR A 1 342 ? -1.269 9.709 -32.264 1.00 51.84 342 THR A N 1
ATOM 2736 C CA . THR A 1 342 ? -1.316 9.670 -33.730 1.00 51.84 342 THR A CA 1
ATOM 2737 C C . THR A 1 342 ? 0.049 9.973 -34.334 1.00 51.84 342 THR A C 1
ATOM 2739 O O . THR A 1 342 ? 0.680 10.983 -34.017 1.00 51.84 342 THR A O 1
ATOM 2742 N N . ARG A 1 343 ? 0.516 9.080 -35.212 1.00 54.97 343 ARG A N 1
ATOM 2743 C CA . ARG A 1 343 ? 1.721 9.298 -36.013 1.00 54.97 343 ARG A CA 1
ATOM 2744 C C . ARG A 1 343 ? 1.467 10.516 -36.913 1.00 54.97 343 ARG A C 1
ATOM 2746 O O . ARG A 1 343 ? 0.518 10.494 -37.692 1.00 54.97 343 ARG A O 1
ATOM 2753 N N . GLN A 1 344 ? 2.300 11.559 -36.856 1.00 41.19 344 GLN A N 1
ATOM 2754 C CA . GLN A 1 344 ? 2.326 12.541 -37.948 1.00 41.19 344 GLN A CA 1
ATOM 2755 C C . GL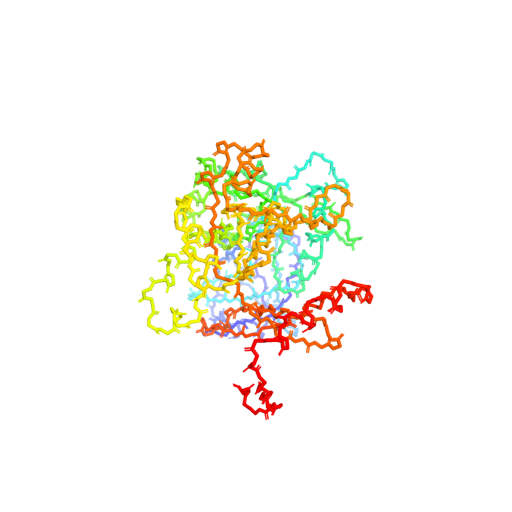N A 1 344 ? 2.641 11.789 -39.255 1.00 41.19 344 GLN A C 1
ATOM 2757 O O . GLN A 1 344 ? 3.547 10.947 -39.293 1.00 41.19 344 GLN A O 1
ATOM 2762 N N . ARG A 1 345 ? 1.845 12.046 -40.303 1.00 39.91 345 ARG A N 1
ATOM 2763 C CA . ARG A 1 345 ? 1.717 11.224 -41.526 1.00 39.91 345 ARG A CA 1
ATOM 2764 C C . ARG A 1 345 ? 3.047 10.878 -42.223 1.00 39.91 345 ARG A C 1
ATOM 2766 O O . ARG A 1 345 ? 3.138 9.812 -42.824 1.00 39.91 345 ARG A O 1
ATOM 2773 N N . HIS A 1 346 ? 4.096 11.688 -42.070 1.00 38.84 346 HIS A N 1
ATOM 2774 C CA . HIS A 1 346 ? 5.393 11.466 -42.723 1.00 38.84 346 HIS A CA 1
ATOM 2775 C C . HIS A 1 346 ? 6.158 10.216 -42.245 1.00 38.84 346 HIS A C 1
ATOM 2777 O O . HIS A 1 346 ? 6.827 9.571 -43.049 1.00 38.84 346 HIS A O 1
ATOM 2783 N N . HIS A 1 347 ? 6.034 9.805 -40.976 1.00 41.94 347 HIS A N 1
ATOM 2784 C CA . HIS A 1 347 ? 6.781 8.645 -40.454 1.00 41.94 347 HIS A CA 1
ATOM 2785 C C . HIS A 1 347 ? 6.047 7.304 -40.608 1.00 41.94 347 HIS A C 1
ATOM 2787 O O . HIS A 1 347 ? 6.681 6.251 -40.616 1.00 41.94 347 HIS A O 1
ATOM 2793 N N . ALA A 1 348 ? 4.717 7.321 -40.736 1.00 39.12 348 ALA A N 1
ATOM 2794 C CA . ALA A 1 348 ? 3.922 6.107 -40.927 1.00 39.12 348 ALA A CA 1
ATOM 2795 C C . ALA A 1 348 ? 4.032 5.552 -42.358 1.00 39.12 348 ALA A C 1
ATOM 2797 O O . ALA A 1 348 ? 3.988 4.337 -42.545 1.00 39.12 348 ALA A O 1
ATOM 2798 N N . TYR A 1 349 ? 4.218 6.431 -43.348 1.00 36.97 349 TYR A N 1
ATOM 2799 C CA . TYR A 1 349 ? 4.289 6.058 -44.763 1.00 36.97 349 TYR A CA 1
ATOM 2800 C C . TYR A 1 349 ? 5.551 5.245 -45.096 1.00 36.97 349 TYR A C 1
ATOM 2802 O O . TYR A 1 349 ? 5.488 4.296 -45.873 1.00 36.97 349 TYR A O 1
ATOM 2810 N N . GLN A 1 350 ? 6.684 5.549 -44.448 1.00 41.22 350 GLN A N 1
ATOM 2811 C CA . GLN A 1 350 ? 7.924 4.792 -44.647 1.00 41.22 350 GLN A CA 1
ATOM 2812 C C . GLN A 1 350 ? 7.856 3.368 -44.082 1.00 41.22 350 GLN A C 1
ATOM 2814 O O . GLN A 1 350 ? 8.473 2.489 -44.664 1.00 41.22 350 GLN A O 1
ATOM 2819 N N . GLU A 1 351 ? 7.113 3.122 -42.993 1.00 46.22 351 GLU A N 1
ATOM 2820 C CA . GLU A 1 351 ? 6.966 1.778 -42.404 1.00 46.22 351 GLU A CA 1
ATOM 2821 C C . GLU A 1 351 ? 5.917 0.913 -43.135 1.00 46.22 351 GLU A C 1
ATOM 2823 O O . GLU A 1 351 ? 6.140 -0.288 -43.259 1.00 46.22 351 GLU A O 1
ATOM 2828 N N . ARG A 1 352 ? 4.815 1.485 -43.663 1.00 43.81 352 ARG A N 1
ATOM 2829 C CA . ARG A 1 352 ? 3.814 0.718 -44.447 1.00 43.81 352 ARG A CA 1
ATOM 2830 C C . ARG A 1 352 ? 4.387 0.192 -45.757 1.00 43.81 352 ARG A C 1
ATOM 2832 O O . ARG A 1 352 ? 4.375 -1.009 -45.981 1.00 43.81 352 ARG A O 1
ATOM 2839 N N . ARG A 1 353 ? 5.056 1.060 -46.522 1.00 39.16 353 ARG A N 1
ATOM 2840 C CA . ARG A 1 353 ? 5.756 0.679 -47.762 1.00 39.16 353 ARG A CA 1
ATOM 2841 C C . ARG A 1 353 ? 6.886 -0.339 -47.539 1.00 39.16 353 ARG A C 1
ATOM 2843 O O . ARG A 1 353 ? 7.424 -0.887 -48.483 1.00 39.16 353 ARG A O 1
ATOM 2850 N N . LEU A 1 354 ? 7.285 -0.542 -46.286 1.00 45.31 354 LEU A N 1
ATOM 2851 C CA . LEU A 1 354 ? 8.348 -1.446 -45.867 1.00 45.31 354 LEU A CA 1
ATOM 2852 C C . LEU A 1 354 ? 7.843 -2.818 -45.407 1.00 45.31 354 LEU A C 1
ATOM 2854 O O . LEU A 1 354 ? 8.595 -3.784 -45.483 1.00 45.31 354 LEU A O 1
ATOM 2858 N N . ALA A 1 355 ? 6.613 -2.879 -44.894 1.00 41.88 355 ALA A N 1
ATOM 2859 C CA . ALA A 1 355 ? 5.952 -4.114 -44.489 1.00 41.88 355 ALA A CA 1
ATOM 2860 C C . ALA A 1 355 ? 5.168 -4.743 -45.654 1.00 41.88 355 ALA A C 1
ATOM 2862 O O . ALA A 1 355 ? 5.162 -5.966 -45.782 1.00 41.88 355 ALA A O 1
ATOM 2863 N N . ASP A 1 356 ? 4.590 -3.921 -46.535 1.00 39.59 356 ASP A N 1
ATOM 2864 C CA . ASP A 1 356 ? 3.852 -4.389 -47.717 1.00 39.59 356 ASP A CA 1
ATOM 2865 C C . ASP A 1 356 ? 4.768 -5.108 -48.733 1.00 39.59 356 ASP A C 1
ATOM 2867 O O . ASP A 1 356 ? 4.343 -6.069 -49.367 1.00 39.59 356 ASP A O 1
ATOM 2871 N N . ASP A 1 357 ? 6.061 -4.760 -48.786 1.00 40.19 357 ASP A N 1
ATOM 2872 C CA . ASP A 1 357 ? 7.088 -5.456 -49.591 1.00 40.19 357 ASP A CA 1
ATOM 2873 C C . ASP A 1 357 ? 7.473 -6.857 -49.049 1.00 40.19 357 ASP A C 1
ATOM 2875 O O . ASP A 1 357 ? 8.278 -7.555 -49.664 1.00 40.19 357 ASP A O 1
ATOM 2879 N N . THR A 1 358 ? 6.939 -7.288 -47.895 1.00 43.44 358 THR A N 1
ATOM 2880 C CA . THR A 1 358 ? 7.255 -8.595 -47.270 1.00 43.44 358 THR A CA 1
ATOM 2881 C C . THR A 1 358 ? 6.112 -9.615 -47.292 1.00 43.44 358 THR A C 1
ATOM 2883 O O . THR A 1 358 ? 6.238 -10.679 -46.695 1.00 43.44 358 THR A O 1
ATOM 2886 N N . GLY A 1 359 ? 5.022 -9.345 -48.021 1.00 35.22 359 GLY A N 1
ATOM 2887 C CA . GLY A 1 359 ? 4.088 -10.395 -48.449 1.00 35.22 359 GLY A CA 1
ATOM 2888 C C . GLY A 1 359 ? 3.357 -11.161 -47.338 1.00 35.22 359 GLY A C 1
ATOM 2889 O O . GLY A 1 359 ? 3.092 -12.347 -47.498 1.00 35.22 359 GLY A O 1
ATOM 2890 N N . THR A 1 360 ? 2.985 -10.522 -46.226 1.00 35.81 360 THR A N 1
ATOM 2891 C CA . THR A 1 360 ? 2.097 -11.142 -45.221 1.00 35.81 360 THR A CA 1
ATOM 2892 C C . THR A 1 360 ? 0.833 -10.314 -45.034 1.00 35.81 360 THR A C 1
ATOM 2894 O O . THR A 1 360 ? 0.655 -9.619 -44.033 1.00 35.81 360 THR A O 1
ATOM 2897 N N . GLY A 1 361 ? -0.042 -10.372 -46.038 1.00 35.12 361 GLY A N 1
ATOM 2898 C CA . GLY A 1 361 ? -1.425 -9.927 -45.935 1.00 35.12 361 GLY A CA 1
ATOM 2899 C C . GLY A 1 361 ? -2.288 -11.036 -45.340 1.00 35.12 361 GLY A C 1
ATOM 2900 O O . GLY A 1 361 ? -2.587 -12.012 -46.014 1.00 35.12 361 GLY A O 1
ATOM 2901 N N . ALA A 1 362 ? -2.704 -10.876 -44.088 1.00 27.72 362 ALA A N 1
ATOM 2902 C CA . ALA A 1 362 ? -3.872 -11.560 -43.542 1.00 27.72 362 ALA A CA 1
ATOM 2903 C C . ALA A 1 362 ? -4.419 -10.733 -42.373 1.00 27.72 362 ALA A C 1
ATOM 2905 O O . ALA A 1 362 ? -3.836 -10.685 -41.293 1.00 27.72 362 ALA A O 1
ATOM 2906 N N . LEU A 1 363 ? -5.542 -10.055 -42.613 1.00 39.03 363 LEU A N 1
ATOM 2907 C CA . LEU A 1 363 ? -6.440 -9.581 -41.562 1.00 39.03 363 LEU A CA 1
ATOM 2908 C C . LEU A 1 363 ? -7.124 -10.800 -40.929 1.00 39.03 363 LEU A C 1
ATOM 2910 O O . LEU A 1 363 ? -7.679 -11.610 -41.675 1.00 39.03 363 LEU A O 1
ATOM 2914 N N . PRO A 1 364 ? -7.218 -10.887 -39.593 1.00 29.61 364 PRO A N 1
ATOM 2915 C CA . PRO A 1 364 ? -8.308 -11.638 -38.991 1.00 29.61 364 PRO A CA 1
ATOM 2916 C C . PRO A 1 364 ? -9.366 -10.712 -38.405 1.00 29.61 364 PRO A C 1
ATOM 2918 O O . PRO A 1 364 ? -9.098 -9.715 -37.735 1.00 29.61 364 PRO A O 1
ATOM 2921 N N . ARG A 1 365 ? -10.587 -11.122 -38.724 1.00 24.06 365 ARG A N 1
ATOM 2922 C CA . ARG A 1 365 ? -11.895 -10.593 -38.376 1.00 24.06 365 ARG A CA 1
ATOM 2923 C C . ARG A 1 365 ? -12.064 -10.300 -36.882 1.00 24.06 365 ARG A C 1
ATOM 2925 O O . ARG A 1 365 ? -11.532 -10.979 -36.010 1.00 24.06 365 ARG A O 1
ATOM 2932 N N . PHE A 1 366 ? -12.875 -9.274 -36.654 1.00 26.59 366 PHE A N 1
ATOM 2933 C CA . PHE A 1 366 ? -13.482 -8.853 -35.397 1.00 26.59 366 PHE A CA 1
ATOM 2934 C C . PHE A 1 366 ? -14.124 -10.010 -34.599 1.00 26.59 366 PHE A C 1
ATOM 2936 O O . PHE A 1 366 ? -14.702 -10.917 -35.188 1.00 26.59 366 PHE A O 1
ATOM 2943 N N . TRP A 1 367 ? -14.071 -9.860 -33.267 1.00 25.22 367 TRP A N 1
ATOM 2944 C CA . TRP A 1 367 ? -15.006 -10.332 -32.230 1.00 25.22 367 TRP A CA 1
ATOM 2945 C C . TRP A 1 367 ? -15.532 -11.764 -32.331 1.00 25.22 367 TRP A C 1
ATOM 2947 O O . TRP A 1 367 ? -16.438 -12.050 -33.101 1.00 25.22 367 TRP A O 1
ATOM 2957 N N . ASN A 1 368 ? -15.072 -12.614 -31.413 1.00 22.73 368 ASN A N 1
ATOM 2958 C CA . ASN A 1 368 ? -15.927 -13.554 -30.693 1.00 22.73 368 ASN A CA 1
ATOM 2959 C C . ASN A 1 368 ? -15.183 -14.072 -29.452 1.00 22.73 368 ASN A C 1
ATOM 2961 O O . ASN A 1 368 ? -14.010 -14.415 -29.550 1.00 22.73 368 ASN A O 1
ATOM 2965 N N . GLN A 1 369 ? -15.910 -14.150 -28.328 1.00 22.66 369 GLN A N 1
ATOM 2966 C CA . GLN A 1 369 ? -15.533 -14.753 -27.032 1.00 22.66 369 GLN A CA 1
ATOM 2967 C C . GLN A 1 369 ? -14.564 -13.895 -26.193 1.00 22.66 369 GLN A C 1
ATOM 2969 O O . GLN A 1 369 ? -13.459 -13.575 -26.614 1.00 22.66 369 GLN A O 1
ATOM 2974 N N . ILE A 1 370 ? -14.972 -13.378 -25.027 1.00 25.56 370 ILE A N 1
ATOM 2975 C CA . ILE A 1 370 ? -14.892 -13.980 -23.670 1.00 25.56 370 ILE A CA 1
ATOM 2976 C C . ILE A 1 370 ? -15.569 -12.916 -22.755 1.00 25.56 370 ILE A C 1
ATOM 2978 O O . ILE A 1 370 ? -15.164 -11.755 -22.835 1.00 25.56 370 ILE A O 1
ATOM 2982 N N . ALA A 1 371 ? -16.671 -13.095 -22.009 1.00 25.45 371 ALA A N 1
ATOM 2983 C CA . ALA A 1 371 ? -17.134 -14.156 -21.094 1.00 25.45 371 ALA A CA 1
ATOM 2984 C C . ALA A 1 371 ? -16.205 -14.405 -19.899 1.00 25.45 371 ALA A C 1
ATOM 2986 O O . ALA A 1 371 ? -15.208 -15.131 -20.075 1.00 25.45 371 ALA A O 1
#

Nearest PDB structures (foldseek):
  2ki8-assembly1_A  TM=5.849E-01  e=1.480E-02  Archaeoglobus fulgidus
  4ga5-assembly2_E-2  TM=6.381E-01  e=2.691E-02  Thermococcus kodakarensis KOD1
  8e9h-assembly1_G  TM=7.326E-01  e=1.003E-01  Mycolicibacterium smegmatis MC2 155
  2x1g-assembly2_D  TM=4.671E-01  e=1.098E+00  Drosophila melanogaster

Radius of gyration: 28.32 Å; Cα contacts (8 Å, |Δi|>4): 671; chains: 1; bounding box: 62×45×83 Å

pLDDT: mean 85.94, std 17.16, range [22.66, 98.19]